Protein AF-0000000084976615 (afdb_homodimer)

Radius of gyration: 22.31 Å; Cα contacts (8 Å, |Δi|>4): 980; chains: 2; bounding box: 67×55×52 Å

Structure (mmCIF, N/CA/C/O backbone):
data_AF-0000000084976615-model_v1
#
loop_
_entity.id
_entity.type
_entity.pdbx_description
1 polymer 'Metal cation transporter, ZIP family'
#
loop_
_atom_site.group_PDB
_atom_site.id
_atom_site.type_symbol
_atom_site.label_atom_id
_atom_site.label_alt_id
_atom_site.label_comp_id
_atom_site.label_asym_id
_atom_site.label_entity_id
_atom_site.label_seq_id
_atom_site.pdbx_PDB_ins_code
_atom_site.Cartn_x
_atom_site.Cartn_y
_atom_site.Cartn_z
_atom_site.occupancy
_atom_site.B_iso_or_equiv
_atom_site.auth_seq_id
_atom_site.auth_comp_id
_atom_site.auth_asym_id
_atom_site.auth_atom_id
_atom_site.pdbx_PDB_model_num
ATOM 1 N N . MET A 1 1 ? 29 -22.469 -16.25 1 61.41 1 MET A N 1
ATOM 2 C CA . MET A 1 1 ? 29.297 -21.078 -16.578 1 61.41 1 MET A CA 1
ATOM 3 C C . MET A 1 1 ? 28.016 -20.266 -16.734 1 61.41 1 MET A C 1
ATOM 5 O O . MET A 1 1 ? 27.891 -19.172 -16.188 1 61.41 1 MET A O 1
ATOM 9 N N . GLU A 1 2 ? 27.062 -20.859 -17.391 1 73.62 2 GLU A N 1
ATOM 10 C CA . GLU A 1 2 ? 25.781 -20.188 -17.609 1 73.62 2 GLU A CA 1
ATOM 11 C C . GLU A 1 2 ? 25.062 -19.938 -16.281 1 73.62 2 GLU A C 1
ATOM 13 O O . GLU A 1 2 ? 24.484 -18.859 -16.078 1 73.62 2 GLU A O 1
ATOM 18 N N . GLN A 1 3 ? 25.359 -20.828 -15.391 1 80.5 3 GLN A N 1
ATOM 19 C CA . GLN A 1 3 ? 24.672 -20.703 -14.109 1 80.5 3 GLN A CA 1
ATOM 20 C C . GLN A 1 3 ? 25.297 -19.594 -13.266 1 80.5 3 GLN A C 1
ATOM 22 O O . GLN A 1 3 ? 24.578 -18.859 -12.57 1 80.5 3 GLN A O 1
ATOM 27 N N . ILE A 1 4 ? 26.609 -19.453 -13.438 1 81 4 ILE A N 1
ATOM 28 C CA . ILE A 1 4 ? 27.297 -18.422 -12.672 1 81 4 ILE A CA 1
ATOM 29 C C . ILE A 1 4 ? 26.906 -17.047 -13.188 1 81 4 ILE A C 1
ATOM 31 O O . ILE A 1 4 ? 26.672 -16.125 -12.391 1 81 4 ILE A O 1
ATOM 35 N N . PHE A 1 5 ? 26.812 -16.922 -14.477 1 85.44 5 PHE A N 1
ATOM 36 C CA . PHE A 1 5 ? 26.453 -15.641 -15.078 1 85.44 5 PHE A CA 1
ATOM 37 C C . PHE A 1 5 ? 25.031 -15.25 -14.711 1 85.44 5 PHE A C 1
ATOM 39 O O . PHE A 1 5 ? 24.75 -14.086 -14.414 1 85.44 5 PHE A O 1
ATOM 46 N N . LEU A 1 6 ? 24.234 -16.188 -14.703 1 85.19 6 LEU A N 1
ATOM 47 C CA . LEU A 1 6 ? 22.844 -15.93 -14.352 1 85.19 6 LEU A CA 1
ATOM 48 C C . LEU A 1 6 ? 22.719 -15.516 -12.883 1 85.19 6 LEU A C 1
ATOM 50 O O . LEU A 1 6 ? 21.969 -14.594 -12.555 1 85.19 6 LEU A O 1
ATOM 54 N N . THR A 1 7 ? 23.5 -16.203 -12.117 1 89.69 7 THR A N 1
ATOM 55 C CA . THR A 1 7 ? 23.484 -15.883 -10.695 1 89.69 7 THR A CA 1
ATOM 56 C C . THR A 1 7 ? 24.016 -14.469 -10.453 1 89.69 7 THR A C 1
ATOM 58 O O . THR A 1 7 ? 23.422 -13.703 -9.695 1 89.69 7 THR A O 1
ATOM 61 N N . ALA A 1 8 ? 25.047 -14.18 -11.148 1 91.62 8 ALA A N 1
ATOM 62 C CA . ALA A 1 8 ? 25.625 -12.844 -11.016 1 91.62 8 ALA A CA 1
ATOM 63 C C . ALA A 1 8 ? 24.641 -11.773 -11.508 1 91.62 8 ALA A C 1
ATOM 65 O O . ALA A 1 8 ? 24.5 -10.727 -10.883 1 91.62 8 ALA A O 1
ATOM 66 N N . ALA A 1 9 ? 24.031 -12 -12.562 1 91.62 9 ALA A N 1
ATOM 67 C CA . ALA A 1 9 ? 23.078 -11.055 -13.133 1 91.62 9 ALA A CA 1
ATOM 68 C C . ALA A 1 9 ? 21.922 -10.805 -12.164 1 91.62 9 ALA A C 1
ATOM 70 O O . ALA A 1 9 ? 21.531 -9.656 -11.938 1 91.62 9 ALA A O 1
ATOM 71 N N . VAL A 1 10 ? 21.469 -11.859 -11.641 1 92.12 10 VAL A N 1
ATOM 72 C CA . VAL A 1 10 ? 20.344 -11.781 -10.727 1 92.12 10 VAL A CA 1
ATOM 73 C C . VAL A 1 10 ? 20.734 -11.008 -9.477 1 92.12 10 VAL A C 1
ATOM 75 O O . VAL A 1 10 ? 19.969 -10.18 -8.984 1 92.12 10 VAL A O 1
ATOM 78 N N . LEU A 1 11 ? 21.922 -11.195 -9.023 1 93.44 11 LEU A N 1
ATOM 79 C CA . LEU A 1 11 ? 22.391 -10.578 -7.789 1 93.44 11 LEU A CA 1
ATOM 80 C C . LEU A 1 11 ? 22.703 -9.102 -8 1 93.44 11 LEU A C 1
ATOM 82 O O . LEU A 1 11 ? 22.531 -8.289 -7.086 1 93.44 11 LEU A O 1
ATOM 86 N N . LEU A 1 12 ? 23.109 -8.797 -9.211 1 95.75 12 LEU A N 1
ATOM 87 C CA . LEU A 1 12 ? 23.609 -7.449 -9.438 1 95.75 12 LEU A CA 1
ATOM 88 C C . LEU A 1 12 ? 22.516 -6.555 -10.008 1 95.75 12 LEU A C 1
ATOM 90 O O . LEU A 1 12 ? 22.625 -5.324 -9.961 1 95.75 12 LEU A O 1
ATOM 94 N N . LEU A 1 13 ? 21.5 -7.098 -10.531 1 95.31 13 LEU A N 1
ATOM 95 C CA . LEU A 1 13 ? 20.484 -6.328 -11.242 1 95.31 13 LEU A CA 1
ATOM 96 C C . LEU A 1 13 ? 19.859 -5.273 -10.336 1 95.31 13 LEU A C 1
ATOM 98 O O . LEU A 1 13 ? 19.766 -4.102 -10.711 1 95.31 13 LEU A O 1
ATOM 102 N N . PRO A 1 14 ? 19.469 -5.621 -9.109 1 94.88 14 PRO A N 1
ATOM 103 C CA . PRO A 1 14 ? 18.875 -4.59 -8.25 1 94.88 14 PRO A CA 1
ATOM 104 C C . PRO A 1 14 ? 19.828 -3.432 -7.98 1 94.88 14 PRO A C 1
ATOM 106 O O . PRO A 1 14 ? 19.438 -2.268 -8.062 1 94.88 14 PRO A O 1
ATOM 109 N N . MET A 1 15 ? 21.094 -3.746 -7.773 1 95.69 15 MET A N 1
ATOM 110 C CA . MET A 1 15 ? 22.094 -2.705 -7.523 1 95.69 15 MET A CA 1
ATOM 111 C C . MET A 1 15 ? 22.281 -1.829 -8.758 1 95.69 15 MET A C 1
ATOM 113 O O . MET A 1 15 ? 22.422 -0.61 -8.641 1 95.69 15 MET A O 1
ATOM 117 N N . LEU A 1 16 ? 22.312 -2.418 -9.867 1 96.75 16 LEU A N 1
ATOM 118 C CA . LEU A 1 16 ? 22.484 -1.67 -11.109 1 96.75 16 LEU A CA 1
ATOM 119 C C . LEU A 1 16 ? 21.297 -0.735 -11.344 1 96.75 16 LEU A C 1
ATOM 121 O O . LEU A 1 16 ? 21.484 0.394 -11.805 1 96.75 16 LEU A O 1
ATOM 125 N N . CYS A 1 17 ? 20.141 -1.185 -11.031 1 95 17 CYS A N 1
ATOM 126 C CA . CYS A 1 17 ? 18.938 -0.36 -11.164 1 95 17 CYS A CA 1
ATOM 127 C C . CYS A 1 17 ? 18.969 0.805 -10.18 1 95 17 CYS A C 1
ATOM 129 O O . CYS A 1 17 ? 18.641 1.935 -10.539 1 95 17 CYS A O 1
ATOM 131 N N . THR A 1 18 ? 19.375 0.512 -8.969 1 94.81 18 THR A N 1
ATOM 132 C CA . THR A 1 18 ? 19.547 1.578 -7.988 1 94.81 18 THR A CA 1
ATOM 133 C C . THR A 1 18 ? 20.547 2.617 -8.477 1 94.81 18 THR A C 1
ATOM 135 O O . THR A 1 18 ? 20.312 3.822 -8.367 1 94.81 18 THR A O 1
ATOM 138 N N . THR A 1 19 ? 21.609 2.154 -9.008 1 96.44 19 THR A N 1
ATOM 139 C CA . THR A 1 19 ? 22.656 3.031 -9.531 1 96.44 19 THR A CA 1
ATOM 140 C C . THR A 1 19 ? 22.125 3.859 -10.703 1 96.44 19 THR A C 1
ATOM 142 O O . THR A 1 19 ? 22.391 5.062 -10.781 1 96.44 19 THR A O 1
ATOM 145 N N . ALA A 1 20 ? 21.438 3.221 -11.562 1 95.44 20 ALA A N 1
ATOM 146 C CA . ALA A 1 20 ? 20.844 3.926 -12.688 1 95.44 20 ALA A CA 1
ATOM 147 C C . ALA A 1 20 ? 19.891 5.016 -12.211 1 95.44 20 ALA A C 1
ATOM 149 O O . ALA A 1 20 ? 19.891 6.129 -12.75 1 95.44 20 ALA A O 1
ATOM 150 N N . GLY A 1 21 ? 19.078 4.688 -11.242 1 92.56 21 GLY A N 1
ATOM 151 C CA . GLY A 1 21 ? 18.188 5.676 -10.664 1 92.56 21 GLY A CA 1
ATOM 152 C C . GLY A 1 21 ? 18.922 6.84 -10.023 1 92.56 21 GLY A C 1
ATOM 153 O O . GLY A 1 21 ? 18.531 7.996 -10.195 1 92.56 21 GLY A O 1
ATOM 154 N N . ALA A 1 22 ? 19.953 6.508 -9.297 1 94.06 22 ALA A N 1
ATOM 155 C CA . ALA A 1 22 ? 20.766 7.535 -8.641 1 94.06 22 ALA A CA 1
ATOM 156 C C . ALA A 1 22 ? 21.391 8.477 -9.664 1 94.06 22 ALA A C 1
ATOM 158 O O . ALA A 1 22 ? 21.578 9.664 -9.391 1 94.06 22 ALA A O 1
ATOM 159 N N . ALA A 1 23 ? 21.641 8.016 -10.852 1 94.31 23 ALA A N 1
ATOM 160 C CA . ALA A 1 23 ? 22.25 8.805 -11.914 1 94.31 23 ALA A CA 1
ATOM 161 C C . ALA A 1 23 ? 21.297 9.883 -12.422 1 94.31 23 ALA A C 1
ATOM 163 O O . ALA A 1 23 ? 21.719 10.828 -13.086 1 94.31 23 ALA A O 1
ATOM 164 N N . GLY A 1 24 ? 20.141 9.797 -12.086 1 88.5 24 GLY A N 1
ATOM 165 C CA . GLY A 1 24 ? 19.172 10.812 -12.453 1 88.5 24 GLY A CA 1
ATOM 166 C C . GLY A 1 24 ? 19.547 12.203 -11.961 1 88.5 24 GLY A C 1
ATOM 167 O O . GLY A 1 24 ? 19.141 13.203 -12.539 1 88.5 24 GLY A O 1
ATOM 168 N N . VAL A 1 25 ? 20.344 12.25 -10.914 1 89.25 25 VAL A N 1
ATOM 169 C CA . VAL A 1 25 ? 20.766 13.523 -10.336 1 89.25 25 VAL A CA 1
ATOM 170 C C . VAL A 1 25 ? 21.562 14.32 -11.359 1 89.25 25 VAL A C 1
ATOM 172 O O . VAL A 1 25 ? 21.578 15.555 -11.312 1 89.25 25 VAL A O 1
ATOM 175 N N . PHE A 1 26 ? 22.109 13.695 -12.312 1 91.06 26 PHE A N 1
ATOM 176 C CA . PHE A 1 26 ? 22.906 14.383 -13.312 1 91.06 26 PHE A CA 1
ATOM 177 C C . PHE A 1 26 ? 22.031 14.93 -14.438 1 91.06 26 PHE A C 1
ATOM 179 O O . PHE A 1 26 ? 22.469 15.781 -15.211 1 91.06 26 PHE A O 1
ATOM 186 N N . LEU A 1 27 ? 20.953 14.422 -14.578 1 80.94 27 LEU A N 1
ATOM 187 C CA . LEU A 1 27 ? 20.078 14.805 -15.672 1 80.94 27 LEU A CA 1
ATOM 188 C C . LEU A 1 27 ? 19.172 15.969 -15.258 1 80.94 27 LEU A C 1
ATOM 190 O O . LEU A 1 27 ? 18.641 16.672 -16.109 1 80.94 27 LEU A O 1
ATOM 194 N N . LEU A 1 28 ? 18.891 15.945 -14.094 1 69.12 28 LEU A N 1
ATOM 195 C CA . LEU A 1 28 ? 17.938 16.969 -13.68 1 69.12 28 LEU A CA 1
ATOM 196 C C . LEU A 1 28 ? 18.625 18.312 -13.523 1 69.12 28 LEU A C 1
ATOM 198 O O . LEU A 1 28 ? 19.656 18.422 -12.852 1 69.12 28 LEU A O 1
ATOM 202 N N . ARG A 1 29 ? 18.422 19.141 -14.594 1 57.31 29 ARG A N 1
ATOM 203 C CA . ARG A 1 29 ? 18.984 20.469 -14.68 1 57.31 29 ARG A CA 1
ATOM 204 C C . ARG A 1 29 ? 18.719 21.266 -13.414 1 57.31 29 ARG A C 1
ATOM 206 O O . ARG A 1 29 ? 19.594 21.969 -12.906 1 57.31 29 ARG A O 1
ATOM 213 N N . ARG A 1 30 ? 17.375 21.359 -13.172 1 56.28 30 ARG A N 1
ATOM 214 C CA . ARG A 1 30 ? 17.031 22.172 -12.016 1 56.28 30 ARG A CA 1
ATOM 215 C C . ARG A 1 30 ? 16.672 21.312 -10.805 1 56.28 30 ARG A C 1
ATOM 217 O O . ARG A 1 30 ? 15.5 21.078 -10.523 1 56.28 30 ARG A O 1
ATOM 224 N N . THR A 1 31 ? 17.641 20.391 -10.391 1 56 31 THR A N 1
ATOM 225 C CA . THR A 1 31 ? 17.578 19.516 -9.219 1 56 31 THR A CA 1
ATOM 226 C C . THR A 1 31 ? 16.859 20.203 -8.07 1 56 31 THR A C 1
ATOM 228 O O . THR A 1 31 ? 16.422 19.562 -7.113 1 56 31 THR A O 1
ATOM 231 N N . GLY A 1 32 ? 16.484 21.5 -8.344 1 57.78 32 GLY A N 1
ATOM 232 C CA . GLY A 1 32 ? 16.078 22.328 -7.219 1 57.78 32 GLY A CA 1
ATOM 233 C C . GLY A 1 32 ? 14.57 22.484 -7.102 1 57.78 32 GLY A C 1
ATOM 234 O O . GLY A 1 32 ? 14.078 23.156 -6.199 1 57.78 32 GLY A O 1
ATOM 235 N N . GLU A 1 33 ? 13.891 21.734 -7.977 1 74.69 33 GLU A N 1
ATOM 236 C CA . GLU A 1 33 ? 12.477 22.062 -7.812 1 74.69 33 GLU A CA 1
ATOM 237 C C . GLU A 1 33 ? 11.797 21.109 -6.84 1 74.69 33 GLU A C 1
ATOM 239 O O . GLU A 1 33 ? 11.758 19.906 -7.07 1 74.69 33 GLU A O 1
ATOM 244 N N . PRO A 1 34 ? 11.352 21.531 -5.809 1 78.62 34 PRO A N 1
ATOM 245 C CA . PRO A 1 34 ? 10.672 20.734 -4.781 1 78.62 34 PRO A CA 1
ATOM 246 C C . PRO A 1 34 ? 9.547 19.875 -5.352 1 78.62 34 PRO A C 1
ATOM 248 O O . PRO A 1 34 ? 9.32 18.75 -4.871 1 78.62 34 PRO A O 1
ATOM 251 N N . ALA A 1 35 ? 9.031 20.281 -6.449 1 83.62 35 ALA A N 1
ATOM 252 C CA . ALA A 1 35 ? 7.926 19.547 -7.055 1 83.62 35 ALA A CA 1
ATOM 253 C C . ALA A 1 35 ? 8.414 18.25 -7.676 1 83.62 35 ALA A C 1
ATOM 255 O O . ALA A 1 35 ? 7.738 17.219 -7.582 1 83.62 35 ALA A O 1
ATOM 256 N N . THR A 1 36 ? 9.547 18.281 -8.289 1 81.12 36 THR A N 1
ATOM 257 C CA . THR A 1 36 ? 10.117 17.094 -8.914 1 81.12 36 THR A CA 1
ATOM 258 C C . THR A 1 36 ? 10.492 16.062 -7.855 1 81.12 36 THR A C 1
ATOM 260 O O . THR A 1 36 ? 10.234 14.867 -8.031 1 81.12 36 THR A O 1
ATOM 263 N N . ARG A 1 37 ? 11.008 16.469 -6.809 1 79.5 37 ARG A N 1
ATOM 264 C CA . ARG A 1 37 ? 11.375 15.57 -5.715 1 79.5 37 ARG A CA 1
ATOM 265 C C . ARG A 1 37 ? 10.141 14.875 -5.145 1 79.5 37 ARG A C 1
ATOM 267 O O . ARG A 1 37 ? 10.156 13.664 -4.918 1 79.5 37 ARG A O 1
ATOM 274 N N . ARG A 1 38 ? 9.125 15.625 -4.977 1 87 38 ARG A N 1
ATOM 275 C CA . ARG A 1 38 ? 7.887 15.094 -4.41 1 87 38 ARG A CA 1
ATOM 276 C C . ARG A 1 38 ? 7.273 14.047 -5.336 1 87 38 ARG A C 1
ATOM 278 O O . ARG A 1 38 ? 6.812 13 -4.879 1 87 38 ARG A O 1
ATOM 285 N N . MET A 1 39 ? 7.336 14.352 -6.598 1 87.81 39 MET A N 1
ATOM 286 C CA . MET A 1 39 ? 6.75 13.438 -7.57 1 87.81 39 MET A CA 1
ATOM 287 C C . MET A 1 39 ? 7.562 12.148 -7.66 1 87.81 39 MET A C 1
ATOM 289 O O . MET A 1 39 ? 6.996 11.055 -7.758 1 87.81 39 MET A O 1
ATOM 293 N N . LEU A 1 40 ? 8.844 12.305 -7.598 1 82.44 40 LEU A N 1
ATOM 294 C CA . LEU A 1 40 ? 9.695 11.125 -7.668 1 82.44 40 LEU A CA 1
ATOM 295 C C . LEU A 1 40 ? 9.547 10.266 -6.418 1 82.44 40 LEU A C 1
ATOM 297 O O . LEU A 1 40 ? 9.508 9.039 -6.504 1 82.44 40 LEU A O 1
ATOM 301 N N . CYS A 1 41 ? 9.469 10.906 -5.328 1 85.31 41 CYS A N 1
ATOM 302 C CA . CYS A 1 41 ? 9.25 10.188 -4.078 1 85.31 41 CYS A CA 1
ATOM 303 C C . CYS A 1 41 ? 7.895 9.484 -4.078 1 85.31 41 CYS A C 1
ATOM 305 O O . CYS A 1 41 ? 7.777 8.352 -3.609 1 85.31 41 CYS A O 1
ATOM 307 N N . GLY A 1 42 ? 6.965 10.227 -4.621 1 91.75 42 GLY A N 1
ATOM 308 C CA . GLY A 1 42 ? 5.648 9.625 -4.73 1 91.75 42 GLY A CA 1
ATOM 309 C C . GLY A 1 42 ? 5.625 8.398 -5.625 1 91.75 42 GLY A C 1
ATOM 310 O O . GLY A 1 42 ? 5.066 7.363 -5.258 1 91.75 42 GLY A O 1
ATOM 311 N N . MET A 1 43 ? 6.27 8.531 -6.766 1 90.12 43 MET A N 1
ATOM 312 C CA . MET A 1 43 ? 6.336 7.402 -7.691 1 90.12 43 MET A CA 1
ATOM 313 C C . MET A 1 43 ? 7.055 6.215 -7.059 1 90.12 43 MET A C 1
ATOM 315 O O . MET A 1 43 ? 6.602 5.078 -7.176 1 90.12 43 MET A O 1
ATOM 319 N N . ALA A 1 44 ? 8.117 6.512 -6.398 1 87.19 44 ALA A N 1
ATOM 320 C CA . ALA A 1 44 ? 8.859 5.465 -5.707 1 87.19 44 ALA A CA 1
ATOM 321 C C . ALA A 1 44 ? 8 4.797 -4.637 1 87.19 44 ALA A C 1
ATOM 323 O O . ALA A 1 44 ? 8.008 3.57 -4.504 1 87.19 44 ALA A O 1
ATOM 324 N N . ALA A 1 45 ? 7.285 5.578 -3.902 1 93.06 45 ALA A N 1
ATOM 325 C CA . ALA A 1 45 ? 6.422 5.059 -2.842 1 93.06 45 ALA A CA 1
ATOM 326 C C . ALA A 1 45 ? 5.367 4.113 -3.406 1 93.06 45 ALA A C 1
ATOM 328 O O . ALA A 1 45 ? 5.164 3.018 -2.883 1 93.06 45 ALA A O 1
ATOM 329 N N . GLY A 1 46 ? 4.73 4.52 -4.48 1 95.56 46 GLY A N 1
ATOM 330 C CA . GLY A 1 46 ? 3.715 3.695 -5.117 1 95.56 46 GLY A CA 1
ATOM 331 C C . GLY A 1 46 ? 4.262 2.385 -5.652 1 95.56 46 GLY A C 1
ATOM 332 O O . GLY A 1 46 ? 3.672 1.324 -5.434 1 95.56 46 GLY A O 1
ATOM 333 N N . ILE A 1 47 ? 5.352 2.51 -6.32 1 92.75 47 ILE A N 1
ATOM 334 C CA . ILE A 1 47 ? 5.992 1.328 -6.887 1 92.75 47 ILE A CA 1
ATOM 335 C C . ILE A 1 47 ? 6.391 0.37 -5.77 1 92.75 47 ILE A C 1
ATOM 337 O O . ILE A 1 47 ? 6.152 -0.837 -5.863 1 92.75 47 ILE A O 1
ATOM 341 N N . MET A 1 48 ? 6.949 0.913 -4.738 1 91.75 48 MET A N 1
ATOM 342 C CA . MET A 1 48 ? 7.41 0.098 -3.617 1 91.75 48 MET A CA 1
ATOM 343 C C . MET A 1 48 ? 6.238 -0.603 -2.938 1 91.75 48 MET A C 1
ATOM 345 O O . MET A 1 48 ? 6.332 -1.78 -2.588 1 91.75 48 MET A O 1
ATOM 349 N N . LEU A 1 49 ? 5.141 0.076 -2.783 1 95.88 49 LEU A N 1
ATOM 350 C CA . LEU A 1 49 ? 3.959 -0.532 -2.182 1 95.88 49 LEU A CA 1
ATOM 351 C C . LEU A 1 49 ? 3.434 -1.673 -3.045 1 95.88 49 LEU A C 1
ATOM 353 O O . LEU A 1 49 ? 3.156 -2.764 -2.539 1 95.88 49 LEU A O 1
ATOM 357 N N . ALA A 1 50 ? 3.322 -1.406 -4.309 1 96.06 50 ALA A N 1
ATOM 358 C CA . ALA A 1 50 ? 2.832 -2.439 -5.215 1 96.06 50 ALA A CA 1
ATOM 359 C C . ALA A 1 50 ? 3.795 -3.621 -5.273 1 96.06 50 ALA A C 1
ATOM 361 O O . ALA A 1 50 ? 3.369 -4.777 -5.262 1 96.06 50 ALA A O 1
ATOM 362 N N . ALA A 1 51 ? 5.078 -3.338 -5.348 1 92.31 51 ALA A N 1
ATOM 363 C CA . ALA A 1 51 ? 6.082 -4.398 -5.406 1 92.31 51 ALA A CA 1
ATOM 364 C C . ALA A 1 51 ? 6.051 -5.25 -4.141 1 92.31 51 ALA A C 1
ATOM 366 O O . ALA A 1 51 ? 6.285 -6.461 -4.191 1 92.31 51 ALA A O 1
ATOM 367 N N . SER A 1 52 ? 5.824 -4.621 -3.004 1 95.06 52 SER A N 1
ATOM 368 C CA . SER A 1 52 ? 5.738 -5.379 -1.76 1 95.06 52 SER A CA 1
ATOM 369 C C . SER A 1 52 ? 4.652 -6.445 -1.836 1 95.06 52 SER A C 1
ATOM 371 O O . SER A 1 52 ? 4.805 -7.535 -1.274 1 95.06 52 SER A O 1
ATOM 373 N N . VAL A 1 53 ? 3.623 -6.133 -2.574 1 96.69 53 VAL A N 1
ATOM 374 C CA . VAL A 1 53 ? 2.504 -7.062 -2.668 1 96.69 53 VAL A CA 1
ATOM 375 C C . VAL A 1 53 ? 2.779 -8.094 -3.762 1 96.69 53 VAL A C 1
ATOM 377 O O . VAL A 1 53 ? 2.865 -9.289 -3.486 1 96.69 53 VAL A O 1
ATOM 380 N N . TRP A 1 54 ? 2.973 -7.656 -4.961 1 94.56 54 TRP A N 1
ATOM 381 C CA . TRP A 1 54 ? 2.977 -8.539 -6.121 1 94.56 54 TRP A CA 1
ATOM 382 C C . TRP A 1 54 ? 4.309 -9.281 -6.242 1 94.56 54 TRP A C 1
ATOM 384 O O . TRP A 1 54 ? 4.355 -10.414 -6.719 1 94.56 54 TRP A O 1
ATOM 394 N N . SER A 1 55 ? 5.379 -8.664 -5.777 1 91.06 55 SER A N 1
ATOM 395 C CA . SER A 1 55 ? 6.684 -9.289 -5.973 1 91.06 55 SER A CA 1
ATOM 396 C C . SER A 1 55 ? 7.129 -10.039 -4.723 1 91.06 55 SER A C 1
ATOM 398 O O . SER A 1 55 ? 7.984 -10.922 -4.797 1 91.06 55 SER A O 1
ATOM 400 N N . LEU A 1 56 ? 6.531 -9.711 -3.596 1 94 56 LEU A N 1
ATOM 401 C CA . LEU A 1 56 ? 7.066 -10.297 -2.371 1 94 56 LEU A CA 1
ATOM 402 C C . LEU A 1 56 ? 5.984 -11.055 -1.615 1 94 56 LEU A C 1
ATOM 404 O O . LEU A 1 56 ? 6.07 -12.281 -1.463 1 94 56 LEU A O 1
ATOM 408 N N . LEU A 1 57 ? 4.918 -10.438 -1.305 1 97.31 57 LEU A N 1
ATOM 409 C CA . LEU A 1 57 ? 3.953 -11.039 -0.388 1 97.31 57 LEU A CA 1
ATOM 410 C C . LEU A 1 57 ? 3.154 -12.133 -1.082 1 97.31 57 LEU A C 1
ATOM 412 O O . LEU A 1 57 ? 2.932 -13.203 -0.509 1 97.31 57 LEU A O 1
ATOM 416 N N . LEU A 1 58 ? 2.672 -11.867 -2.287 1 95.88 58 LEU A N 1
ATOM 417 C CA . LEU A 1 58 ? 1.872 -12.875 -2.971 1 95.88 58 LEU A CA 1
ATOM 418 C C . LEU A 1 58 ? 2.689 -14.141 -3.215 1 95.88 58 LEU A C 1
ATOM 420 O O . LEU A 1 58 ? 2.254 -15.242 -2.871 1 95.88 58 LEU A O 1
ATOM 424 N N . PRO A 1 59 ? 3.93 -14.008 -3.779 1 92 59 PRO A N 1
ATOM 425 C CA . PRO A 1 59 ? 4.754 -15.219 -3.891 1 92 59 PRO A CA 1
ATOM 426 C C . PRO A 1 59 ? 5.059 -15.852 -2.535 1 92 59 PRO A C 1
ATOM 428 O O . PRO A 1 59 ? 5.141 -17.078 -2.428 1 92 59 PRO A O 1
ATOM 431 N N . ALA A 1 60 ? 5.27 -15.047 -1.493 1 94.88 60 ALA A N 1
ATOM 432 C CA . ALA A 1 60 ? 5.516 -15.57 -0.154 1 94.88 60 ALA A CA 1
ATOM 433 C C . ALA A 1 60 ? 4.332 -16.406 0.338 1 94.88 60 ALA A C 1
ATOM 435 O O . ALA A 1 60 ? 4.512 -17.469 0.931 1 94.88 60 ALA A O 1
ATOM 436 N N . ILE A 1 61 ? 3.146 -15.953 0.11 1 96.94 61 ILE A N 1
ATOM 437 C CA . ILE A 1 61 ? 1.935 -16.656 0.511 1 96.94 61 ILE A CA 1
ATOM 438 C C . ILE A 1 61 ? 1.841 -17.984 -0.239 1 96.94 61 ILE A C 1
ATOM 440 O O . ILE A 1 61 ? 1.542 -19.016 0.358 1 96.94 61 ILE A O 1
ATOM 444 N N . GLU A 1 62 ? 2.107 -17.938 -1.522 1 93.62 62 GLU A N 1
ATOM 445 C CA . GLU A 1 62 ? 2.076 -19.156 -2.33 1 93.62 62 GLU A CA 1
ATOM 446 C C . GLU A 1 62 ? 3.068 -20.188 -1.809 1 93.62 62 GLU A C 1
ATOM 448 O O . GLU A 1 62 ? 2.74 -21.375 -1.702 1 93.62 62 GLU A O 1
ATOM 453 N N . ARG A 1 63 ? 4.219 -19.75 -1.507 1 90 63 ARG A N 1
ATOM 454 C CA . ARG A 1 63 ? 5.238 -20.672 -0.999 1 90 63 ARG A CA 1
ATOM 455 C C . ARG A 1 63 ? 4.875 -21.172 0.393 1 90 63 ARG A C 1
ATOM 457 O O . ARG A 1 63 ? 5.16 -22.328 0.733 1 90 63 ARG A O 1
ATOM 464 N N . ALA A 1 64 ? 4.316 -20.328 1.167 1 94.25 64 ALA A N 1
ATOM 465 C CA . ALA A 1 64 ? 3.939 -20.672 2.533 1 94.25 64 ALA A CA 1
ATOM 466 C C . ALA A 1 64 ? 2.863 -21.75 2.547 1 94.25 64 ALA A C 1
ATOM 468 O O . ALA A 1 64 ? 2.736 -22.5 3.521 1 94.25 64 ALA A O 1
ATOM 469 N N . GLU A 1 65 ? 2.088 -21.812 1.458 1 93.75 65 GLU A N 1
ATOM 470 C CA . GLU A 1 65 ? 1.049 -22.844 1.356 1 93.75 65 GLU A CA 1
ATOM 471 C C . GLU A 1 65 ? 1.647 -24.234 1.402 1 93.75 65 GLU A C 1
ATOM 473 O O . GLU A 1 65 ? 0.978 -25.188 1.806 1 93.75 65 GLU A O 1
ATOM 478 N N . GLN A 1 66 ? 2.875 -24.391 1.033 1 89.38 66 GLN A N 1
ATOM 479 C CA . GLN A 1 66 ? 3.541 -25.688 0.975 1 89.38 66 GLN A CA 1
ATOM 480 C C . GLN A 1 66 ? 4.195 -26.031 2.311 1 89.38 66 GLN A C 1
ATOM 482 O O . GLN A 1 66 ? 4.711 -27.141 2.488 1 89.38 66 GLN A O 1
ATOM 487 N N . GLY A 1 67 ? 4.168 -25.172 3.268 1 89 67 GLY A N 1
ATOM 488 C CA . GLY A 1 67 ? 4.809 -25.375 4.559 1 89 67 GLY A CA 1
ATOM 489 C C . GLY A 1 67 ? 3.852 -25.875 5.625 1 89 67 GLY A C 1
ATOM 490 O O . GLY A 1 67 ? 2.666 -26.078 5.355 1 89 67 GLY A O 1
ATOM 491 N N . PRO A 1 68 ? 4.359 -26.078 6.785 1 92.19 68 PRO A N 1
ATOM 492 C CA . PRO A 1 68 ? 3.582 -26.688 7.867 1 92.19 68 PRO A CA 1
ATOM 493 C C . PRO A 1 68 ? 2.654 -25.688 8.562 1 92.19 68 PRO A C 1
ATOM 495 O O . PRO A 1 68 ? 1.688 -26.094 9.211 1 92.19 68 PRO A O 1
ATOM 498 N N . LEU A 1 69 ? 2.877 -24.453 8.422 1 94.75 69 LEU A N 1
ATOM 499 C CA . LEU A 1 69 ? 2.068 -23.422 9.07 1 94.75 69 LEU A CA 1
ATOM 500 C C . LEU A 1 69 ? 0.984 -22.922 8.125 1 94.75 69 LEU A C 1
ATOM 502 O O . LEU A 1 69 ? 1.107 -23.047 6.906 1 94.75 69 LEU A O 1
ATOM 506 N N . PRO A 1 70 ? -0.078 -22.359 8.773 1 96.25 70 PRO A N 1
ATOM 507 C CA . PRO A 1 70 ? -1.027 -21.688 7.887 1 96.25 70 PRO A CA 1
ATOM 508 C C . PRO A 1 70 ? -0.36 -20.656 6.988 1 96.25 70 PRO A C 1
ATOM 510 O O . PRO A 1 70 ? 0.543 -19.938 7.43 1 96.25 70 PRO A O 1
ATOM 513 N N . ALA A 1 71 ? -0.802 -20.531 5.734 1 96.88 71 ALA A N 1
ATOM 514 C CA . ALA A 1 71 ? -0.15 -19.766 4.676 1 96.88 71 ALA A CA 1
ATOM 515 C C . ALA A 1 71 ? -0.05 -18.281 5.051 1 96.88 71 ALA A C 1
ATOM 517 O O . ALA A 1 71 ? 0.778 -17.547 4.5 1 96.88 71 ALA A O 1
ATOM 518 N N . TRP A 1 72 ? -0.891 -17.797 5.984 1 96.69 72 TRP A N 1
ATOM 519 C CA . TRP A 1 72 ? -0.901 -16.375 6.328 1 96.69 72 TRP A CA 1
ATOM 520 C C . TRP A 1 72 ? 0.135 -16.062 7.402 1 96.69 72 TRP A C 1
ATOM 522 O O . TRP A 1 72 ? 0.476 -14.898 7.633 1 96.69 72 TRP A O 1
ATOM 532 N N . VAL A 1 73 ? 0.678 -17 8.102 1 97.5 73 VAL A N 1
ATOM 533 C CA . VAL A 1 73 ? 1.509 -16.797 9.281 1 97.5 73 VAL A CA 1
ATOM 534 C C . VAL A 1 73 ? 2.865 -16.234 8.867 1 97.5 73 VAL A C 1
ATOM 536 O O . VAL A 1 73 ? 3.285 -15.172 9.359 1 97.5 73 VAL A O 1
ATOM 539 N N . PRO A 1 74 ? 3.613 -16.891 7.934 1 96.69 74 PRO A N 1
ATOM 540 C CA . PRO A 1 74 ? 4.922 -16.344 7.578 1 96.69 74 PRO A CA 1
ATOM 541 C C . PRO A 1 74 ? 4.828 -14.914 7.031 1 96.69 74 PRO A C 1
ATOM 543 O O . PRO A 1 74 ? 5.566 -14.031 7.473 1 96.69 74 PRO A O 1
ATOM 546 N N . PRO A 1 75 ? 3.871 -14.656 6.09 1 97.94 75 PRO A N 1
ATOM 547 C CA . PRO A 1 75 ? 3.777 -13.289 5.582 1 97.94 75 PRO A CA 1
ATOM 548 C C . PRO A 1 75 ? 3.4 -12.281 6.668 1 97.94 75 PRO A C 1
ATOM 550 O O . PRO A 1 75 ? 3.963 -11.188 6.727 1 97.94 75 PRO A O 1
ATOM 553 N N . ALA A 1 76 ? 2.512 -12.625 7.57 1 98.12 76 ALA A N 1
ATOM 554 C CA . ALA A 1 76 ? 2.068 -11.703 8.609 1 98.12 76 ALA A CA 1
ATOM 555 C C . ALA A 1 76 ? 3.184 -11.445 9.617 1 98.12 76 ALA A C 1
ATOM 557 O O . ALA A 1 76 ? 3.48 -10.289 9.945 1 98.12 76 ALA A O 1
ATOM 558 N N . VAL A 1 77 ? 3.771 -12.438 10.102 1 98 77 VAL A N 1
ATOM 559 C CA . VAL A 1 77 ? 4.82 -12.32 11.109 1 98 77 VAL A CA 1
ATOM 560 C C . VAL A 1 77 ? 6.07 -11.711 10.484 1 98 77 VAL A C 1
ATOM 562 O O . VAL A 1 77 ? 6.715 -10.852 11.094 1 98 77 VAL A O 1
ATOM 565 N N . GLY A 1 78 ? 6.426 -12.203 9.297 1 97.62 78 GLY A N 1
ATOM 566 C CA . GLY A 1 78 ? 7.57 -11.633 8.602 1 97.62 78 GLY A CA 1
ATOM 567 C C . GLY A 1 78 ? 7.43 -10.141 8.344 1 97.62 78 GLY A C 1
ATOM 568 O O . GLY A 1 78 ? 8.391 -9.391 8.508 1 97.62 78 GLY A O 1
ATOM 569 N N . LEU A 1 79 ? 6.223 -9.75 7.922 1 98.06 79 LEU A N 1
ATOM 570 C CA . LEU A 1 79 ? 5.926 -8.344 7.684 1 98.06 79 LEU A CA 1
ATOM 571 C C . LEU A 1 79 ? 6.199 -7.512 8.93 1 98.06 79 LEU A C 1
ATOM 573 O O . LEU A 1 79 ? 6.852 -6.465 8.859 1 98.06 79 LEU A O 1
ATOM 577 N N . LEU A 1 80 ? 5.711 -7.961 10.039 1 98.19 80 LEU A N 1
ATOM 578 C CA . LEU A 1 80 ? 5.859 -7.238 11.297 1 98.19 80 LEU A CA 1
ATOM 579 C C . LEU A 1 80 ? 7.316 -7.23 11.75 1 98.19 80 LEU A C 1
ATOM 581 O O . LEU A 1 80 ? 7.82 -6.207 12.219 1 98.19 80 LEU A O 1
ATOM 585 N N . LEU A 1 81 ? 7.977 -8.336 11.625 1 97.81 81 LEU A N 1
ATOM 586 C CA . LEU A 1 81 ? 9.383 -8.422 11.992 1 97.81 81 LEU A CA 1
ATOM 587 C C . LEU A 1 81 ? 10.234 -7.492 11.133 1 97.81 81 LEU A C 1
ATOM 589 O O . LEU A 1 81 ? 11.188 -6.887 11.617 1 97.81 81 LEU A O 1
ATOM 593 N N . GLY A 1 82 ? 9.898 -7.438 9.867 1 97.12 82 GLY A N 1
ATOM 594 C CA . GLY A 1 82 ? 10.602 -6.52 8.984 1 97.12 82 GLY A CA 1
ATOM 595 C C . GLY A 1 82 ? 10.469 -5.066 9.398 1 97.12 82 GLY A C 1
ATOM 596 O O . GLY A 1 82 ? 11.453 -4.332 9.445 1 97.12 82 GLY A O 1
ATOM 597 N N . ALA A 1 83 ? 9.258 -4.656 9.719 1 97.31 83 ALA A N 1
ATOM 598 C CA . ALA A 1 83 ? 9 -3.279 10.133 1 97.31 83 ALA A CA 1
ATOM 599 C C . ALA A 1 83 ? 9.711 -2.955 11.445 1 97.31 83 ALA A C 1
ATOM 601 O O . ALA A 1 83 ? 10.43 -1.961 11.539 1 97.31 83 ALA A O 1
ATOM 602 N N . VAL A 1 84 ? 9.547 -3.783 12.43 1 97.12 84 VAL A N 1
ATOM 603 C CA . VAL A 1 84 ? 10.141 -3.553 13.742 1 97.12 84 VAL A CA 1
ATOM 604 C C . VAL A 1 84 ? 11.664 -3.641 13.641 1 97.12 84 VAL A C 1
ATOM 606 O O . VAL A 1 84 ? 12.375 -2.838 14.25 1 97.12 84 VAL A O 1
ATOM 609 N N . GLY A 1 85 ? 12.125 -4.629 12.945 1 96.19 85 GLY A N 1
ATOM 610 C CA . GLY A 1 85 ? 13.562 -4.766 12.742 1 96.19 85 GLY A CA 1
ATOM 611 C C . GLY A 1 85 ? 14.188 -3.545 12.094 1 96.19 85 GLY A C 1
ATOM 612 O O . GLY A 1 85 ? 15.25 -3.08 12.531 1 96.19 85 GLY A O 1
ATOM 613 N N . LEU A 1 86 ? 13.539 -3.057 11.07 1 94.44 86 LEU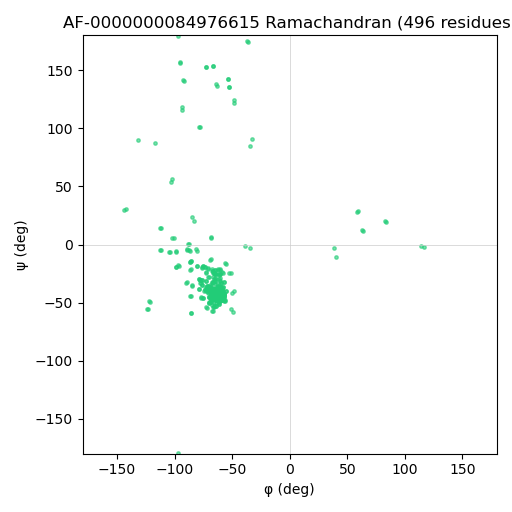 A N 1
ATOM 614 C CA . LEU A 1 86 ? 14.055 -1.872 10.391 1 94.44 86 LEU A CA 1
ATOM 615 C C . LEU A 1 86 ? 14.117 -0.684 11.344 1 94.44 86 LEU A C 1
ATOM 617 O O . LEU A 1 86 ? 15.125 0.029 11.391 1 94.44 86 LEU A O 1
ATOM 621 N N . LEU A 1 87 ? 13.07 -0.438 12.094 1 93.56 87 LEU A N 1
ATOM 622 C CA . LEU A 1 87 ? 13.016 0.692 13.016 1 93.56 87 LEU A CA 1
ATOM 623 C C . LEU A 1 87 ? 14.094 0.577 14.086 1 93.56 87 LEU A C 1
ATOM 625 O O . LEU A 1 87 ? 14.719 1.574 14.453 1 93.56 87 LEU A O 1
ATOM 629 N N . ARG A 1 88 ? 14.281 -0.617 14.562 1 93.94 88 ARG A N 1
ATOM 630 C CA . ARG A 1 88 ? 15.312 -0.842 15.562 1 93.94 88 ARG A CA 1
ATOM 631 C C . ARG A 1 88 ? 16.703 -0.606 14.977 1 93.94 88 ARG A C 1
ATOM 633 O O . ARG A 1 88 ? 17.562 -0.013 15.633 1 93.94 88 ARG A O 1
ATOM 640 N N . LEU A 1 89 ? 16.922 -1.104 13.812 1 91.81 89 LEU A N 1
ATOM 641 C CA . LEU A 1 89 ? 18.219 -0.923 13.156 1 91.81 89 LEU A CA 1
ATOM 642 C C . LEU A 1 89 ? 18.484 0.552 12.867 1 91.81 89 LEU A C 1
ATOM 644 O O . LEU A 1 89 ? 19.625 1.014 12.961 1 91.81 89 LEU A O 1
ATOM 648 N N . GLU A 1 90 ? 17.453 1.229 12.445 1 89.38 90 GLU A N 1
ATOM 649 C CA . GLU A 1 90 ? 17.594 2.662 12.219 1 89.38 90 GLU A CA 1
ATOM 650 C C . GLU A 1 90 ? 18 3.395 13.492 1 89.38 90 GLU A C 1
ATOM 652 O O . GLU A 1 90 ? 18.844 4.289 13.461 1 89.38 90 GLU A O 1
ATOM 657 N N . THR A 1 91 ? 17.344 3.031 14.555 1 88.19 91 THR A N 1
ATOM 658 C CA . THR A 1 91 ? 17.656 3.646 15.844 1 88.19 91 THR A CA 1
ATOM 659 C C . THR A 1 91 ? 19.109 3.344 16.25 1 88.19 91 THR A C 1
ATOM 661 O O . THR A 1 91 ? 19.828 4.238 16.703 1 88.19 91 THR A O 1
ATOM 664 N N . LEU A 1 92 ? 19.484 2.166 16.094 1 89.44 92 LEU A N 1
ATOM 665 C CA . LEU A 1 92 ? 20.844 1.749 16.438 1 89.44 92 LEU A CA 1
ATOM 666 C C . LEU A 1 92 ? 21.875 2.441 15.555 1 89.44 92 LEU A C 1
ATOM 668 O O . LEU A 1 92 ? 22.891 2.945 16.047 1 89.44 92 LEU A O 1
ATOM 672 N N . ALA A 1 93 ? 21.609 2.459 14.266 1 85.44 93 ALA A N 1
ATOM 673 C CA . ALA A 1 93 ? 22.5 3.107 13.32 1 85.44 93 ALA A CA 1
ATOM 674 C C . ALA A 1 93 ? 22.594 4.605 13.586 1 85.44 93 ALA A C 1
ATOM 676 O O . ALA A 1 93 ? 23.672 5.195 13.477 1 85.44 93 ALA A O 1
ATOM 677 N N . GLY A 1 94 ? 21.453 5.234 13.875 1 80.75 94 GLY A N 1
ATOM 678 C CA . GLY A 1 94 ? 21.453 6.648 14.219 1 80.75 94 GLY A CA 1
ATOM 679 C C . GLY A 1 94 ? 22.312 6.977 15.422 1 80.75 94 GLY A C 1
ATOM 680 O O . GLY A 1 94 ? 23.016 7.98 15.43 1 80.75 94 GLY A O 1
ATOM 681 N N . ARG A 1 95 ? 22.281 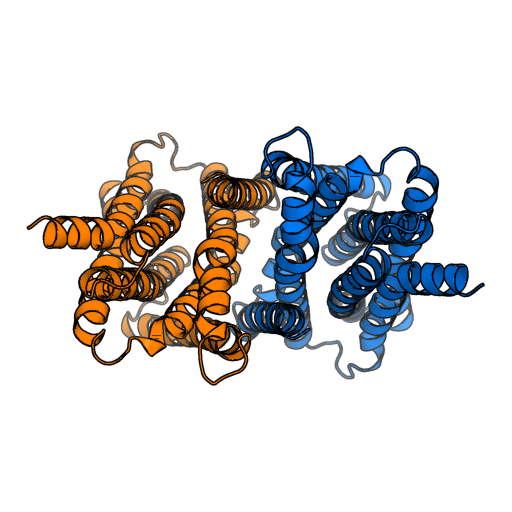6.156 16.406 1 82.44 95 ARG A N 1
ATOM 682 C CA . ARG A 1 95 ? 23.094 6.344 17.609 1 82.44 95 ARG A CA 1
ATOM 683 C C . ARG A 1 95 ? 24.578 6.195 17.312 1 82.44 95 ARG A C 1
ATOM 685 O O . ARG A 1 95 ? 25.406 6.941 17.844 1 82.44 95 ARG A O 1
ATOM 692 N N . LEU A 1 96 ? 24.844 5.281 16.516 1 79.5 96 LEU A N 1
ATOM 693 C CA . LEU A 1 96 ? 26.234 4.965 16.219 1 79.5 96 LEU A CA 1
ATOM 694 C C . LEU A 1 96 ? 26.844 6.027 15.32 1 79.5 96 LEU A C 1
ATOM 696 O O . LEU A 1 96 ? 28.047 6.324 15.43 1 79.5 96 LEU A O 1
ATOM 700 N N . LEU A 1 97 ? 26 6.461 14.414 1 75.25 97 LEU A N 1
ATOM 701 C CA . LEU A 1 97 ? 26.531 7.441 13.469 1 75.25 97 LEU A CA 1
ATOM 702 C C . LEU A 1 97 ? 26.484 8.844 14.062 1 75.25 97 LEU A C 1
ATOM 704 O O . LEU A 1 97 ? 26.891 9.812 13.422 1 75.25 97 LEU A O 1
ATOM 708 N N . ASN A 1 98 ? 26.391 9.086 15.43 1 60.28 98 ASN A N 1
ATOM 709 C CA . ASN A 1 98 ? 26.422 10.289 16.25 1 60.28 98 ASN A CA 1
ATOM 710 C C . ASN A 1 98 ? 25.641 11.438 15.602 1 60.28 98 ASN A C 1
ATOM 712 O O . ASN A 1 98 ? 25.75 12.586 16.031 1 60.28 98 ASN A O 1
ATOM 716 N N . ALA A 1 99 ? 25.25 11.352 14.461 1 54.44 99 ALA A N 1
ATOM 717 C CA . ALA A 1 99 ? 24.609 12.477 13.789 1 54.44 99 ALA A CA 1
ATOM 718 C C . ALA A 1 99 ? 23.156 12.141 13.422 1 54.44 99 ALA A C 1
ATOM 720 O O . ALA A 1 99 ? 22.891 11.086 12.844 1 54.44 99 ALA A O 1
ATOM 721 N N . GLY A 1 100 ? 22.234 12.383 14.336 1 57.12 100 GLY A N 1
ATOM 722 C CA . GLY A 1 100 ? 20.844 12.305 13.922 1 57.12 100 GLY A CA 1
ATOM 723 C C . GLY A 1 100 ? 20.625 12.781 12.492 1 57.12 100 GLY A C 1
ATOM 724 O O . GLY A 1 100 ? 20.641 13.984 12.227 1 57.12 100 GLY A O 1
ATOM 725 N N . PRO A 1 101 ? 20.844 11.789 11.555 1 60.38 101 PRO A N 1
ATOM 726 C CA . PRO A 1 101 ? 20.797 12.312 10.188 1 60.38 101 PRO A CA 1
ATOM 727 C C . PRO A 1 101 ? 19.578 13.188 9.93 1 60.38 101 PRO A C 1
ATOM 729 O O . PRO A 1 101 ? 18.531 13.008 10.562 1 60.38 101 PRO A O 1
ATOM 732 N N . GLY A 1 102 ? 19.891 14.406 9.539 1 69.62 102 GLY A N 1
ATOM 733 C CA . GLY A 1 102 ? 18.766 15.18 9.031 1 69.62 102 GLY A CA 1
ATOM 734 C C . GLY A 1 102 ? 17.766 14.352 8.25 1 69.62 102 GLY A C 1
ATOM 735 O O . GLY A 1 102 ? 17.859 13.117 8.219 1 69.62 102 GLY A O 1
ATOM 736 N N . ARG A 1 103 ? 16.797 14.75 7.867 1 72.12 103 ARG A N 1
ATOM 737 C CA . ARG A 1 103 ? 15.727 14.078 7.148 1 72.12 103 ARG A CA 1
ATOM 738 C C . ARG A 1 103 ? 16.281 13.266 5.984 1 72.12 103 ARG A C 1
ATOM 740 O O . ARG A 1 103 ? 15.906 12.102 5.801 1 72.12 103 ARG A O 1
ATOM 747 N N . CYS A 1 104 ? 17.219 13.805 5.32 1 75.12 104 CYS A N 1
ATOM 748 C CA . CYS A 1 104 ? 17.797 13.133 4.156 1 75.12 104 CYS A CA 1
ATOM 749 C C . CYS A 1 104 ? 18.688 11.977 4.582 1 75.12 104 CYS A C 1
ATOM 751 O O . CYS A 1 104 ? 18.688 10.922 3.947 1 75.12 104 CYS A O 1
ATOM 753 N N . GLY A 1 105 ? 19.406 12.25 5.625 1 78.94 105 GLY A N 1
ATOM 754 C CA . GLY A 1 105 ? 20.234 11.172 6.141 1 78.94 105 GLY A CA 1
ATOM 755 C C . GLY A 1 105 ? 19.438 9.977 6.613 1 78.94 105 GLY A C 1
ATOM 756 O O . GLY A 1 105 ? 19.828 8.828 6.395 1 78.94 105 GLY A O 1
ATOM 757 N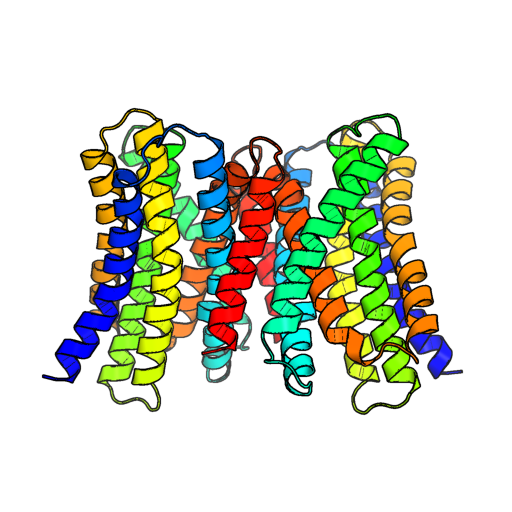 N . ARG A 1 106 ? 18.344 10.266 7.152 1 80.25 106 ARG A N 1
ATOM 758 C CA . ARG A 1 106 ? 17.453 9.195 7.613 1 80.25 106 ARG A CA 1
ATOM 759 C C . ARG A 1 106 ? 16.906 8.398 6.438 1 80.25 106 ARG A C 1
ATOM 761 O O . ARG A 1 106 ? 16.797 7.172 6.512 1 80.25 106 ARG A O 1
ATOM 768 N N . MET A 1 107 ? 16.562 9.086 5.441 1 81.5 107 MET A N 1
ATOM 769 C CA . MET A 1 107 ? 16.031 8.422 4.254 1 81.5 107 MET A CA 1
ATOM 770 C C . MET A 1 107 ? 17.094 7.516 3.621 1 81.5 107 MET A C 1
ATOM 772 O O . MET A 1 107 ? 16.797 6.379 3.246 1 81.5 107 MET A O 1
ATOM 776 N N . VAL A 1 108 ? 18.344 8.086 3.568 1 84.88 108 VAL A N 1
ATOM 777 C CA . VAL A 1 108 ? 19.438 7.316 3.002 1 84.88 108 VAL A CA 1
ATOM 778 C C . VAL A 1 108 ? 19.672 6.055 3.828 1 84.88 108 VAL A C 1
ATOM 780 O O . VAL A 1 108 ? 19.844 4.965 3.275 1 84.88 108 VAL A O 1
ATOM 783 N N . LEU A 1 109 ? 19.641 6.266 5.066 1 87.38 109 LEU A N 1
ATOM 784 C CA . LEU A 1 109 ? 19.859 5.141 5.973 1 87.38 109 LEU A CA 1
ATOM 785 C C . LEU A 1 109 ? 18.734 4.117 5.844 1 87.38 109 LEU A C 1
ATOM 787 O O . LEU A 1 109 ? 19 2.916 5.754 1 87.38 109 LEU A O 1
ATOM 791 N N . ALA A 1 110 ? 17.516 4.574 5.855 1 86.56 110 ALA A N 1
ATOM 792 C CA . ALA A 1 110 ? 16.359 3.693 5.766 1 86.56 110 ALA A CA 1
ATOM 793 C C . ALA A 1 110 ? 16.375 2.889 4.469 1 86.56 110 ALA A C 1
ATOM 795 O O . ALA A 1 110 ? 16.141 1.678 4.477 1 86.56 110 ALA A O 1
ATOM 796 N N . VAL A 1 111 ? 16.688 3.545 3.402 1 86.44 111 VAL A N 1
ATOM 797 C CA . VAL A 1 111 ? 16.719 2.9 2.094 1 86.44 111 VAL A CA 1
ATOM 798 C C . VAL A 1 111 ? 17.859 1.882 2.045 1 86.44 111 VAL A C 1
ATOM 800 O O . VAL A 1 111 ? 17.688 0.775 1.526 1 86.44 111 VAL A O 1
ATOM 803 N N . THR A 1 112 ? 18.984 2.27 2.602 1 88.94 112 THR A N 1
ATOM 804 C CA . THR A 1 112 ? 20.125 1.37 2.619 1 88.94 112 THR A CA 1
ATOM 805 C C . THR A 1 112 ? 19.812 0.106 3.412 1 88.94 112 THR A C 1
ATOM 807 O O . THR A 1 112 ? 20.094 -1.006 2.957 1 88.94 112 THR A O 1
ATOM 810 N N . LEU A 1 113 ? 19.234 0.291 4.527 1 90.62 113 LEU A N 1
ATOM 811 C CA . LEU A 1 113 ? 18.969 -0.832 5.422 1 90.62 113 LEU A CA 1
ATOM 812 C C . LEU A 1 113 ? 17.906 -1.757 4.836 1 90.62 113 LEU A C 1
ATOM 814 O O . LEU A 1 113 ? 18 -2.98 4.965 1 90.62 113 LEU A O 1
ATOM 818 N N . HIS A 1 114 ? 16.938 -1.227 4.215 1 90.94 114 HIS A N 1
ATOM 819 C CA . HIS A 1 114 ? 15.883 -2.096 3.705 1 90.94 114 HIS A CA 1
ATOM 820 C C . HIS A 1 114 ? 16.328 -2.828 2.445 1 90.94 114 HIS A C 1
ATOM 822 O O . HIS A 1 114 ? 15.766 -3.867 2.09 1 90.94 114 HIS A O 1
ATOM 828 N N . ASN A 1 115 ? 17.391 -2.283 1.757 1 93.94 115 ASN A N 1
ATOM 829 C CA . ASN A 1 115 ? 17.953 -2.934 0.571 1 93.94 115 ASN A CA 1
ATOM 830 C C . ASN A 1 115 ? 18.625 -4.254 0.92 1 93.94 115 ASN A C 1
ATOM 832 O O . ASN A 1 115 ? 18.75 -5.137 0.07 1 93.94 115 ASN A O 1
ATOM 836 N N . LEU A 1 116 ? 19.016 -4.422 2.143 1 93.38 116 LEU A N 1
ATOM 837 C CA . LEU A 1 116 ? 19.688 -5.645 2.562 1 93.38 116 LEU A CA 1
ATOM 838 C C . LEU A 1 116 ? 18.75 -6.844 2.479 1 93.38 116 LEU A C 1
ATOM 840 O O . LEU A 1 116 ? 19.062 -7.832 1.807 1 93.38 116 LEU A O 1
ATOM 844 N N . PRO A 1 117 ? 17.609 -6.789 3.076 1 93.81 117 PRO A N 1
ATOM 845 C CA . PRO A 1 117 ? 16.672 -7.906 2.943 1 93.81 117 PRO A CA 1
ATOM 846 C C . PRO A 1 117 ? 16.266 -8.172 1.495 1 93.81 117 PRO A C 1
ATOM 848 O O . PRO A 1 117 ? 16.094 -9.328 1.1 1 93.81 117 PRO A O 1
ATOM 851 N N . GLU A 1 118 ? 16.125 -7.109 0.7 1 93.5 118 GLU A N 1
ATOM 852 C CA . GLU A 1 118 ? 15.812 -7.277 -0.715 1 93.5 118 GLU A CA 1
ATOM 853 C C . GLU A 1 118 ? 16.891 -8.086 -1.43 1 93.5 118 GLU A C 1
ATOM 855 O O . GLU A 1 118 ? 16.578 -9 -2.197 1 93.5 118 GLU A O 1
ATOM 860 N N . GLY A 1 119 ? 18.125 -7.738 -1.117 1 94.88 119 GLY A N 1
ATOM 861 C CA . GLY A 1 119 ? 19.234 -8.508 -1.662 1 94.88 119 GLY A CA 1
ATOM 862 C C . GLY A 1 119 ? 19.219 -9.961 -1.226 1 94.88 119 GLY A C 1
ATOM 863 O O . GLY A 1 119 ? 19.5 -10.859 -2.023 1 94.88 119 GLY A O 1
ATOM 864 N N . MET A 1 120 ? 18.922 -10.18 -0.023 1 93.75 120 MET A N 1
ATOM 865 C CA . MET A 1 120 ? 18.891 -11.531 0.514 1 93.75 120 MET A CA 1
ATOM 866 C C . MET A 1 120 ? 17.828 -12.375 -0.181 1 93.75 120 MET A C 1
ATOM 868 O O . MET A 1 120 ? 18.031 -13.555 -0.461 1 93.75 120 MET A O 1
ATOM 872 N N . VAL A 1 121 ? 16.703 -11.766 -0.456 1 93.38 121 VAL A N 1
ATOM 873 C CA . VAL A 1 121 ? 15.625 -12.469 -1.136 1 93.38 121 VAL A CA 1
ATOM 874 C C . VAL A 1 121 ? 16.078 -12.906 -2.525 1 93.38 121 VAL A C 1
ATOM 876 O O . VAL A 1 121 ? 15.852 -14.055 -2.928 1 93.38 121 VAL A O 1
ATOM 879 N N . VAL A 1 122 ? 16.719 -12.016 -3.18 1 92.88 122 VAL A N 1
ATOM 880 C CA . VAL A 1 122 ? 17.219 -12.305 -4.52 1 92.88 122 VAL A CA 1
ATOM 881 C C . VAL A 1 122 ? 18.297 -13.391 -4.449 1 92.88 122 VAL A C 1
ATOM 883 O O . VAL A 1 122 ? 18.328 -14.305 -5.277 1 92.88 122 VAL A O 1
ATOM 886 N N . GLY A 1 123 ? 19.172 -13.328 -3.49 1 92.94 123 GLY A N 1
ATOM 887 C CA . GLY A 1 123 ? 20.203 -14.336 -3.295 1 92.94 123 GLY A CA 1
ATOM 888 C C . GLY A 1 123 ? 19.641 -15.711 -3.01 1 92.94 123 GLY A C 1
ATOM 889 O O . GLY A 1 123 ? 20.109 -16.703 -3.557 1 92.94 123 GLY A O 1
ATOM 890 N N . LEU A 1 124 ? 18.688 -15.742 -2.168 1 90.81 124 LEU A N 1
ATOM 891 C CA . LEU A 1 124 ? 18.078 -17.031 -1.835 1 90.81 124 LEU A CA 1
ATOM 892 C C . LEU A 1 124 ? 17.344 -17.609 -3.041 1 90.81 124 LEU A C 1
ATOM 894 O O . LEU A 1 124 ? 17.391 -18.828 -3.268 1 90.81 124 LEU A O 1
ATOM 898 N N . ALA A 1 125 ? 16.656 -16.75 -3.771 1 89.31 125 ALA A N 1
ATOM 899 C CA . ALA A 1 125 ? 16.016 -17.219 -4.996 1 89.31 125 ALA A CA 1
ATOM 900 C C . ALA A 1 125 ? 17.031 -17.766 -5.988 1 89.31 125 ALA A C 1
ATOM 902 O O . ALA A 1 125 ? 16.781 -18.766 -6.648 1 89.31 125 ALA A O 1
ATOM 903 N N . ALA A 1 126 ? 18.156 -17.109 -6.051 1 91.12 126 ALA A N 1
ATOM 904 C CA . ALA A 1 126 ? 19.234 -17.578 -6.918 1 91.12 126 ALA A CA 1
ATOM 905 C C . ALA A 1 126 ? 19.766 -18.938 -6.449 1 91.12 126 ALA A C 1
ATOM 907 O O . ALA A 1 126 ? 20.094 -19.797 -7.27 1 91.12 126 ALA A O 1
ATOM 908 N N . ALA A 1 127 ? 19.875 -19.078 -5.238 1 90 127 ALA A N 1
ATOM 909 C CA . ALA A 1 127 ? 20.344 -20.344 -4.676 1 90 127 ALA A CA 1
ATOM 910 C C . ALA A 1 127 ? 19.406 -21.5 -5.051 1 90 127 ALA A C 1
ATOM 912 O O . ALA A 1 127 ? 19.875 -22.594 -5.375 1 90 127 ALA A O 1
ATOM 913 N N . LEU A 1 128 ? 18.203 -21.234 -5 1 86.56 128 LEU A N 1
ATOM 914 C CA . LEU A 1 128 ? 17.219 -22.25 -5.348 1 86.56 128 LEU A CA 1
ATOM 915 C C . LEU A 1 128 ? 17.281 -22.578 -6.836 1 86.56 128 LEU A C 1
ATOM 917 O O . LEU A 1 128 ? 17.109 -23.75 -7.223 1 86.56 128 LEU A O 1
ATOM 921 N N . ALA A 1 129 ? 17.484 -21.562 -7.57 1 87.06 129 ALA A N 1
ATOM 922 C CA . ALA A 1 129 ? 17.656 -21.781 -9.008 1 87.06 129 ALA A CA 1
ATOM 923 C C . ALA A 1 129 ? 18.891 -22.641 -9.289 1 87.06 129 ALA A C 1
ATOM 925 O O . ALA A 1 129 ? 18.844 -23.516 -10.148 1 87.06 129 ALA A O 1
ATOM 926 N N . LEU A 1 130 ? 19.953 -22.469 -8.594 1 86.69 130 LEU A N 1
ATOM 927 C CA . LEU A 1 130 ? 21.188 -23.219 -8.766 1 86.69 130 LEU A CA 1
ATOM 928 C C . LEU A 1 130 ? 21 -24.672 -8.375 1 86.69 130 LEU A C 1
ATOM 930 O O . LEU A 1 130 ? 21.672 -25.562 -8.906 1 86.69 130 LEU A O 1
ATOM 934 N N . ARG A 1 131 ? 20.031 -24.922 -7.562 1 85.69 131 ARG A N 1
ATOM 935 C CA . ARG A 1 131 ? 19.766 -26.281 -7.094 1 85.69 131 ARG A CA 1
ATOM 936 C C . ARG A 1 131 ? 18.844 -27.016 -8.062 1 85.69 131 ARG A C 1
ATOM 938 O O . ARG A 1 131 ? 18.578 -28.203 -7.875 1 85.69 131 ARG A O 1
ATOM 945 N N . GLY A 1 132 ? 18.375 -26.312 -9.055 1 79.25 132 GLY A N 1
ATOM 946 C CA . GLY A 1 132 ? 17.609 -26.953 -10.102 1 79.25 132 GLY A CA 1
ATOM 947 C C . GLY A 1 132 ? 16.141 -27.141 -9.75 1 79.25 132 GLY A C 1
ATOM 948 O O . GLY A 1 132 ? 15.469 -28 -10.305 1 79.25 132 GLY A O 1
ATOM 949 N N . GLU A 1 133 ? 15.719 -26.406 -8.836 1 77.19 133 GLU A N 1
ATOM 950 C CA . GLU A 1 133 ? 14.297 -26.469 -8.508 1 77.19 133 GLU A CA 1
ATOM 951 C C . GLU A 1 133 ? 13.438 -26.031 -9.68 1 77.19 133 GLU A C 1
ATOM 953 O O . GLU A 1 133 ? 13.812 -25.125 -10.422 1 77.19 133 GLU A O 1
ATOM 958 N N . PRO A 1 134 ? 12.391 -26.75 -9.922 1 74.12 134 PRO A N 1
ATOM 959 C CA . PRO A 1 134 ? 11.531 -26.375 -11.047 1 74.12 134 PRO A CA 1
ATOM 960 C C . PRO A 1 134 ? 11.094 -24.922 -11.008 1 74.12 134 PRO A C 1
ATOM 962 O O . PRO A 1 134 ? 10.766 -24.391 -9.945 1 74.12 134 PRO A O 1
ATOM 965 N N . ASP A 1 135 ? 11.148 -24.266 -12.094 1 79.75 135 ASP A N 1
ATOM 966 C CA . ASP A 1 135 ? 10.672 -22.906 -12.32 1 79.75 135 ASP A CA 1
ATOM 967 C C . ASP A 1 135 ? 11.438 -21.906 -11.461 1 79.75 135 ASP A C 1
ATOM 969 O O . ASP A 1 135 ? 11.031 -20.75 -11.336 1 79.75 135 ASP A O 1
ATOM 973 N N . ALA A 1 136 ? 12.547 -22.422 -10.883 1 83.25 136 ALA A N 1
ATOM 974 C CA . ALA A 1 136 ? 13.289 -21.547 -9.969 1 83.25 136 ALA A CA 1
ATOM 975 C C . ALA A 1 136 ? 14.031 -20.469 -10.727 1 83.25 136 ALA A C 1
ATOM 977 O O . ALA A 1 136 ? 14.195 -19.344 -10.234 1 83.25 136 ALA A O 1
ATOM 978 N N . ILE A 1 137 ? 14.43 -20.797 -11.875 1 85.38 137 ILE A N 1
ATOM 979 C CA . ILE A 1 137 ? 15.172 -19.812 -12.656 1 85.38 137 ILE A CA 1
ATOM 980 C C . ILE A 1 137 ? 14.25 -18.672 -13.055 1 85.38 137 ILE A C 1
ATOM 982 O O . ILE A 1 137 ? 14.586 -17.5 -12.867 1 85.38 137 ILE A O 1
ATOM 986 N N . SER A 1 138 ? 13.109 -19.031 -13.57 1 85.69 138 SER A N 1
ATOM 987 C CA . SER A 1 138 ? 12.148 -18 -13.961 1 85.69 138 SER A CA 1
ATOM 988 C C . SER A 1 138 ? 11.695 -17.172 -12.758 1 85.69 138 SER A C 1
ATOM 990 O O . SER A 1 138 ? 11.508 -15.961 -12.867 1 85.69 138 SER A O 1
ATOM 992 N N . GLY A 1 139 ? 11.539 -17.828 -11.672 1 85.5 139 GLY A N 1
ATOM 993 C CA . GLY A 1 139 ? 11.164 -17.125 -10.445 1 85.5 139 GLY A CA 1
ATOM 994 C C . GLY A 1 139 ? 12.219 -16.156 -9.969 1 85.5 139 GLY A C 1
ATOM 995 O O . GLY A 1 139 ? 11.898 -15.023 -9.578 1 85.5 139 GLY A O 1
ATOM 996 N N . ALA A 1 140 ? 13.438 -16.609 -10.047 1 89.06 140 ALA A N 1
ATOM 997 C CA . ALA A 1 140 ? 14.547 -15.766 -9.625 1 89.06 140 ALA A CA 1
ATOM 998 C C . ALA A 1 140 ? 14.68 -14.539 -10.523 1 89.06 140 ALA A C 1
ATOM 1000 O O . ALA A 1 140 ? 14.898 -13.422 -10.047 1 89.06 140 ALA A O 1
ATOM 1001 N N . LEU A 1 141 ? 14.523 -14.734 -11.781 1 89.12 141 LEU A N 1
ATOM 1002 C CA . LEU A 1 141 ? 14.609 -13.641 -12.742 1 89.12 141 LEU A CA 1
ATOM 1003 C C . LEU A 1 141 ? 13.453 -12.664 -12.562 1 89.12 141 LEU A C 1
ATOM 1005 O O . LEU A 1 141 ? 13.656 -11.445 -12.586 1 89.12 141 LEU A O 1
ATOM 1009 N N . ALA A 1 142 ? 12.273 -13.188 -12.375 1 85.75 142 ALA A N 1
ATOM 1010 C CA . ALA A 1 142 ? 11.094 -12.352 -12.164 1 85.75 142 ALA A CA 1
ATOM 1011 C C . ALA A 1 142 ? 11.242 -11.523 -10.891 1 85.75 142 ALA A C 1
ATOM 1013 O O . ALA A 1 142 ? 10.906 -10.336 -10.875 1 85.75 142 ALA A O 1
ATOM 1014 N N . LEU A 1 143 ? 11.727 -12.164 -9.93 1 87.75 143 LEU A N 1
ATOM 1015 C CA . LEU A 1 143 ? 11.914 -11.484 -8.656 1 87.75 143 LEU A CA 1
ATOM 1016 C C . LEU A 1 143 ? 12.961 -10.383 -8.773 1 87.75 143 LEU A C 1
ATOM 1018 O O . LEU A 1 143 ? 12.742 -9.266 -8.297 1 87.75 143 LEU A O 1
ATOM 1022 N N . ALA A 1 144 ? 14.062 -10.703 -9.406 1 91.25 144 ALA A N 1
ATOM 1023 C CA . ALA A 1 144 ? 15.133 -9.719 -9.594 1 91.25 144 ALA A CA 1
ATOM 1024 C C . ALA A 1 144 ? 14.641 -8.531 -10.414 1 91.25 144 ALA A C 1
ATOM 1026 O O . ALA A 1 144 ? 14.969 -7.379 -10.109 1 91.25 144 ALA A O 1
ATOM 1027 N N . LEU A 1 145 ? 13.883 -8.766 -11.383 1 87.81 145 LEU A N 1
ATOM 1028 C CA . LEU A 1 145 ? 13.336 -7.707 -12.219 1 87.81 145 LEU A CA 1
ATOM 1029 C C . LEU A 1 145 ? 12.328 -6.867 -11.445 1 87.81 145 LEU A C 1
ATOM 1031 O O . LEU A 1 145 ? 12.336 -5.637 -11.539 1 87.81 145 LEU A O 1
ATOM 1035 N N . GLY A 1 146 ? 11.484 -7.566 -10.766 1 83.31 146 GLY A N 1
ATOM 1036 C CA . GLY A 1 146 ? 10.516 -6.859 -9.945 1 83.31 146 GLY A CA 1
ATOM 1037 C C . GLY A 1 146 ? 11.148 -5.926 -8.93 1 83.31 146 GLY A C 1
ATOM 1038 O O . GLY A 1 146 ? 10.781 -4.754 -8.844 1 83.31 146 GLY A O 1
ATOM 1039 N N . ILE A 1 147 ? 12.094 -6.418 -8.25 1 86.88 147 ILE A N 1
ATOM 1040 C CA . ILE A 1 147 ? 12.82 -5.637 -7.25 1 86.88 147 ILE A CA 1
ATOM 1041 C C . ILE A 1 147 ? 13.641 -4.551 -7.941 1 86.88 147 ILE A C 1
ATOM 1043 O O . ILE A 1 147 ? 13.68 -3.406 -7.48 1 86.88 147 ILE A O 1
ATOM 1047 N N . GLY A 1 148 ? 14.266 -4.902 -9.047 1 89.38 148 GLY A N 1
ATOM 1048 C CA . GLY A 1 148 ? 15.07 -3.945 -9.789 1 89.38 148 GLY A CA 1
ATOM 1049 C C . GLY A 1 148 ? 14.281 -2.736 -10.25 1 89.38 148 GLY A C 1
ATOM 1050 O O . GLY A 1 148 ? 14.773 -1.605 -10.188 1 89.38 148 GLY A O 1
ATOM 1051 N N . LEU A 1 149 ? 13.141 -2.912 -10.664 1 83.62 149 LEU A N 1
ATOM 1052 C CA . LEU A 1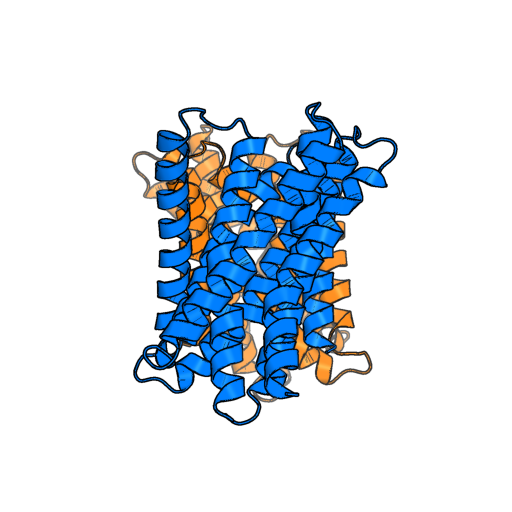 149 ? 12.312 -1.825 -11.172 1 83.62 149 LEU A CA 1
ATOM 1053 C C . LEU A 1 149 ? 12.031 -0.796 -10.086 1 83.62 149 LEU A C 1
ATOM 1055 O O . LEU A 1 149 ? 12.039 0.409 -10.344 1 83.62 149 LEU A O 1
ATOM 1059 N N . GLN A 1 150 ? 11.742 -1.273 -8.922 1 83.06 150 GLN A N 1
ATOM 1060 C CA . GLN A 1 150 ? 11.461 -0.313 -7.859 1 83.06 150 GLN A CA 1
ATOM 1061 C C . GLN A 1 150 ? 12.742 0.34 -7.348 1 83.06 150 GLN A C 1
ATOM 1063 O O . GLN A 1 150 ? 12.703 1.431 -6.777 1 83.06 150 GLN A O 1
ATOM 1068 N N . ASN A 1 151 ? 13.867 -0.271 -7.609 1 92.06 151 ASN A N 1
ATOM 1069 C CA . ASN A 1 151 ? 15.141 0.275 -7.152 1 92.06 151 ASN A CA 1
ATOM 1070 C C . ASN A 1 151 ? 15.555 1.497 -7.973 1 92.06 151 ASN A C 1
ATOM 1072 O O . ASN A 1 151 ? 16.391 2.291 -7.531 1 92.06 151 ASN A O 1
ATOM 1076 N N . ILE A 1 152 ? 14.984 1.647 -9.141 1 89.06 152 ILE A N 1
ATOM 1077 C CA . ILE A 1 152 ? 15.281 2.824 -9.953 1 89.06 152 ILE A CA 1
ATOM 1078 C C . ILE A 1 152 ? 14.734 4.074 -9.266 1 89.06 152 ILE A C 1
ATOM 1080 O O . ILE A 1 152 ? 15.492 4.965 -8.883 1 89.06 152 ILE A O 1
ATOM 1084 N N . PRO A 1 153 ? 13.477 4.098 -9.008 1 84.5 153 PRO A N 1
ATOM 1085 C CA . PRO A 1 153 ? 12.961 5.266 -8.281 1 84.5 153 PRO A CA 1
ATOM 1086 C C . PRO A 1 153 ? 13.609 5.441 -6.914 1 84.5 153 PRO A C 1
ATOM 1088 O O . PRO A 1 153 ? 13.781 6.57 -6.449 1 84.5 153 PRO A O 1
ATOM 1091 N N . GLU A 1 154 ? 13.953 4.375 -6.258 1 86.12 154 GLU A N 1
ATOM 1092 C CA . GLU A 1 154 ? 14.602 4.453 -4.953 1 86.12 154 GLU A CA 1
ATOM 1093 C C . GLU A 1 154 ? 15.961 5.141 -5.055 1 86.12 154 GLU A C 1
ATOM 1095 O O . GLU A 1 154 ? 16.297 5.98 -4.215 1 86.12 154 GLU A O 1
ATOM 1100 N N . GLY A 1 155 ? 16.734 4.75 -6.074 1 90.81 155 GLY A N 1
ATOM 1101 C CA . GLY A 1 155 ? 18 5.418 -6.297 1 90.81 155 GLY A CA 1
ATOM 1102 C C . GLY A 1 155 ? 17.859 6.918 -6.488 1 90.81 155 GLY A C 1
ATOM 1103 O O . GLY A 1 155 ? 18.625 7.695 -5.914 1 90.81 155 GLY A O 1
ATOM 1104 N N . ALA A 1 156 ? 16.906 7.281 -7.238 1 87.38 156 ALA A N 1
ATOM 1105 C CA . ALA A 1 156 ? 16.641 8.695 -7.48 1 87.38 156 ALA A CA 1
ATOM 1106 C C . ALA A 1 156 ? 16.172 9.391 -6.203 1 87.38 156 ALA A C 1
ATOM 1108 O O . ALA A 1 156 ? 16.562 10.531 -5.941 1 87.38 156 ALA A O 1
ATOM 1109 N N . ALA A 1 157 ? 15.406 8.688 -5.488 1 82.31 157 ALA A N 1
ATOM 1110 C CA . ALA A 1 157 ? 14.852 9.242 -4.258 1 82.31 157 ALA A CA 1
ATOM 1111 C C . ALA A 1 157 ? 15.945 9.5 -3.225 1 82.31 157 ALA A C 1
ATOM 1113 O O . ALA A 1 157 ? 15.773 10.32 -2.322 1 82.31 157 ALA A O 1
ATOM 1114 N N . VAL A 1 158 ? 17.031 8.82 -3.314 1 87.69 158 VAL A N 1
ATOM 1115 C CA . VAL A 1 158 ? 18.141 9.031 -2.404 1 87.69 158 VAL A CA 1
ATOM 1116 C C . VAL A 1 158 ? 19.031 10.148 -2.932 1 87.69 158 VAL A C 1
ATOM 1118 O O . VAL A 1 158 ? 19.359 11.086 -2.197 1 87.69 158 VAL A O 1
ATOM 1121 N N . SER A 1 159 ? 19.328 10.148 -4.191 1 90.62 159 SER A N 1
ATOM 1122 C CA . SER A 1 159 ? 20.344 11.047 -4.738 1 90.62 159 SER A CA 1
ATOM 1123 C C . SER A 1 159 ? 19.797 12.453 -4.926 1 90.62 159 SER A C 1
ATOM 1125 O O . SER A 1 159 ? 20.453 13.438 -4.602 1 90.62 159 SER A O 1
ATOM 1127 N N . LEU A 1 160 ? 18.641 12.586 -5.312 1 85.12 160 LEU A N 1
ATOM 1128 C CA . LEU A 1 160 ? 18.109 13.875 -5.727 1 85.12 160 LEU A CA 1
ATOM 1129 C C . LEU A 1 160 ? 17.938 14.805 -4.527 1 85.12 160 LEU A C 1
ATOM 1131 O O . LEU A 1 160 ? 18.406 15.953 -4.555 1 85.12 160 LEU A O 1
ATOM 1135 N N . PRO A 1 161 ? 17.281 14.281 -3.49 1 79.81 161 PRO A N 1
ATOM 1136 C CA . PRO A 1 161 ? 17.156 15.18 -2.336 1 79.81 161 PRO A CA 1
ATOM 1137 C C . PRO A 1 161 ? 18.5 15.594 -1.762 1 79.81 161 PRO A C 1
ATOM 1139 O O . PRO A 1 161 ? 18.641 16.703 -1.248 1 79.81 161 PRO A O 1
ATOM 1142 N N . LEU A 1 162 ? 19.453 14.828 -1.817 1 84.44 162 LEU A N 1
ATOM 1143 C CA . LEU A 1 162 ? 20.781 15.172 -1.331 1 84.44 162 LEU A CA 1
ATOM 1144 C C . LEU A 1 162 ? 21.391 16.312 -2.148 1 84.44 162 LEU A C 1
ATOM 1146 O O . LEU A 1 162 ? 22 17.219 -1.59 1 84.44 162 LEU A O 1
ATOM 1150 N N . ALA A 1 163 ? 21.141 16.219 -3.398 1 87.12 163 ALA A N 1
ATOM 1151 C CA . ALA A 1 163 ? 21.609 17.297 -4.258 1 87.12 163 ALA A CA 1
ATOM 1152 C C . ALA A 1 163 ? 20.844 18.578 -3.994 1 87.12 163 ALA A C 1
ATOM 1154 O O . ALA A 1 163 ? 21.422 19.672 -4.016 1 87.12 163 ALA A O 1
ATOM 1155 N N . GLN A 1 164 ? 19.641 18.469 -3.707 1 81.81 164 GLN A N 1
ATOM 1156 C CA . GLN A 1 164 ? 18.797 19.625 -3.445 1 81.81 164 GLN A CA 1
ATOM 1157 C C . GLN A 1 164 ? 19.172 20.297 -2.127 1 81.81 164 GLN A C 1
ATOM 1159 O O . GLN A 1 164 ? 18.984 21.5 -1.956 1 81.81 164 GLN A O 1
ATOM 1164 N N . GLU A 1 165 ? 19.672 19.5 -1.281 1 81.12 165 GLU A N 1
ATOM 1165 C CA . GLU A 1 165 ? 20.109 20.047 0.006 1 81.12 165 GLU A CA 1
ATOM 1166 C C . GLU A 1 165 ? 21.484 20.703 -0.1 1 81.12 165 GLU A C 1
ATOM 1168 O O . GLU A 1 165 ? 22 21.219 0.887 1 81.12 165 GLU A O 1
ATOM 1173 N N . GLY A 1 166 ? 22.109 20.578 -1.264 1 82.88 166 GLY A N 1
ATOM 1174 C CA . GLY A 1 166 ? 23.344 21.328 -1.464 1 82.88 166 GLY A CA 1
ATOM 1175 C C . GLY A 1 166 ? 24.547 20.453 -1.661 1 82.88 166 GLY A C 1
ATOM 1176 O O . GLY A 1 166 ? 25.656 20.938 -1.897 1 82.88 166 GLY A O 1
ATOM 1177 N N . ARG A 1 167 ? 24.359 19.234 -1.596 1 87.06 167 ARG A N 1
ATOM 1178 C CA . ARG A 1 167 ? 25.469 18.344 -1.876 1 87.06 167 ARG A CA 1
ATOM 1179 C C . ARG A 1 167 ? 25.797 18.328 -3.365 1 87.06 167 ARG A C 1
ATOM 1181 O O . ARG A 1 167 ? 24.938 18.594 -4.199 1 87.06 167 ARG A O 1
ATOM 1188 N N . SER A 1 168 ? 27 18.047 -3.641 1 92.19 168 SER A N 1
ATOM 1189 C CA . SER A 1 168 ? 27.375 17.953 -5.047 1 92.19 168 SER A CA 1
ATOM 1190 C C . SER A 1 168 ? 26.703 16.766 -5.727 1 92.19 168 SER A C 1
ATOM 1192 O O . SER A 1 168 ? 26.391 15.773 -5.07 1 92.19 168 SER A O 1
ATOM 1194 N N . LYS A 1 169 ? 26.516 16.875 -7 1 93.25 169 LYS A N 1
ATOM 1195 C CA . LYS A 1 169 ? 25.875 15.812 -7.762 1 93.25 169 LYS A CA 1
ATOM 1196 C C . LYS A 1 169 ? 26.641 14.5 -7.648 1 93.25 169 LYS A C 1
ATOM 1198 O O . LYS A 1 169 ? 26.047 13.43 -7.562 1 93.25 169 LYS A O 1
ATOM 1203 N N . ARG A 1 170 ? 27.953 14.578 -7.625 1 95.25 170 ARG A N 1
ATOM 1204 C CA . ARG A 1 170 ? 28.781 13.375 -7.531 1 95.25 170 ARG A CA 1
ATOM 1205 C C . ARG A 1 170 ? 28.594 12.688 -6.188 1 95.25 170 ARG A C 1
ATOM 1207 O O . ARG A 1 170 ? 28.516 11.453 -6.117 1 95.25 170 ARG A O 1
ATOM 1214 N N . ARG A 1 171 ? 28.562 13.5 -5.219 1 93.44 171 ARG A N 1
ATOM 1215 C CA . ARG A 1 171 ? 28.359 12.945 -3.885 1 93.44 171 ARG A CA 1
ATOM 1216 C C . ARG A 1 171 ? 26.969 12.344 -3.738 1 93.44 171 ARG A C 1
ATOM 1218 O O . ARG A 1 171 ? 26.797 11.297 -3.117 1 93.44 171 ARG A O 1
ATOM 1225 N N . ALA A 1 172 ? 26.031 13.062 -4.262 1 92.88 172 ALA A N 1
ATOM 1226 C CA . ALA A 1 172 ? 24.656 12.578 -4.23 1 92.88 172 ALA A CA 1
ATOM 1227 C C . ALA A 1 172 ? 24.516 11.258 -4.988 1 92.88 172 ALA A C 1
ATOM 1229 O O . ALA A 1 172 ? 23.906 10.312 -4.492 1 92.88 172 ALA A O 1
ATOM 1230 N N . PHE A 1 173 ? 25.141 11.281 -6.117 1 95.31 173 PHE A N 1
ATOM 1231 C CA . PHE A 1 173 ? 25.141 10.062 -6.914 1 95.31 173 PHE A CA 1
ATOM 1232 C C . PHE A 1 173 ? 25.812 8.922 -6.156 1 95.31 173 PHE A C 1
ATOM 1234 O O . PHE A 1 173 ? 25.297 7.809 -6.105 1 95.31 173 PHE A O 1
ATOM 1241 N N . ALA A 1 174 ? 26.906 9.148 -5.621 1 95.56 174 ALA A N 1
ATOM 1242 C CA . ALA A 1 174 ? 27.672 8.125 -4.902 1 95.56 174 ALA A CA 1
ATOM 1243 C C . ALA A 1 174 ? 26.859 7.57 -3.732 1 95.56 174 ALA A C 1
ATOM 1245 O O . ALA A 1 174 ? 26.906 6.367 -3.459 1 95.56 174 ALA A O 1
ATOM 1246 N N . ALA A 1 175 ? 26.203 8.422 -3.072 1 92.31 175 ALA A N 1
ATOM 1247 C CA . ALA A 1 175 ? 25.375 7.984 -1.948 1 92.31 175 ALA A CA 1
ATOM 1248 C C . ALA A 1 175 ? 24.25 7.066 -2.418 1 92.31 175 ALA A C 1
ATOM 1250 O O . ALA A 1 175 ? 23.984 6.035 -1.799 1 92.31 175 ALA A O 1
ATOM 1251 N N . GLY A 1 176 ? 23.578 7.465 -3.506 1 93.38 176 GLY A N 1
ATOM 1252 C CA . GLY A 1 176 ? 22.547 6.629 -4.082 1 93.38 176 GLY A CA 1
ATOM 1253 C C . GLY A 1 176 ? 23.062 5.289 -4.566 1 93.38 176 GLY A C 1
ATOM 1254 O O . GLY A 1 176 ? 22.469 4.246 -4.27 1 93.38 176 GLY A O 1
ATOM 1255 N N . ALA A 1 177 ? 24.156 5.367 -5.207 1 95.56 177 ALA A N 1
ATOM 1256 C CA . ALA A 1 177 ? 24.75 4.133 -5.707 1 95.56 177 ALA A CA 1
ATOM 1257 C C . ALA A 1 177 ? 25.219 3.24 -4.559 1 95.56 177 ALA A C 1
ATOM 1259 O O . ALA A 1 177 ? 25.031 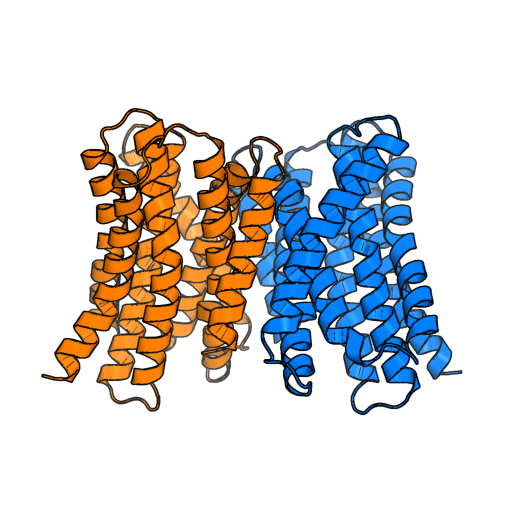2.021 -4.602 1 95.56 177 ALA A O 1
ATOM 1260 N N . ALA A 1 178 ? 25.781 3.793 -3.59 1 94.5 178 ALA A N 1
ATOM 1261 C CA . ALA A 1 178 ? 26.297 3.053 -2.438 1 94.5 178 ALA A CA 1
ATOM 1262 C C . ALA A 1 178 ? 25.156 2.383 -1.674 1 94.5 178 ALA A C 1
ATOM 1264 O O . ALA A 1 178 ? 25.328 1.293 -1.122 1 94.5 178 ALA A O 1
ATOM 1265 N N . SER A 1 179 ? 24 3.049 -1.66 1 92.69 179 SER A N 1
ATOM 1266 C CA . SER A 1 179 ? 22.859 2.479 -0.964 1 92.69 179 SER A CA 1
ATOM 1267 C C . SER A 1 179 ? 22.438 1.148 -1.583 1 92.69 179 SER A C 1
ATOM 1269 O O . SER A 1 179 ? 21.844 0.301 -0.908 1 92.69 179 SER A O 1
ATOM 1271 N N . GLY A 1 180 ? 22.75 0.971 -2.879 1 95 180 GLY A N 1
ATOM 1272 C CA . GLY A 1 180 ? 22.406 -0.256 -3.582 1 95 180 GLY A CA 1
ATOM 1273 C C . GLY A 1 180 ? 23.453 -1.351 -3.4 1 95 180 GLY A C 1
ATOM 1274 O O . GLY A 1 180 ? 23.188 -2.518 -3.693 1 95 180 GLY A O 1
ATOM 1275 N N . LEU A 1 181 ? 24.656 -1.034 -2.914 1 94.81 181 LEU A N 1
ATOM 1276 C CA . LEU A 1 181 ? 25.75 -1.996 -2.77 1 94.81 181 LEU A CA 1
ATOM 1277 C C . LEU A 1 181 ? 25.391 -3.064 -1.738 1 94.81 181 LEU A C 1
ATOM 1279 O O . LEU A 1 181 ? 25.938 -4.172 -1.78 1 94.81 181 LEU A O 1
ATOM 1283 N N . VAL A 1 182 ? 24.562 -2.764 -0.864 1 94.44 182 VAL A N 1
ATOM 1284 C CA . VAL A 1 182 ? 24.188 -3.689 0.198 1 94.44 182 VAL A CA 1
ATOM 1285 C C . VAL A 1 182 ? 23.344 -4.828 -0.384 1 94.44 182 VAL A C 1
ATOM 1287 O O . VAL A 1 182 ? 23.219 -5.891 0.23 1 94.44 182 VAL A O 1
ATOM 1290 N N . GLU A 1 183 ? 22.75 -4.633 -1.557 1 96.12 183 GLU A N 1
ATOM 1291 C CA . GLU A 1 183 ? 21.906 -5.645 -2.176 1 96.12 183 GLU A CA 1
ATOM 1292 C C . GLU A 1 183 ? 22.719 -6.871 -2.582 1 96.12 183 GLU A C 1
ATOM 1294 O O . GLU A 1 183 ? 22.422 -7.988 -2.143 1 96.12 183 GLU A O 1
ATOM 1299 N N . PRO A 1 184 ? 23.812 -6.676 -3.375 1 95.81 184 PRO A N 1
ATOM 1300 C CA . PRO A 1 184 ? 24.609 -7.867 -3.68 1 95.81 184 PRO A CA 1
ATOM 1301 C C . PRO A 1 184 ? 25.281 -8.461 -2.443 1 95.81 184 PRO A C 1
ATOM 1303 O O . PRO A 1 184 ? 25.484 -9.68 -2.363 1 95.81 184 PRO A O 1
ATOM 1306 N N . LEU A 1 185 ? 25.609 -7.719 -1.464 1 95.94 185 LEU A N 1
ATOM 1307 C CA . LEU A 1 185 ? 26.156 -8.234 -0.219 1 95.94 185 LEU A CA 1
ATOM 1308 C C . LEU A 1 185 ? 25.156 -9.125 0.501 1 95.94 185 LEU A C 1
ATOM 1310 O O . LEU A 1 185 ? 25.5 -10.211 0.969 1 95.94 185 LEU A O 1
ATOM 1314 N N . GLY A 1 186 ? 23.969 -8.664 0.617 1 95.06 186 GLY A N 1
ATOM 1315 C CA . GLY A 1 186 ? 22.906 -9.484 1.183 1 95.06 186 GLY A CA 1
ATOM 1316 C C . GLY A 1 186 ? 22.625 -10.742 0.377 1 95.06 186 GLY A C 1
ATOM 1317 O O . GLY A 1 186 ? 22.422 -11.82 0.943 1 95.06 186 GLY A O 1
ATOM 1318 N N . GLY A 1 187 ? 22.609 -10.523 -0.913 1 95.25 187 GLY A N 1
ATOM 1319 C CA . GLY A 1 187 ? 22.422 -11.664 -1.791 1 95.25 187 GLY A CA 1
ATOM 1320 C C . GLY A 1 187 ? 23.469 -12.75 -1.592 1 95.25 187 GLY A C 1
ATOM 1321 O O . GLY A 1 187 ? 23.125 -13.938 -1.507 1 95.25 187 GLY A O 1
ATOM 1322 N N . LEU A 1 188 ? 24.734 -12.352 -1.486 1 94.62 188 LEU A N 1
ATOM 1323 C CA . LEU A 1 188 ? 25.828 -13.289 -1.28 1 94.62 188 LEU A CA 1
ATOM 1324 C C . LEU A 1 188 ? 25.703 -13.977 0.077 1 94.62 188 LEU A C 1
ATOM 1326 O O . LEU A 1 188 ? 25.969 -15.172 0.198 1 94.62 188 LEU A O 1
ATOM 1330 N N . LEU A 1 189 ? 25.297 -13.25 1.017 1 93.06 189 LEU A N 1
ATOM 1331 C CA . LEU A 1 189 ? 25.094 -13.812 2.346 1 93.06 189 LEU A CA 1
ATOM 1332 C C . LEU A 1 189 ? 24.016 -14.883 2.32 1 93.06 189 LEU A C 1
ATOM 1334 O O . LEU A 1 189 ? 24.188 -15.969 2.871 1 93.06 189 LEU A O 1
ATOM 1338 N N . ALA A 1 190 ? 22.906 -14.594 1.665 1 91.94 190 ALA A N 1
ATOM 1339 C CA . ALA A 1 190 ? 21.797 -15.539 1.592 1 91.94 190 ALA A CA 1
ATOM 1340 C C . ALA A 1 190 ? 22.172 -16.75 0.749 1 91.94 190 ALA A C 1
ATOM 1342 O O . ALA A 1 190 ? 21.781 -17.875 1.061 1 91.94 190 ALA A O 1
ATOM 1343 N N . LEU A 1 191 ? 22.906 -16.5 -0.305 1 89.62 191 LEU A N 1
ATOM 1344 C CA . LEU A 1 191 ? 23.375 -17.594 -1.154 1 89.62 191 LEU A CA 1
ATOM 1345 C C . LEU A 1 191 ? 24.25 -18.562 -0.362 1 89.62 191 LEU A C 1
ATOM 1347 O O . LEU A 1 191 ? 24.125 -19.781 -0.519 1 89.62 191 LEU A O 1
ATOM 1351 N N . ALA A 1 192 ? 25.016 -18.047 0.504 1 88.94 192 ALA A N 1
ATOM 1352 C CA . ALA A 1 192 ? 25.938 -18.859 1.302 1 88.94 192 ALA A CA 1
ATOM 1353 C C . ALA A 1 192 ? 25.188 -19.672 2.357 1 88.94 192 ALA A C 1
ATOM 1355 O O . ALA A 1 192 ? 25.594 -20.766 2.721 1 88.94 192 ALA A O 1
ATOM 1356 N N . LEU A 1 193 ? 24.031 -19.203 2.729 1 87.44 193 LEU A N 1
ATOM 1357 C CA . LEU A 1 193 ? 23.297 -19.828 3.822 1 87.44 193 LEU A CA 1
ATOM 1358 C C . LEU A 1 193 ? 22.141 -20.656 3.291 1 87.44 193 LEU A C 1
ATOM 1360 O O . LEU A 1 193 ? 21.438 -21.328 4.062 1 87.44 193 LEU A O 1
ATOM 1364 N N . ALA A 1 194 ? 21.906 -20.594 2.053 1 81.75 194 ALA A N 1
ATOM 1365 C CA . ALA A 1 194 ? 20.719 -21.141 1.414 1 81.75 194 ALA A CA 1
ATOM 1366 C C . ALA A 1 194 ? 20.547 -22.625 1.741 1 81.75 194 ALA A C 1
ATOM 1368 O O . ALA A 1 194 ? 19.438 -23.094 1.944 1 81.75 194 ALA A O 1
ATOM 1369 N N . GLY A 1 195 ? 21.578 -23.359 1.763 1 75 195 GLY A N 1
ATOM 1370 C CA . GLY A 1 195 ? 21.516 -24.781 2.07 1 75 195 GLY A CA 1
ATOM 1371 C C . GLY A 1 195 ? 20.859 -25.078 3.406 1 75 195 GLY A C 1
ATOM 1372 O O . GLY A 1 195 ? 20.297 -26.156 3.604 1 75 195 GLY A O 1
ATOM 1373 N N . TRP A 1 196 ? 20.766 -24.016 4.188 1 71.81 196 TRP A N 1
ATOM 1374 C CA . TRP A 1 196 ? 20.281 -24.219 5.547 1 71.81 196 TRP A CA 1
ATOM 1375 C C . TRP A 1 196 ? 18.922 -23.562 5.734 1 71.81 196 TRP A C 1
ATOM 1377 O O . TRP A 1 196 ? 18.188 -23.875 6.68 1 71.81 196 TRP A O 1
ATOM 1387 N N . VAL A 1 197 ? 18.531 -22.859 4.625 1 68.75 197 VAL A N 1
ATOM 1388 C CA . VAL A 1 197 ? 17.438 -21.969 4.996 1 68.75 197 VAL A CA 1
ATOM 1389 C C . VAL A 1 197 ? 16.438 -21.875 3.846 1 68.75 197 VAL A C 1
ATOM 1391 O O . VAL A 1 197 ? 15.82 -20.828 3.643 1 68.75 197 VAL A O 1
ATOM 1394 N N . SER A 1 198 ? 16.312 -22.844 3.109 1 70.06 198 SER A N 1
ATOM 1395 C CA . SER A 1 198 ? 15.398 -22.766 1.971 1 70.06 198 SER A CA 1
ATOM 1396 C C . SER A 1 198 ? 13.977 -22.453 2.424 1 70.06 198 SER A C 1
ATOM 1398 O O . SER A 1 198 ? 13.25 -21.734 1.747 1 70.06 198 SER A O 1
ATOM 1400 N N . ALA A 1 199 ? 13.695 -23.078 3.547 1 83.75 199 ALA A N 1
ATOM 1401 C CA . ALA A 1 199 ? 12.352 -22.859 4.086 1 83.75 199 ALA A CA 1
ATOM 1402 C C . ALA A 1 199 ? 12.188 -21.422 4.57 1 83.75 199 ALA A C 1
ATOM 1404 O O . ALA A 1 199 ? 11.086 -21.016 4.934 1 83.75 199 ALA A O 1
ATOM 1405 N N . ALA A 1 200 ? 13.211 -20.609 4.301 1 90.19 200 ALA A N 1
ATOM 1406 C CA . ALA A 1 200 ? 13.234 -19.266 4.871 1 90.19 200 ALA A CA 1
ATOM 1407 C C . ALA A 1 200 ? 12.742 -18.234 3.861 1 90.19 200 ALA A C 1
ATOM 1409 O O . ALA A 1 200 ? 12.5 -17.078 4.215 1 90.19 200 ALA A O 1
ATOM 1410 N N . LEU A 1 201 ? 12.516 -18.734 2.639 1 90.19 201 LEU A N 1
ATOM 1411 C CA . LEU A 1 201 ? 12.289 -17.766 1.569 1 90.19 201 LEU A CA 1
ATOM 1412 C C . LEU A 1 201 ? 11 -16.984 1.811 1 90.19 201 LEU A C 1
ATOM 1414 O O . LEU A 1 201 ? 10.992 -15.75 1.746 1 90.19 201 LEU A O 1
ATOM 1418 N N . PRO A 1 202 ? 9.891 -17.672 2.213 1 93.75 202 PRO A N 1
ATOM 1419 C CA . PRO A 1 202 ? 8.672 -16.906 2.453 1 93.75 202 PRO A CA 1
ATOM 1420 C C . PRO A 1 202 ? 8.812 -15.922 3.621 1 93.75 202 PRO A C 1
ATOM 1422 O O . PRO A 1 202 ? 8.25 -14.828 3.588 1 93.75 202 PRO A O 1
ATOM 1425 N N . TRP A 1 203 ? 9.594 -16.266 4.578 1 94.94 203 TRP A N 1
ATOM 1426 C CA . TRP A 1 203 ? 9.844 -15.391 5.723 1 94.94 203 TRP A CA 1
ATOM 1427 C C . TRP A 1 203 ? 10.68 -14.188 5.316 1 94.94 203 TRP A C 1
ATOM 1429 O O . TRP A 1 203 ? 10.383 -13.055 5.715 1 94.94 203 TRP A O 1
ATOM 1439 N N . LEU A 1 204 ? 11.664 -14.469 4.578 1 94.19 204 LEU A N 1
ATOM 1440 C CA . LEU A 1 204 ? 12.562 -13.398 4.148 1 94.19 204 LEU A CA 1
ATOM 1441 C C . LEU A 1 204 ? 11.859 -12.445 3.197 1 94.19 204 LEU A C 1
ATOM 1443 O O . LEU A 1 204 ? 12.07 -11.227 3.264 1 94.19 204 LEU A O 1
ATOM 1447 N N . MET A 1 205 ? 11.07 -13.008 2.25 1 94.56 205 MET A N 1
ATOM 1448 C CA . MET A 1 205 ? 10.273 -12.18 1.35 1 94.56 205 MET A CA 1
ATOM 1449 C C . MET A 1 205 ? 9.344 -11.266 2.135 1 94.56 205 MET A C 1
ATOM 1451 O O . MET A 1 205 ? 9.234 -10.078 1.834 1 94.56 205 MET A O 1
ATOM 1455 N N . SER A 1 206 ? 8.727 -11.836 3.143 1 97.81 206 SER A N 1
ATOM 1456 C CA . SER A 1 206 ? 7.777 -11.094 3.965 1 97.81 206 SER A CA 1
ATOM 1457 C C . SER A 1 206 ? 8.484 -10.031 4.801 1 97.81 206 SER A C 1
ATOM 1459 O O . SER A 1 206 ? 7.953 -8.938 5 1 97.81 206 SER A O 1
ATOM 1461 N N . LEU A 1 207 ? 9.648 -10.359 5.316 1 96.88 207 LEU A N 1
ATOM 1462 C CA . LEU A 1 207 ? 10.461 -9.406 6.062 1 96.88 207 LEU A CA 1
ATOM 1463 C C . LEU A 1 207 ? 10.836 -8.219 5.191 1 96.88 207 LEU A C 1
ATOM 1465 O O . LEU A 1 207 ? 10.719 -7.066 5.621 1 96.88 207 LEU A O 1
ATOM 1469 N N . ALA A 1 208 ? 11.258 -8.516 4.004 1 95.25 208 ALA A N 1
ATOM 1470 C CA . ALA A 1 208 ? 11.602 -7.453 3.057 1 95.25 208 ALA A CA 1
ATOM 1471 C C . ALA A 1 208 ? 10.398 -6.57 2.758 1 95.25 208 ALA A C 1
ATOM 1473 O O . ALA A 1 208 ? 10.516 -5.344 2.693 1 95.25 208 ALA A O 1
ATOM 1474 N N . ALA A 1 209 ? 9.234 -7.184 2.57 1 97.12 209 ALA A N 1
ATOM 1475 C CA . ALA A 1 209 ? 8 -6.434 2.332 1 97.12 209 ALA A CA 1
ATOM 1476 C C . ALA A 1 209 ? 7.68 -5.516 3.51 1 97.12 209 ALA A C 1
ATOM 1478 O O . ALA A 1 209 ? 7.246 -4.379 3.318 1 97.12 209 ALA A O 1
ATOM 1479 N N . GLY A 1 210 ? 7.859 -6.031 4.719 1 97.69 210 GLY A N 1
ATOM 1480 C CA . GLY A 1 210 ? 7.637 -5.227 5.906 1 97.69 210 GLY A CA 1
ATOM 1481 C C . GLY A 1 210 ? 8.531 -4 5.973 1 97.69 210 GLY A C 1
ATOM 1482 O O . GLY A 1 210 ? 8.07 -2.912 6.332 1 97.69 210 GLY A O 1
ATOM 1483 N N . CYS A 1 211 ? 9.789 -4.164 5.664 1 95.69 211 CYS A N 1
ATOM 1484 C CA . CYS A 1 211 ? 10.719 -3.039 5.59 1 95.69 211 CYS A CA 1
ATOM 1485 C C . CYS A 1 211 ? 10.242 -2.01 4.57 1 95.69 211 CYS A C 1
ATOM 1487 O O . CYS A 1 211 ? 10.266 -0.807 4.84 1 95.69 211 CYS A O 1
ATOM 1489 N N . MET A 1 212 ? 9.812 -2.537 3.475 1 94.56 212 MET A N 1
ATOM 1490 C CA . MET A 1 212 ? 9.406 -1.665 2.377 1 94.56 212 MET A CA 1
ATOM 1491 C C . MET A 1 212 ? 8.164 -0.859 2.752 1 94.56 212 MET A C 1
ATOM 1493 O O . MET A 1 212 ? 8.109 0.349 2.518 1 94.56 212 MET A O 1
ATOM 1497 N N . VAL A 1 213 ? 7.176 -1.521 3.301 1 97.06 213 VAL A N 1
ATOM 1498 C CA . VAL A 1 213 ? 5.953 -0.832 3.703 1 97.06 213 VAL A CA 1
ATOM 1499 C C . VAL A 1 213 ? 6.273 0.196 4.785 1 97.06 213 VAL A C 1
ATOM 1501 O O . VAL A 1 213 ? 5.754 1.313 4.766 1 97.06 213 VAL A O 1
ATOM 1504 N N . CYS A 1 214 ? 7.141 -0.152 5.68 1 95.56 214 CYS A N 1
ATOM 1505 C CA . CYS A 1 214 ? 7.52 0.714 6.789 1 95.56 214 CYS A CA 1
ATOM 1506 C C . CYS A 1 214 ? 8.203 1.979 6.285 1 95.56 214 CYS A C 1
ATOM 1508 O O . CYS A 1 214 ? 7.793 3.09 6.625 1 95.56 214 CYS A O 1
ATOM 1510 N N . VAL A 1 215 ? 9.188 1.836 5.496 1 92 215 VAL A N 1
ATOM 1511 C CA . VAL A 1 215 ? 9.945 2.98 5.008 1 92 215 VAL A CA 1
ATOM 1512 C C . VAL A 1 215 ? 9.055 3.852 4.125 1 92 215 VAL A C 1
ATOM 1514 O O . VAL A 1 215 ? 9.188 5.078 4.121 1 92 215 VAL A O 1
ATOM 1517 N N . THR A 1 216 ? 8.25 3.252 3.289 1 94.06 216 THR A N 1
ATOM 1518 C CA . THR A 1 216 ? 7.34 3.99 2.422 1 94.06 216 THR A CA 1
ATOM 1519 C C . THR A 1 216 ? 6.383 4.848 3.244 1 94.06 216 THR A C 1
ATOM 1521 O O . THR A 1 216 ? 6.191 6.027 2.949 1 94.06 216 THR A O 1
ATOM 1524 N N . ALA A 1 217 ? 5.828 4.234 4.281 1 95.25 217 ALA A N 1
ATOM 1525 C CA . ALA A 1 217 ? 4.867 4.941 5.125 1 95.25 217 ALA A CA 1
ATOM 1526 C C . ALA A 1 217 ? 5.555 6.016 5.957 1 95.25 217 ALA A C 1
ATOM 1528 O O . ALA A 1 217 ? 5 7.098 6.172 1 95.25 217 ALA A O 1
ATOM 1529 N N . GLN A 1 218 ? 6.711 5.754 6.387 1 93 218 GLN A N 1
ATOM 1530 C CA . GLN A 1 218 ? 7.383 6.625 7.344 1 93 218 GLN A CA 1
ATOM 1531 C C . GLN A 1 218 ? 8.094 7.777 6.633 1 93 218 GLN A C 1
ATOM 1533 O O . GLN A 1 218 ? 8.148 8.891 7.152 1 93 218 GLN A O 1
ATOM 1538 N N . GLU A 1 219 ? 8.633 7.504 5.453 1 88.62 219 GLU A N 1
ATOM 1539 C CA . GLU A 1 219 ? 9.531 8.492 4.859 1 88.62 219 GLU A CA 1
ATOM 1540 C C . GLU A 1 219 ? 9.031 8.938 3.492 1 88.62 219 GLU A C 1
ATOM 1542 O O . GLU A 1 219 ? 8.922 10.141 3.23 1 88.62 219 GLU A O 1
ATOM 1547 N N . MET A 1 220 ? 8.688 8.031 2.633 1 89.88 220 MET A N 1
ATOM 1548 C CA . MET A 1 220 ? 8.492 8.359 1.223 1 89.88 220 MET A CA 1
ATOM 1549 C C . MET A 1 220 ? 7.152 9.062 1.008 1 89.88 220 MET A C 1
ATOM 1551 O O . MET A 1 220 ? 7.086 10.07 0.303 1 89.88 220 MET A O 1
ATOM 1555 N N . ILE A 1 221 ? 6.117 8.539 1.607 1 93.69 221 ILE A N 1
ATOM 1556 C CA . ILE A 1 221 ? 4.793 9.102 1.391 1 93.69 221 ILE A CA 1
ATOM 1557 C C . ILE A 1 221 ? 4.715 10.492 2.016 1 93.69 221 ILE A C 1
ATOM 1559 O O . ILE A 1 221 ? 4.297 11.453 1.363 1 93.69 221 ILE A O 1
ATOM 1563 N N . PRO A 1 222 ? 5.176 10.695 3.268 1 91.25 222 PRO A N 1
ATOM 1564 C CA . PRO A 1 222 ? 5.148 12.047 3.83 1 91.25 222 PRO A CA 1
ATOM 1565 C C . PRO A 1 222 ? 5.938 13.055 2.99 1 91.25 222 PRO A C 1
ATOM 1567 O O . PRO A 1 222 ? 5.516 14.203 2.846 1 91.25 222 PRO A O 1
ATOM 1570 N N . GLU A 1 223 ? 7.008 12.609 2.449 1 86 223 GLU A N 1
ATOM 1571 C CA . GLU A 1 223 ? 7.781 13.492 1.578 1 86 223 GLU A CA 1
ATOM 1572 C C . GLU A 1 223 ? 7 13.844 0.313 1 86 223 GLU A C 1
ATOM 1574 O O . GLU A 1 223 ? 7.027 14.984 -0.144 1 86 223 GLU A O 1
ATOM 1579 N N . ALA A 1 224 ? 6.328 12.938 -0.235 1 90.69 224 ALA A N 1
ATOM 1580 C CA . ALA A 1 224 ? 5.594 13.109 -1.486 1 90.69 224 ALA A CA 1
ATOM 1581 C C . ALA A 1 224 ? 4.422 14.07 -1.311 1 90.69 224 ALA A C 1
ATOM 1583 O O . ALA A 1 224 ? 4.07 14.805 -2.234 1 90.69 224 ALA A O 1
ATOM 1584 N N . VAL A 1 225 ? 3.822 14.07 -0.105 1 91.69 225 VAL A N 1
ATOM 1585 C CA . VAL A 1 225 ? 2.568 14.805 0.039 1 91.69 225 VAL A CA 1
ATOM 1586 C C . VAL A 1 225 ? 2.775 16.016 0.955 1 91.69 225 VAL A C 1
ATOM 1588 O O . VAL A 1 225 ? 1.809 16.609 1.425 1 91.69 225 VAL A O 1
ATOM 1591 N N . GLU A 1 226 ? 3.959 16.422 1.244 1 81.06 226 GLU A N 1
ATOM 1592 C CA . GLU A 1 226 ? 4.328 17.484 2.17 1 81.06 226 GLU A CA 1
ATOM 1593 C C . GLU A 1 226 ? 3.682 18.812 1.771 1 81.06 226 GLU A C 1
ATOM 1595 O O . GLU A 1 226 ? 3.182 19.547 2.625 1 81.06 226 GLU A O 1
ATOM 1600 N N . ALA A 1 227 ? 3.627 19.219 0.579 1 71.38 227 ALA A N 1
ATOM 1601 C CA . ALA A 1 227 ? 3.17 20.531 0.137 1 71.38 227 ALA A CA 1
ATOM 1602 C C . ALA A 1 227 ? 1.661 20.547 -0.086 1 71.38 227 ALA A C 1
ATOM 1604 O O . ALA A 1 227 ? 1.085 21.578 -0.427 1 71.38 227 ALA A O 1
ATOM 1605 N N . ASP A 1 228 ? 1.045 19.469 0.146 1 72.06 228 ASP A N 1
ATOM 1606 C CA . ASP A 1 228 ? -0.39 19.344 -0.093 1 72.06 228 ASP A CA 1
ATOM 1607 C C . ASP A 1 228 ? -0.729 19.625 -1.555 1 72.06 228 ASP A C 1
ATOM 1609 O O . ASP A 1 228 ? -1.708 20.312 -1.851 1 72.06 228 ASP A O 1
ATOM 1613 N N . GLU A 1 229 ? 0.169 19.375 -2.375 1 83.69 229 GLU A N 1
ATOM 1614 C CA . GLU A 1 229 ? -0.078 19.438 -3.812 1 83.69 229 GLU A CA 1
ATOM 1615 C C . GLU A 1 229 ? -0.508 18.078 -4.363 1 83.69 229 GLU A C 1
ATOM 1617 O O . GLU A 1 229 ? 0.047 17.047 -3.984 1 83.69 229 GLU A O 1
ATOM 1622 N N . PRO A 1 230 ? -1.432 18.203 -5.254 1 90.69 230 PRO A N 1
ATOM 1623 C CA . PRO A 1 230 ? -2 16.938 -5.754 1 90.69 230 PRO A CA 1
ATOM 1624 C C . PRO A 1 230 ? -0.983 16.094 -6.516 1 90.69 230 PRO A C 1
ATOM 1626 O O . PRO A 1 230 ? -1.125 14.875 -6.59 1 90.69 230 PRO A O 1
ATOM 1629 N N . ALA A 1 231 ? 0.017 16.703 -7 1 91.19 231 ALA A N 1
ATOM 1630 C CA . ALA A 1 231 ? 0.965 15.992 -7.855 1 91.19 231 ALA A CA 1
ATOM 1631 C C . ALA A 1 231 ? 1.671 14.875 -7.086 1 91.19 231 ALA A C 1
ATOM 1633 O O . ALA A 1 231 ? 1.952 13.812 -7.641 1 91.19 231 ALA A O 1
ATOM 1634 N N . GLY A 1 232 ? 1.977 15.125 -5.832 1 93 232 GLY A N 1
ATOM 1635 C CA . GLY A 1 232 ? 2.648 14.125 -5.016 1 93 232 GLY A CA 1
ATOM 1636 C C . GLY A 1 232 ? 1.832 12.859 -4.832 1 93 232 GLY A C 1
ATOM 1637 O O . GLY A 1 232 ? 2.324 11.758 -5.074 1 93 232 GLY A O 1
ATOM 1638 N N . VAL A 1 233 ? 0.608 13.047 -4.523 1 95.62 233 VAL A N 1
ATOM 1639 C CA . VAL A 1 233 ? -0.226 11.891 -4.238 1 95.62 233 VAL A CA 1
ATOM 1640 C C . VAL A 1 233 ? -0.611 11.195 -5.543 1 95.62 233 VAL A C 1
ATOM 1642 O O . VAL A 1 233 ? -0.708 9.961 -5.594 1 95.62 233 VAL A O 1
ATOM 1645 N N . ILE A 1 234 ? -0.803 11.93 -6.566 1 96.44 234 ILE A N 1
ATOM 1646 C CA . ILE A 1 234 ? -1.1 11.336 -7.867 1 96.44 234 ILE A CA 1
ATOM 1647 C C . ILE A 1 234 ? 0.074 10.477 -8.32 1 96.44 234 ILE A C 1
ATOM 1649 O O . ILE A 1 234 ? -0.124 9.398 -8.898 1 96.44 234 ILE A O 1
ATOM 1653 N N . SER A 1 235 ? 1.269 10.953 -8.031 1 94.69 235 SER A N 1
ATOM 1654 C CA . SER A 1 235 ? 2.447 10.18 -8.406 1 94.69 235 SER A CA 1
ATOM 1655 C C . SER A 1 235 ? 2.527 8.875 -7.617 1 94.69 235 SER A C 1
ATOM 1657 O O . SER A 1 235 ? 3.008 7.863 -8.125 1 94.69 235 SER A O 1
ATOM 1659 N N . VAL A 1 236 ? 2.055 8.844 -6.387 1 96.75 236 VAL A N 1
ATOM 1660 C CA . VAL A 1 236 ? 1.994 7.617 -5.605 1 96.75 236 VAL A CA 1
ATOM 1661 C C . VAL A 1 236 ? 1.094 6.602 -6.305 1 96.75 236 VAL A C 1
ATOM 1663 O O . VAL A 1 236 ? 1.494 5.457 -6.527 1 96.75 236 VAL A O 1
ATOM 1666 N N . VAL A 1 237 ? -0.067 7.051 -6.707 1 98.19 237 VAL A N 1
ATOM 1667 C CA . VAL A 1 237 ? -1.046 6.16 -7.32 1 98.19 237 VAL A CA 1
ATOM 1668 C C . VAL A 1 237 ? -0.554 5.727 -8.703 1 98.19 237 VAL A C 1
ATOM 1670 O O . VAL A 1 237 ? -0.736 4.574 -9.102 1 98.19 237 VAL A O 1
ATOM 1673 N N . ALA A 1 238 ? 0.058 6.664 -9.391 1 96.94 238 ALA A N 1
ATOM 1674 C CA . ALA A 1 238 ? 0.603 6.344 -10.711 1 96.94 238 ALA A CA 1
ATOM 1675 C C . ALA A 1 238 ? 1.706 5.297 -10.609 1 96.94 238 ALA A C 1
ATOM 1677 O O . ALA A 1 238 ? 1.779 4.383 -11.438 1 96.94 238 ALA A O 1
ATOM 1678 N N . GLY A 1 239 ? 2.602 5.484 -9.656 1 94.75 239 GLY A N 1
ATOM 1679 C CA . GLY A 1 239 ? 3.625 4.477 -9.43 1 94.75 239 GLY A CA 1
ATOM 1680 C C . GLY A 1 239 ? 3.055 3.115 -9.078 1 94.75 239 GLY A C 1
ATOM 1681 O O . GLY A 1 239 ? 3.518 2.094 -9.586 1 94.75 239 GLY A O 1
ATOM 1682 N N . PHE A 1 240 ? 2.066 3.146 -8.234 1 97.56 240 PHE A N 1
ATOM 1683 C CA . PHE A 1 240 ? 1.389 1.912 -7.852 1 97.56 240 PHE A CA 1
ATOM 1684 C C . PHE A 1 240 ? 0.787 1.229 -9.07 1 97.56 240 PHE A C 1
ATOM 1686 O O . PHE A 1 240 ? 0.968 0.025 -9.266 1 97.56 240 PHE A O 1
ATOM 1693 N N . ALA A 1 241 ? 0.095 1.991 -9.867 1 97.81 241 ALA A N 1
ATOM 1694 C CA . ALA A 1 241 ? -0.546 1.485 -11.078 1 97.81 241 ALA A CA 1
ATOM 1695 C C . ALA A 1 241 ? 0.485 0.923 -12.047 1 97.81 241 ALA A C 1
ATOM 1697 O O . ALA A 1 241 ? 0.27 -0.131 -12.648 1 97.81 241 ALA A O 1
ATOM 1698 N N . LEU A 1 242 ? 1.524 1.627 -12.195 1 94.19 242 LEU A N 1
ATOM 1699 C CA . LEU A 1 242 ? 2.576 1.209 -13.117 1 94.19 242 LEU A CA 1
ATOM 1700 C C . LEU A 1 242 ? 3.158 -0.139 -12.695 1 94.19 242 LEU A C 1
ATOM 1702 O O . LEU A 1 242 ? 3.271 -1.051 -13.523 1 94.19 242 LEU A O 1
ATOM 1706 N N . MET A 1 243 ? 3.553 -0.263 -11.453 1 93.19 243 MET A N 1
ATOM 1707 C CA . MET A 1 243 ? 4.156 -1.501 -10.969 1 93.19 243 MET A CA 1
ATOM 1708 C C . MET A 1 243 ? 3.166 -2.656 -11.047 1 93.19 243 MET A C 1
ATOM 1710 O O . MET A 1 243 ? 3.531 -3.77 -11.43 1 93.19 243 MET A O 1
ATOM 1714 N N . MET A 1 244 ? 1.898 -2.4 -10.672 1 95.81 244 MET A N 1
ATOM 1715 C CA . MET A 1 244 ? 0.855 -3.416 -10.789 1 95.81 244 MET A CA 1
ATOM 1716 C C . MET A 1 244 ? 0.69 -3.869 -12.234 1 95.81 244 MET A C 1
ATOM 1718 O O . MET A 1 244 ? 0.639 -5.066 -12.516 1 95.81 244 MET A O 1
ATOM 1722 N N . ALA A 1 245 ? 0.616 -2.893 -13.125 1 95.19 245 ALA A N 1
ATOM 1723 C CA . ALA A 1 245 ? 0.434 -3.205 -14.539 1 95.19 245 ALA A CA 1
ATOM 1724 C C . ALA A 1 245 ? 1.599 -4.035 -15.07 1 95.19 245 ALA A C 1
ATOM 1726 O O . ALA A 1 245 ? 1.396 -4.984 -15.828 1 95.19 245 ALA A O 1
ATOM 1727 N N . LEU A 1 246 ? 2.783 -3.684 -14.711 1 88.44 246 LEU A N 1
ATOM 1728 C CA . LEU A 1 246 ? 3.969 -4.414 -15.148 1 88.44 246 LEU A CA 1
ATOM 1729 C C . LEU A 1 246 ? 3.926 -5.859 -14.656 1 88.44 246 LEU A C 1
ATOM 1731 O O . LEU A 1 246 ? 4.254 -6.785 -15.398 1 88.44 246 LEU A O 1
ATOM 1735 N N . ASP A 1 247 ? 3.521 -6.051 -13.461 1 88.81 247 ASP A N 1
ATOM 1736 C CA . ASP A 1 247 ? 3.475 -7.395 -12.898 1 88.81 247 ASP A CA 1
ATOM 1737 C C . ASP A 1 247 ? 2.383 -8.234 -13.562 1 88.81 247 ASP A C 1
ATOM 1739 O O . ASP A 1 247 ? 2.598 -9.406 -13.883 1 88.81 247 ASP A O 1
ATOM 1743 N N . VAL A 1 248 ? 1.256 -7.633 -13.797 1 90.19 248 VAL A N 1
ATOM 1744 C CA . VAL A 1 248 ? 0.116 -8.344 -14.367 1 90.19 248 VAL A CA 1
ATOM 1745 C C . VAL A 1 248 ? 0.381 -8.656 -15.836 1 90.19 248 VAL A C 1
ATOM 1747 O O . VAL A 1 248 ? -0.027 -9.703 -16.344 1 90.19 248 VAL A O 1
ATOM 1750 N N . ALA A 1 249 ? 1.036 -7.785 -16.531 1 88 249 ALA A N 1
ATOM 1751 C CA . ALA A 1 249 ? 1.287 -7.938 -17.969 1 88 249 ALA A CA 1
ATOM 1752 C C . ALA A 1 249 ? 2.416 -8.93 -18.219 1 88 249 ALA A C 1
ATOM 1754 O O . ALA A 1 249 ? 2.49 -9.531 -19.297 1 88 249 ALA A O 1
ATOM 1755 N N . LEU A 1 250 ? 3.352 -9.031 -17.344 1 75.44 250 LEU A N 1
ATOM 1756 C CA . LEU A 1 250 ? 4.5 -9.898 -17.578 1 75.44 250 LEU A CA 1
ATOM 1757 C C . LEU A 1 250 ? 4.293 -11.266 -16.938 1 75.44 250 LEU A C 1
ATOM 1759 O O . LEU A 1 250 ? 4.742 -12.281 -17.469 1 75.44 250 LEU A O 1
ATOM 1763 N N . MET B 1 1 ? -37.625 -13.477 -0.998 1 60.69 1 MET B N 1
ATOM 1764 C CA . MET B 1 1 ? -37.438 -12.828 0.297 1 60.69 1 MET B CA 1
ATOM 1765 C C . MET B 1 1 ? -36 -12.984 0.778 1 60.69 1 MET B C 1
ATOM 1767 O O . MET B 1 1 ? -35.375 -12.016 1.2 1 60.69 1 MET B O 1
ATOM 1771 N N . GLU B 1 2 ? -35.5 -14.156 0.577 1 73.38 2 GLU B N 1
ATOM 1772 C CA . GLU B 1 2 ? -34.125 -14.438 0.994 1 73.38 2 GLU B CA 1
ATOM 1773 C C . GLU B 1 2 ? -33.125 -13.602 0.206 1 73.38 2 GLU B C 1
ATOM 1775 O O . GLU B 1 2 ? -32.156 -13.078 0.774 1 73.38 2 GLU B O 1
ATOM 1780 N N . GLN B 1 3 ? -33.562 -13.305 -0.988 1 80.5 3 GLN B N 1
ATOM 1781 C CA . GLN B 1 3 ? -32.656 -12.547 -1.837 1 80.5 3 GLN B CA 1
ATOM 1782 C C . GLN B 1 3 ? -32.625 -11.078 -1.447 1 80.5 3 GLN B C 1
ATOM 1784 O O . GLN B 1 3 ? -31.578 -10.43 -1.475 1 80.5 3 GLN B O 1
ATOM 1789 N N . ILE B 1 4 ? -33.812 -10.633 -0.99 1 80.88 4 ILE B N 1
ATOM 1790 C CA . ILE B 1 4 ? -33.906 -9.234 -0.601 1 80.88 4 ILE B CA 1
ATOM 1791 C C . ILE B 1 4 ? -33.125 -9 0.688 1 80.88 4 ILE B C 1
ATOM 1793 O O . ILE B 1 4 ? -32.406 -7.996 0.815 1 80.88 4 ILE B O 1
ATOM 1797 N N . PHE B 1 5 ? -33.25 -9.922 1.601 1 85.56 5 PHE B N 1
ATOM 1798 C CA . PHE B 1 5 ? -32.531 -9.797 2.873 1 85.56 5 PHE B CA 1
ATOM 1799 C C . PHE B 1 5 ? -31.031 -9.859 2.672 1 85.56 5 PHE B C 1
ATOM 1801 O O . PHE B 1 5 ? -30.281 -9.109 3.299 1 85.56 5 PHE B O 1
ATOM 1808 N N . LEU B 1 6 ? -30.656 -10.68 1.844 1 85.31 6 LEU B N 1
ATOM 1809 C CA . LEU B 1 6 ? -29.234 -10.805 1.561 1 85.31 6 LEU B CA 1
ATOM 1810 C C . LEU B 1 6 ? -28.688 -9.539 0.898 1 85.31 6 LEU B C 1
ATOM 1812 O O . LEU B 1 6 ? -27.609 -9.07 1.236 1 85.31 6 LEU B O 1
ATOM 1816 N N . THR B 1 7 ? -29.5 -9.055 0.013 1 89.75 7 THR B N 1
ATOM 1817 C CA . THR B 1 7 ? -29.109 -7.824 -0.669 1 89.75 7 THR B CA 1
ATOM 1818 C C . THR B 1 7 ? -29.016 -6.664 0.317 1 89.75 7 THR B C 1
ATOM 1820 O O . THR B 1 7 ? -28.047 -5.895 0.291 1 89.75 7 THR B O 1
ATOM 1823 N N . ALA B 1 8 ? -29.969 -6.621 1.168 1 91.69 8 ALA B N 1
ATOM 1824 C CA . ALA B 1 8 ? -29.969 -5.566 2.18 1 91.69 8 ALA B CA 1
ATOM 1825 C C . ALA B 1 8 ? -28.766 -5.715 3.115 1 91.69 8 ALA B C 1
ATOM 1827 O O . ALA B 1 8 ? -28.125 -4.723 3.463 1 91.69 8 ALA B O 1
ATOM 1828 N N . ALA B 1 9 ? -28.5 -6.848 3.523 1 91.69 9 ALA B N 1
ATOM 1829 C CA . ALA B 1 9 ? -27.375 -7.113 4.422 1 91.69 9 ALA B CA 1
ATOM 1830 C C . ALA B 1 9 ? -26.047 -6.703 3.777 1 91.69 9 ALA B C 1
ATOM 1832 O O . ALA B 1 9 ? -25.219 -6.051 4.414 1 91.69 9 ALA B O 1
ATOM 1833 N N . VAL B 1 10 ? -25.938 -7.066 2.564 1 92.19 10 VAL B N 1
ATOM 1834 C CA . VAL B 1 10 ? -24.719 -6.785 1.827 1 92.19 10 VAL B CA 1
ATOM 1835 C C . VAL B 1 10 ? -24.547 -5.277 1.659 1 92.19 10 VAL B C 1
ATOM 1837 O O . VAL B 1 10 ? -23.453 -4.746 1.822 1 92.19 10 VAL B O 1
ATOM 1840 N N . LEU B 1 11 ? -25.609 -4.59 1.452 1 93.5 11 LEU B N 1
ATOM 1841 C CA . LEU B 1 11 ? -25.578 -3.156 1.194 1 93.5 11 LEU B CA 1
ATOM 1842 C C . LEU B 1 11 ? -25.328 -2.379 2.484 1 93.5 11 LEU B C 1
ATOM 1844 O O . LEU B 1 11 ? -24.703 -1.315 2.467 1 93.5 11 LEU B O 1
ATOM 1848 N N . LEU B 1 12 ? -25.797 -2.961 3.562 1 95.75 12 LEU B N 1
ATOM 1849 C CA . LEU B 1 12 ? -25.781 -2.195 4.805 1 95.75 12 LEU B CA 1
ATOM 1850 C C . LEU B 1 12 ? -24.562 -2.535 5.641 1 95.75 12 LEU B C 1
ATOM 1852 O O . LEU B 1 12 ? -24.188 -1.78 6.539 1 95.75 12 LEU B O 1
ATOM 1856 N N . LEU B 1 13 ? -23.938 -3.604 5.383 1 95.38 13 LEU B N 1
ATOM 1857 C CA . LEU B 1 13 ? -22.859 -4.094 6.227 1 95.38 13 LEU B CA 1
ATOM 1858 C C . LEU B 1 13 ? -21.719 -3.076 6.312 1 95.38 13 LEU B C 1
ATOM 1860 O O . LEU B 1 13 ? -21.266 -2.742 7.406 1 95.38 13 LEU B O 1
ATOM 1864 N N . PRO B 1 14 ? -21.266 -2.516 5.195 1 94.94 14 PRO B N 1
ATOM 1865 C CA . PRO B 1 14 ? -20.188 -1.533 5.297 1 94.94 14 PRO B CA 1
ATOM 1866 C C . PRO B 1 14 ? -20.562 -0.327 6.152 1 94.94 14 PRO B C 1
ATOM 1868 O O . PRO B 1 14 ? -19.781 0.107 7 1 94.94 14 PRO B O 1
ATOM 1871 N N . MET B 1 15 ? -21.812 0.137 6.008 1 95.75 15 MET B N 1
ATOM 1872 C CA . MET B 1 15 ? -22.266 1.275 6.797 1 95.75 15 MET B CA 1
ATOM 1873 C C . MET B 1 15 ? -22.328 0.919 8.281 1 95.75 15 MET B C 1
ATOM 1875 O O . MET B 1 15 ? -21.969 1.734 9.133 1 95.75 15 MET B O 1
ATOM 1879 N N . LEU B 1 16 ? -22.781 -0.213 8.57 1 96.75 16 LEU B N 1
ATOM 1880 C CA . LEU B 1 16 ? -22.875 -0.657 9.953 1 96.75 16 LEU B CA 1
ATOM 1881 C C . LEU B 1 16 ? -21.484 -0.765 10.586 1 96.75 16 LEU B C 1
ATOM 1883 O O . LEU B 1 16 ? -21.297 -0.416 11.75 1 96.75 16 LEU B O 1
ATOM 1887 N N . CYS B 1 17 ? -20.547 -1.23 9.844 1 95.06 17 CYS B N 1
ATOM 1888 C CA . CYS B 1 17 ? -19.172 -1.329 10.32 1 95.06 17 CYS B CA 1
ATOM 1889 C C . CYS B 1 17 ? -18.578 0.054 10.555 1 95.06 17 CYS B C 1
ATOM 1891 O O . CYS B 1 17 ? -17.906 0.285 11.562 1 95.06 17 CYS B O 1
ATOM 1893 N N . THR B 1 18 ? -18.828 0.955 9.625 1 94.88 18 THR B N 1
ATOM 1894 C CA . THR B 1 18 ? -18.391 2.334 9.812 1 94.88 18 THR B CA 1
ATOM 1895 C C . THR B 1 18 ? -19 2.928 11.078 1 94.88 18 THR B C 1
ATOM 1897 O O . THR B 1 18 ? -18.297 3.58 11.859 1 94.88 18 THR B O 1
ATOM 1900 N N . THR B 1 19 ? -20.25 2.668 11.266 1 96.5 19 THR B N 1
ATOM 1901 C CA . THR B 1 19 ? -20.953 3.166 12.445 1 96.5 19 THR B CA 1
ATOM 1902 C C . THR B 1 19 ? -20.375 2.559 13.719 1 96.5 19 THR B C 1
ATOM 1904 O O . THR B 1 19 ? -20.172 3.262 14.711 1 96.5 19 THR B O 1
ATOM 1907 N N . ALA B 1 20 ? -20.141 1.307 13.672 1 95.5 20 ALA B N 1
ATOM 1908 C CA . ALA B 1 20 ? -19.547 0.631 14.82 1 95.5 20 ALA B CA 1
ATOM 1909 C C . ALA B 1 20 ? -18.172 1.221 15.148 1 95.5 20 ALA B C 1
ATOM 1911 O O . ALA B 1 20 ? -17.844 1.439 16.312 1 95.5 20 ALA B O 1
ATOM 1912 N N . GLY B 1 21 ? -17.391 1.456 14.133 1 92.69 21 GLY B N 1
ATOM 1913 C CA . GLY B 1 21 ? -16.109 2.09 14.328 1 92.69 21 GLY B CA 1
ATOM 1914 C C . GLY B 1 21 ? -16.203 3.488 14.906 1 92.69 21 GLY B C 1
ATOM 1915 O O . GLY B 1 21 ? -15.438 3.85 15.805 1 92.69 21 GLY B O 1
ATOM 1916 N N . ALA B 1 22 ? -17.125 4.227 14.391 1 94.19 22 ALA B N 1
ATOM 1917 C CA . ALA B 1 22 ? -17.344 5.586 14.875 1 94.19 22 ALA B CA 1
ATOM 1918 C C . ALA B 1 22 ? -17.734 5.582 16.344 1 94.19 22 ALA B C 1
ATOM 1920 O O . ALA B 1 22 ? -17.422 6.52 17.078 1 94.19 22 ALA B O 1
ATOM 1921 N N . ALA B 1 23 ? -18.375 4.555 16.797 1 94.31 23 ALA B N 1
ATOM 1922 C CA . ALA B 1 23 ? -18.828 4.441 18.188 1 94.31 23 ALA B CA 1
ATOM 1923 C C . ALA B 1 23 ? -17.641 4.289 19.141 1 94.31 23 ALA B C 1
ATOM 1925 O O . ALA B 1 23 ? -17.781 4.48 20.344 1 94.31 23 ALA B O 1
ATOM 1926 N N . GLY B 1 24 ? -16.562 4.059 18.656 1 88.56 24 GLY B N 1
ATOM 1927 C CA . GLY B 1 24 ? -15.367 3.979 19.484 1 88.56 24 GLY B CA 1
ATOM 1928 C C . GLY B 1 24 ? -15.086 5.254 20.266 1 88.56 24 GLY B C 1
ATOM 1929 O O . GLY B 1 24 ? -14.43 5.223 21.312 1 88.56 24 GLY B O 1
ATOM 1930 N N . VAL B 1 25 ? -15.586 6.355 19.781 1 89.44 25 VAL B N 1
ATOM 1931 C CA . VAL B 1 25 ? -15.375 7.648 20.422 1 89.44 25 VAL B CA 1
ATOM 1932 C C . VAL B 1 25 ? -15.984 7.637 21.812 1 89.44 25 VAL B C 1
ATOM 1934 O O . VAL B 1 25 ? -15.523 8.359 22.703 1 89.44 25 VAL B O 1
ATOM 1937 N N . PHE B 1 26 ? -16.891 6.777 22.062 1 91.06 26 PHE B N 1
ATOM 1938 C CA . PHE B 1 26 ? -17.547 6.719 23.359 1 91.06 26 PHE B CA 1
ATOM 1939 C C . PHE B 1 26 ? -16.75 5.852 24.328 1 91.06 26 PHE B C 1
ATOM 1941 O O . PHE B 1 26 ? -16.953 5.918 25.547 1 91.06 26 PHE B O 1
ATOM 1948 N N . LEU B 1 27 ? -16 5.051 23.859 1 81.25 27 LEU B N 1
ATOM 1949 C CA . LEU B 1 27 ? -15.266 4.109 24.688 1 81.25 27 LEU B CA 1
ATOM 1950 C C . LEU B 1 27 ? -13.93 4.703 25.109 1 81.25 27 LEU B C 1
ATOM 1952 O O . LEU B 1 27 ? -13.328 4.242 26.094 1 81.25 27 LEU B O 1
ATOM 1956 N N . LEU B 1 28 ? -13.422 5.449 24.281 1 69.69 28 LEU B N 1
ATOM 1957 C CA . LEU B 1 28 ? -12.086 5.945 24.594 1 69.69 28 LEU B CA 1
ATOM 1958 C C . LEU B 1 28 ? -12.156 7.078 25.625 1 69.69 28 LEU B C 1
ATOM 1960 O O . LEU B 1 28 ? -12.898 8.047 25.438 1 69.69 28 LEU B O 1
ATOM 1964 N N . ARG B 1 29 ? -11.859 6.699 26.906 1 58.66 29 ARG B N 1
ATOM 1965 C CA . ARG B 1 29 ? -11.875 7.602 28.062 1 58.66 29 ARG B CA 1
ATOM 1966 C C . ARG B 1 29 ? -11.062 8.859 27.781 1 58.66 29 ARG B C 1
ATOM 1968 O O . ARG B 1 29 ? -11.477 9.969 28.141 1 58.66 29 ARG B O 1
ATOM 1975 N N . ARG B 1 30 ? -9.781 8.57 27.406 1 57.25 30 ARG B N 1
ATOM 1976 C CA . ARG B 1 30 ? -8.906 9.719 27.203 1 57.25 30 ARG B CA 1
ATOM 1977 C C . ARG B 1 30 ? -8.703 10.008 25.734 1 57.25 30 ARG B C 1
ATOM 1979 O O . ARG B 1 30 ? -7.656 9.703 25.156 1 57.25 30 ARG B O 1
ATOM 1986 N N . THR B 1 31 ? -9.875 10.164 24.969 1 56.84 31 THR B N 1
ATOM 1987 C CA . THR B 1 31 ? -9.922 10.516 23.547 1 56.84 31 THR B CA 1
ATOM 1988 C C . THR B 1 31 ? -8.852 11.547 23.219 1 56.84 31 THR B C 1
ATOM 1990 O O . THR B 1 31 ? -8.547 11.766 22.047 1 56.84 31 THR B O 1
ATOM 1993 N N . GLY B 1 32 ? -8.141 11.922 24.266 1 58.44 32 GLY B N 1
ATOM 1994 C CA . GLY B 1 32 ? -7.285 13.086 24.094 1 58.44 32 GLY B CA 1
ATOM 1995 C C . GLY B 1 32 ? -5.832 12.727 23.859 1 58.44 32 GLY B C 1
ATOM 1996 O O . GLY B 1 32 ? -4.988 13.609 23.703 1 58.44 32 GLY B O 1
ATOM 1997 N N . GLU B 1 33 ? -5.617 11.406 23.734 1 75.25 33 GLU B N 1
ATOM 1998 C CA . GLU B 1 33 ? -4.18 11.195 23.609 1 75.25 33 GLU B CA 1
ATOM 1999 C C . GLU B 1 33 ? -3.756 11.133 22.141 1 75.25 33 GLU B C 1
ATOM 2001 O O . GLU B 1 33 ? -4.23 10.281 21.391 1 75.25 33 GLU B O 1
ATOM 2006 N N . PRO B 1 34 ? -2.992 11.938 21.703 1 78.88 34 PRO B N 1
ATOM 2007 C CA . PRO B 1 34 ? -2.498 12 20.328 1 78.88 34 PRO B CA 1
ATOM 2008 C C . PRO B 1 34 ? -1.91 10.672 19.844 1 78.88 34 PRO B C 1
ATOM 2010 O O . PRO B 1 34 ? -2.039 10.328 18.672 1 78.88 34 PRO B O 1
ATOM 2013 N N . ALA B 1 35 ? -1.477 9.898 20.766 1 83.75 35 ALA B N 1
ATOM 2014 C CA . ALA B 1 35 ? -0.865 8.625 20.422 1 83.75 35 ALA B CA 1
ATOM 2015 C C . ALA B 1 35 ? -1.918 7.625 19.953 1 83.75 35 ALA B C 1
ATOM 2017 O O . ALA B 1 35 ? -1.686 6.867 19 1 83.75 35 ALA B O 1
ATOM 2018 N N . THR B 1 36 ? -3.035 7.621 20.578 1 81.38 36 THR B N 1
ATOM 2019 C CA . THR B 1 36 ? -4.117 6.719 20.203 1 81.38 36 THR B CA 1
ATOM 2020 C C . THR B 1 36 ? -4.66 7.062 18.812 1 81.38 36 THR B C 1
ATOM 2022 O O . THR B 1 36 ? -4.914 6.172 18 1 81.38 36 THR B O 1
ATOM 2025 N N . ARG B 1 37 ? -4.789 8.258 18.547 1 79.62 37 ARG B N 1
ATOM 2026 C CA . ARG B 1 37 ? -5.262 8.711 17.234 1 79.62 37 ARG B CA 1
ATOM 2027 C C . ARG B 1 37 ? -4.309 8.273 16.141 1 79.62 37 ARG B C 1
ATOM 2029 O O . ARG B 1 37 ? -4.738 7.773 15.094 1 79.62 37 ARG B O 1
ATOM 2036 N N . ARG B 1 38 ? -3.062 8.438 16.391 1 87.06 38 ARG B N 1
ATOM 2037 C CA . ARG B 1 38 ? -2.045 8.086 15.406 1 87.06 38 ARG B CA 1
ATOM 2038 C C . ARG B 1 38 ? -2.049 6.59 15.125 1 87.06 38 ARG B C 1
ATOM 2040 O O . ARG B 1 38 ? -1.948 6.172 13.969 1 87.06 38 ARG B O 1
ATOM 2047 N N . MET B 1 39 ? -2.221 5.852 16.188 1 87.94 39 MET B N 1
ATOM 2048 C CA . MET B 1 39 ? -2.213 4.398 16.031 1 87.94 39 MET B CA 1
ATOM 2049 C C . MET B 1 39 ? -3.453 3.922 15.281 1 87.94 39 MET B C 1
ATOM 2051 O O . MET B 1 39 ? -3.367 3.029 14.438 1 87.94 39 MET B O 1
ATOM 2055 N N . LEU B 1 40 ? -4.539 4.543 15.578 1 82.75 40 LEU B N 1
ATOM 2056 C CA . LEU B 1 40 ? -5.777 4.152 14.914 1 82.75 40 LEU B CA 1
ATOM 2057 C C . LEU B 1 40 ? -5.746 4.547 13.438 1 82.75 40 LEU B C 1
ATOM 2059 O O . LEU B 1 40 ? -6.188 3.785 12.578 1 82.75 40 LEU B O 1
ATOM 2063 N N . CYS B 1 41 ? -5.238 5.68 13.195 1 85.44 41 CYS B N 1
ATOM 2064 C CA . CYS B 1 41 ? -5.094 6.125 11.812 1 85.44 41 CYS B CA 1
ATOM 2065 C C . CYS B 1 41 ? -4.129 5.223 11.055 1 85.44 41 CYS B C 1
ATOM 2067 O O . CYS B 1 41 ? -4.371 4.891 9.891 1 85.44 41 CYS B O 1
ATOM 2069 N N . GLY B 1 42 ? -3.09 4.883 11.781 1 91.75 42 GLY B N 1
ATOM 2070 C CA . GLY B 1 42 ? -2.141 3.965 11.172 1 91.75 42 GLY B CA 1
ATOM 2071 C C . GLY B 1 42 ? -2.746 2.613 10.836 1 91.75 42 GLY B C 1
ATOM 2072 O O . GLY B 1 42 ? -2.564 2.1 9.734 1 91.75 42 GLY B O 1
ATOM 2073 N N . MET B 1 43 ? -3.492 2.09 11.789 1 90.25 43 MET B N 1
ATOM 2074 C CA . MET B 1 43 ? -4.145 0.801 11.57 1 90.25 43 MET B CA 1
ATOM 2075 C C . MET B 1 43 ? -5.133 0.881 10.414 1 90.25 43 MET B C 1
ATOM 2077 O O . MET B 1 43 ? -5.176 -0.012 9.562 1 90.25 43 MET B O 1
ATOM 2081 N N . ALA B 1 44 ? -5.867 1.931 10.398 1 87.31 44 ALA B N 1
ATOM 2082 C CA . ALA B 1 44 ? -6.816 2.143 9.305 1 87.31 44 ALA B CA 1
ATOM 2083 C C . ALA B 1 44 ? -6.102 2.238 7.965 1 87.31 44 ALA B C 1
ATOM 2085 O O . ALA B 1 44 ? -6.547 1.656 6.973 1 87.31 44 ALA B O 1
ATOM 2086 N N . ALA B 1 45 ? -5.023 2.9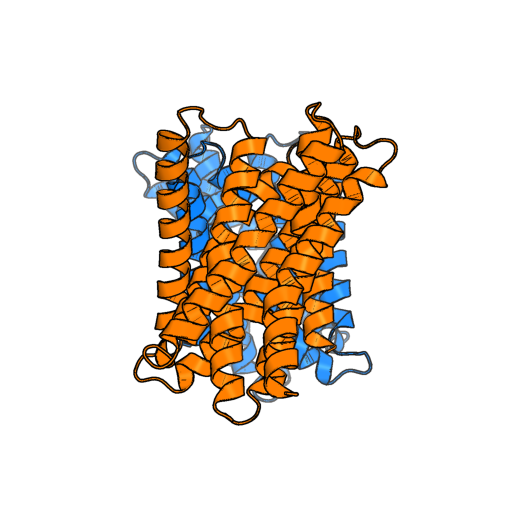41 7.93 1 93.06 45 ALA B N 1
ATOM 2087 C CA . ALA B 1 45 ? -4.246 3.113 6.707 1 93.06 45 ALA B CA 1
ATOM 2088 C C . ALA B 1 45 ? -3.742 1.771 6.18 1 93.06 45 ALA B C 1
ATOM 2090 O O . ALA B 1 45 ? -3.883 1.47 4.992 1 93.06 45 ALA B O 1
ATOM 2091 N N . GLY B 1 46 ? -3.195 0.963 7.066 1 95.56 46 GLY B N 1
ATOM 2092 C CA . GLY B 1 46 ? -2.703 -0.35 6.688 1 95.56 46 GLY B CA 1
ATOM 2093 C C . GLY B 1 46 ? -3.791 -1.268 6.16 1 95.56 46 GLY B C 1
ATOM 2094 O O . GLY B 1 46 ? -3.619 -1.916 5.129 1 95.56 46 GLY B O 1
ATOM 2095 N N . ILE B 1 47 ? -4.855 -1.28 6.875 1 92.81 47 ILE B N 1
ATOM 2096 C CA . ILE B 1 47 ? -5.984 -2.113 6.484 1 92.81 47 ILE B CA 1
ATOM 2097 C C . ILE B 1 47 ? -6.508 -1.667 5.121 1 92.81 47 ILE B C 1
ATOM 2099 O O . ILE B 1 47 ? -6.766 -2.496 4.246 1 92.81 47 ILE B O 1
ATOM 2103 N N . MET B 1 48 ? -6.629 -0.4 4.957 1 91.81 48 MET B N 1
ATOM 2104 C CA . MET B 1 48 ? -7.156 0.151 3.711 1 91.81 48 MET B CA 1
ATOM 2105 C C . MET B 1 48 ? -6.234 -0.176 2.539 1 91.81 48 MET B C 1
ATOM 2107 O O . MET B 1 48 ? -6.703 -0.535 1.457 1 91.81 48 MET B O 1
ATOM 2111 N N . LEU B 1 49 ? -4.953 -0.103 2.742 1 95.94 49 LEU B N 1
ATOM 2112 C CA . LEU B 1 49 ? -4 -0.442 1.688 1 95.94 49 LEU B CA 1
ATOM 2113 C C . LEU B 1 49 ? -4.109 -1.915 1.309 1 95.94 49 LEU B C 1
ATOM 2115 O O . LEU B 1 49 ? -4.18 -2.252 0.124 1 95.94 49 LEU B O 1
ATOM 2119 N N . ALA B 1 50 ? -4.133 -2.74 2.307 1 96.12 50 ALA B N 1
ATOM 2120 C CA . ALA B 1 50 ? -4.242 -4.172 2.039 1 96.12 50 ALA B CA 1
ATOM 2121 C C . ALA B 1 50 ? -5.578 -4.508 1.38 1 96.12 50 ALA B C 1
ATOM 2123 O O . ALA B 1 50 ? -5.629 -5.305 0.44 1 96.12 50 ALA B O 1
ATOM 2124 N N . ALA B 1 51 ? -6.645 -3.916 1.865 1 92.31 51 ALA B N 1
ATOM 2125 C CA . ALA B 1 51 ? -7.969 -4.164 1.301 1 92.31 51 ALA B CA 1
ATOM 2126 C C . ALA B 1 51 ? -8.039 -3.715 -0.156 1 92.31 51 ALA B C 1
ATOM 2128 O O . ALA B 1 51 ? -8.719 -4.336 -0.973 1 92.31 51 ALA B O 1
ATOM 2129 N N . SER B 1 52 ? -7.391 -2.615 -0.463 1 95.12 52 SER B N 1
ATOM 2130 C CA . SER B 1 52 ? -7.375 -2.146 -1.845 1 95.12 52 SER B CA 1
ATOM 2131 C C . SER B 1 52 ? -6.809 -3.205 -2.783 1 95.12 52 SER B C 1
ATOM 2133 O O . SER B 1 52 ? -7.254 -3.334 -3.926 1 95.12 52 SER B O 1
ATOM 2135 N N . VAL B 1 53 ? -5.887 -3.967 -2.26 1 96.69 53 VAL B N 1
ATOM 2136 C CA . VAL B 1 53 ? -5.242 -4.977 -3.09 1 96.69 53 VAL B CA 1
ATOM 2137 C C . VAL B 1 53 ? -6.074 -6.258 -3.096 1 96.69 53 VAL B C 1
ATOM 2139 O O . VAL B 1 53 ? -6.555 -6.688 -4.145 1 96.69 53 VAL B O 1
ATOM 2142 N N . TRP B 1 54 ? -6.301 -6.828 -1.962 1 94.56 54 TRP B N 1
ATOM 2143 C CA . TRP B 1 54 ? -6.848 -8.18 -1.865 1 94.56 54 TRP B CA 1
ATOM 2144 C C . TRP B 1 54 ? -8.352 -8.172 -2.092 1 94.56 54 TRP B C 1
ATOM 2146 O O . TRP B 1 54 ? -8.914 -9.133 -2.615 1 94.56 54 TRP B O 1
ATOM 2156 N N . SER B 1 55 ? -9.008 -7.074 -1.744 1 91.06 55 SER B N 1
ATOM 2157 C CA . SER B 1 55 ? -10.469 -7.074 -1.844 1 91.06 55 SER B CA 1
ATOM 2158 C C . SER B 1 55 ? -10.93 -6.395 -3.127 1 91.06 55 SER B C 1
ATOM 2160 O O . SER B 1 55 ? -12.055 -6.617 -3.582 1 91.06 55 SER B O 1
ATOM 2162 N N . LEU B 1 56 ? -10.07 -5.605 -3.727 1 94.06 56 LEU B N 1
ATOM 2163 C CA . LEU B 1 56 ? -10.555 -4.82 -4.855 1 94.06 56 LEU B CA 1
ATOM 2164 C C . LEU B 1 56 ? -9.727 -5.094 -6.105 1 94.06 56 LEU B C 1
ATOM 2166 O O . LEU B 1 56 ? -10.242 -5.633 -7.09 1 94.06 56 LEU B O 1
ATOM 2170 N N . LEU B 1 57 ? -8.461 -4.926 -6.039 1 97.31 57 LEU B N 1
ATOM 2171 C CA . LEU B 1 57 ? -7.648 -4.945 -7.25 1 97.31 57 LEU B CA 1
ATOM 2172 C C . LEU B 1 57 ? -7.469 -6.371 -7.758 1 97.31 57 LEU B C 1
ATOM 2174 O O . LEU B 1 57 ? -7.57 -6.625 -8.961 1 97.31 57 LEU B O 1
ATOM 2178 N N . LEU B 1 58 ? -7.145 -7.293 -6.863 1 95.88 58 LEU B N 1
ATOM 2179 C CA . LEU B 1 58 ? -6.926 -8.664 -7.312 1 95.88 58 LEU B CA 1
ATOM 2180 C C . LEU B 1 58 ? -8.195 -9.234 -7.945 1 95.88 58 LEU B C 1
ATOM 2182 O O . LEU B 1 58 ? -8.156 -9.758 -9.062 1 95.88 58 LEU B O 1
ATOM 2186 N N . PRO B 1 59 ? -9.375 -9.117 -7.266 1 92.12 59 PRO B N 1
ATOM 2187 C CA . PRO B 1 59 ? -10.602 -9.555 -7.938 1 92.12 59 PRO B CA 1
ATOM 2188 C C . PRO B 1 59 ? -10.875 -8.789 -9.227 1 92.12 59 PRO B C 1
ATOM 2190 O O . PRO B 1 59 ? -11.391 -9.359 -10.188 1 92.12 59 PRO B O 1
ATOM 2193 N N . ALA B 1 60 ? -10.57 -7.496 -9.266 1 94.94 60 ALA B N 1
ATOM 2194 C CA . ALA B 1 60 ? -10.75 -6.699 -10.477 1 94.94 60 ALA B CA 1
ATOM 2195 C C . ALA B 1 60 ? -9.898 -7.246 -11.625 1 94.94 60 ALA B C 1
ATOM 2197 O O . ALA B 1 60 ? -10.359 -7.328 -12.766 1 94.94 60 ALA B O 1
ATOM 2198 N N . ILE B 1 61 ? -8.688 -7.609 -11.352 1 96.94 61 ILE B N 1
ATOM 2199 C CA . ILE B 1 61 ? -7.785 -8.164 -12.352 1 96.94 61 ILE B CA 1
ATOM 2200 C C . ILE B 1 61 ? -8.336 -9.492 -12.867 1 96.94 61 ILE B C 1
ATOM 2202 O O . ILE B 1 61 ? -8.352 -9.742 -14.078 1 96.94 61 ILE B O 1
ATOM 2206 N N . GLU B 1 62 ? -8.797 -10.32 -11.953 1 93.69 62 GLU B N 1
ATOM 2207 C CA . GLU B 1 62 ? -9.375 -11.602 -12.336 1 93.69 62 GLU B CA 1
ATOM 2208 C C . GLU B 1 62 ? -10.57 -11.414 -13.266 1 93.69 62 GLU B C 1
ATOM 2210 O O . GLU B 1 62 ? -10.703 -12.117 -14.266 1 93.69 62 GLU B O 1
ATOM 2215 N N . ARG B 1 63 ? -11.398 -10.523 -12.938 1 90.06 63 ARG B N 1
ATOM 2216 C CA . ARG B 1 63 ? -12.578 -10.266 -13.75 1 90.06 63 ARG B CA 1
ATOM 2217 C C . ARG B 1 63 ? -12.188 -9.648 -15.094 1 90.06 63 ARG B C 1
ATOM 2219 O O . ARG B 1 63 ? -12.82 -9.93 -16.109 1 90.06 63 ARG B O 1
ATOM 2226 N N . ALA B 1 64 ? -11.219 -8.812 -15.062 1 94.31 64 ALA B N 1
ATOM 2227 C CA . ALA B 1 64 ? -10.766 -8.141 -16.281 1 94.31 64 ALA B CA 1
ATOM 2228 C C . ALA B 1 64 ? -10.195 -9.141 -17.281 1 94.31 64 ALA B C 1
ATOM 2230 O O . ALA B 1 64 ? -10.188 -8.875 -18.484 1 94.31 64 ALA B O 1
ATOM 2231 N N . GLU B 1 65 ? -9.711 -10.273 -16.766 1 93.81 65 GLU B N 1
ATOM 2232 C CA . GLU B 1 65 ? -9.172 -11.312 -17.641 1 93.81 65 GLU B CA 1
ATOM 2233 C C . GLU B 1 65 ? -10.242 -11.828 -18.609 1 93.81 65 GLU B C 1
ATOM 2235 O O . GLU B 1 65 ? -9.93 -12.312 -19.688 1 93.81 65 GLU B O 1
ATOM 2240 N N . GLN B 1 66 ? -11.477 -11.711 -18.25 1 89.5 66 GLN B N 1
ATOM 2241 C CA . GLN B 1 66 ? -12.586 -12.219 -19.047 1 89.5 66 GLN B CA 1
ATOM 2242 C C . GLN B 1 66 ? -13.07 -11.172 -20.047 1 89.5 66 GLN B C 1
ATOM 2244 O O . GLN B 1 66 ? -13.93 -11.453 -20.891 1 89.5 66 GLN B O 1
ATOM 2249 N N . GLY B 1 67 ? -12.555 -10 -20.031 1 89 67 GLY B N 1
ATOM 2250 C CA . GLY B 1 67 ? -12.984 -8.914 -20.906 1 89 67 GLY B CA 1
ATOM 2251 C C . GLY B 1 67 ? -12.117 -8.758 -22.141 1 89 67 GLY B C 1
ATOM 2252 O O . GLY B 1 67 ? -11.172 -9.523 -22.344 1 89 67 GLY B O 1
ATOM 2253 N N . PRO B 1 68 ? -12.445 -7.812 -22.938 1 92.19 68 PRO B N 1
ATOM 2254 C CA . PRO B 1 68 ? -11.781 -7.637 -24.234 1 92.19 68 PRO B CA 1
ATOM 2255 C C . PRO B 1 68 ? -10.438 -6.93 -24.109 1 92.19 68 PRO B C 1
ATOM 2257 O O . PRO B 1 68 ? -9.594 -7.031 -25.016 1 92.19 68 PRO B O 1
ATOM 2260 N N . LEU B 1 69 ? -10.188 -6.277 -23.078 1 94.81 69 LEU B N 1
ATOM 2261 C CA . LEU B 1 69 ? -8.945 -5.535 -22.875 1 94.81 69 LEU B CA 1
ATOM 2262 C C . LEU B 1 69 ? -7.938 -6.359 -22.094 1 94.81 69 LEU B C 1
ATOM 2264 O O . LEU B 1 69 ? -8.32 -7.285 -21.359 1 94.81 69 LEU B O 1
ATOM 2268 N N . PRO B 1 70 ? -6.637 -5.977 -22.297 1 96.25 70 PRO B N 1
ATOM 2269 C CA . PRO B 1 70 ? -5.684 -6.625 -21.391 1 96.25 70 PRO B CA 1
ATOM 2270 C C . PRO B 1 70 ? -6.055 -6.461 -19.922 1 96.25 70 PRO B C 1
ATOM 2272 O O . PRO B 1 70 ? -6.523 -5.398 -19.516 1 96.25 70 PRO B O 1
ATOM 2275 N N . ALA B 1 71 ? -5.836 -7.484 -19.094 1 96.88 71 ALA B N 1
ATOM 2276 C CA . ALA B 1 71 ? -6.324 -7.598 -17.734 1 96.88 71 ALA B CA 1
ATOM 2277 C C . ALA B 1 71 ? -5.789 -6.461 -16.859 1 96.88 71 ALA B C 1
ATOM 2279 O O . ALA B 1 71 ? -6.363 -6.145 -15.812 1 96.88 71 ALA B O 1
ATOM 2280 N N . TRP B 1 72 ? -4.668 -5.816 -17.25 1 96.69 72 TRP B N 1
ATOM 2281 C CA . TRP B 1 72 ? -4.062 -4.777 -16.422 1 96.69 72 TRP B CA 1
ATOM 2282 C C . TRP B 1 72 ? -4.691 -3.418 -16.703 1 96.69 72 TRP B C 1
ATOM 2284 O O . TRP B 1 72 ? -4.52 -2.475 -15.93 1 96.69 72 TRP B O 1
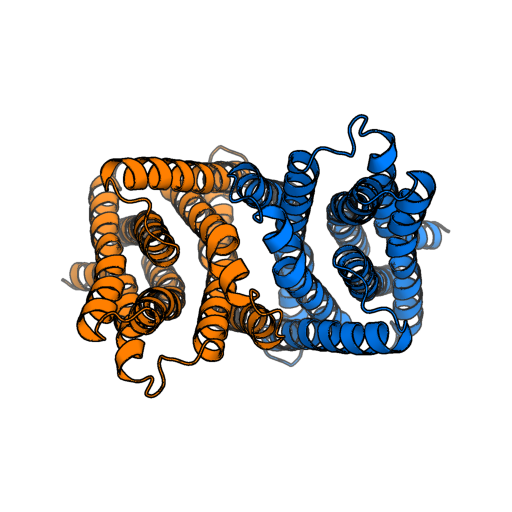ATOM 2294 N N . VAL B 1 73 ? -5.414 -3.217 -17.75 1 97.56 73 VAL B N 1
ATOM 2295 C CA . VAL B 1 73 ? -5.875 -1.909 -18.203 1 97.56 73 VAL B CA 1
ATOM 2296 C C . VAL B 1 73 ? -6.969 -1.391 -17.281 1 97.56 73 VAL B C 1
ATOM 2298 O O . VAL B 1 73 ? -6.859 -0.287 -16.734 1 97.56 73 VAL B O 1
ATOM 2301 N N . PRO B 1 74 ? -8.062 -2.174 -17.031 1 96.69 74 PRO B N 1
ATOM 2302 C CA . PRO B 1 74 ? -9.102 -1.632 -16.156 1 96.69 74 PRO B CA 1
ATOM 2303 C C . PRO B 1 74 ? -8.57 -1.283 -14.758 1 96.69 74 PRO B C 1
ATOM 2305 O O . PRO B 1 74 ? -8.828 -0.187 -14.258 1 96.69 74 PRO B O 1
ATOM 2308 N N . PRO B 1 75 ? -7.781 -2.199 -14.141 1 98 75 PRO B N 1
ATOM 2309 C CA . PRO B 1 75 ? -7.266 -1.849 -12.812 1 98 75 PRO B CA 1
ATOM 2310 C C . PRO B 1 75 ? -6.348 -0.629 -12.844 1 98 75 PRO B C 1
ATOM 2312 O O . PRO B 1 75 ? -6.43 0.233 -11.961 1 98 75 PRO B O 1
ATOM 2315 N N . ALA B 1 76 ? -5.504 -0.49 -13.836 1 98.12 76 ALA B N 1
ATOM 2316 C CA . ALA B 1 76 ? -4.566 0.626 -13.906 1 98.12 76 ALA B CA 1
ATOM 2317 C C . ALA B 1 76 ? -5.293 1.941 -14.164 1 98.12 76 ALA B C 1
ATOM 2319 O O . ALA B 1 76 ? -5.07 2.932 -13.461 1 98.12 76 ALA B O 1
ATOM 2320 N N . VAL B 1 77 ? -6.121 1.971 -15.102 1 98.06 77 VAL B N 1
ATOM 2321 C CA . VAL B 1 77 ? -6.844 3.178 -15.484 1 98.06 77 VAL B CA 1
ATOM 2322 C C . VAL B 1 77 ? -7.859 3.537 -14.406 1 98.06 77 VAL B C 1
ATOM 2324 O O . VAL B 1 77 ? -8.008 4.707 -14.047 1 98.06 77 VAL B O 1
ATOM 2327 N N . GLY B 1 78 ? -8.586 2.514 -13.93 1 97.62 78 GLY B N 1
ATOM 2328 C CA . GLY B 1 78 ? -9.531 2.748 -12.852 1 97.62 78 GLY B CA 1
ATOM 2329 C C . GLY B 1 78 ? -8.891 3.336 -11.609 1 97.62 78 GLY B C 1
ATOM 2330 O O . GLY B 1 78 ? -9.445 4.238 -10.984 1 97.62 78 GLY B O 1
ATOM 2331 N N . LEU B 1 79 ? -7.727 2.787 -11.266 1 98.06 79 LEU B N 1
ATOM 2332 C CA . LEU B 1 79 ? -6.969 3.281 -10.117 1 98.06 79 LEU B CA 1
ATOM 2333 C C . LEU B 1 79 ? -6.676 4.77 -10.266 1 98.06 79 LEU B C 1
ATOM 2335 O O . LEU B 1 79 ? -6.879 5.543 -9.328 1 98.06 79 LEU B O 1
ATOM 2339 N N . LEU B 1 80 ? -6.203 5.152 -11.406 1 98.19 80 LEU B N 1
ATOM 2340 C CA . LEU B 1 80 ? -5.836 6.539 -11.656 1 98.19 80 LEU B CA 1
ATOM 2341 C C . LEU B 1 80 ? -7.07 7.434 -11.68 1 98.19 80 LEU B C 1
ATOM 2343 O O . LEU B 1 80 ? -7.059 8.539 -11.133 1 98.19 80 LEU B O 1
ATOM 2347 N N . LEU B 1 81 ? -8.117 6.973 -12.305 1 97.88 81 LEU B N 1
ATOM 2348 C CA . LEU B 1 81 ? -9.367 7.73 -12.352 1 97.88 81 LEU B CA 1
ATOM 2349 C C . LEU B 1 81 ? -9.938 7.93 -10.953 1 97.88 81 LEU B C 1
ATOM 2351 O O . LEU B 1 81 ? -10.484 8.992 -10.648 1 97.88 81 LEU B O 1
ATOM 2355 N N . GLY B 1 82 ? -9.836 6.891 -10.148 1 97.19 82 GLY B N 1
ATOM 2356 C CA . GLY B 1 82 ? -10.289 7.012 -8.766 1 97.19 82 GLY B CA 1
ATOM 2357 C C . GLY B 1 82 ? -9.539 8.07 -7.988 1 97.19 82 GLY B C 1
ATOM 2358 O O . GLY B 1 82 ? -10.148 8.891 -7.297 1 97.19 82 GLY B O 1
ATOM 2359 N N . ALA B 1 83 ? -8.227 8.094 -8.117 1 97.31 83 ALA B N 1
ATOM 2360 C CA . ALA B 1 83 ? -7.395 9.062 -7.41 1 97.31 83 ALA B CA 1
ATOM 2361 C C . ALA B 1 83 ? -7.68 10.484 -7.891 1 97.31 83 ALA B C 1
ATOM 2363 O O . ALA B 1 83 ? -7.941 11.375 -7.086 1 97.31 83 ALA B O 1
ATOM 2364 N N . VAL B 1 84 ? -7.664 10.695 -9.172 1 97.12 84 VAL B N 1
ATOM 2365 C CA . VAL B 1 84 ? -7.883 12.016 -9.75 1 97.12 84 VAL B CA 1
ATOM 2366 C C . VAL B 1 84 ? -9.312 12.477 -9.469 1 97.12 84 VAL B C 1
ATOM 2368 O O . VAL B 1 84 ? -9.547 13.641 -9.141 1 97.12 84 VAL B O 1
ATOM 2371 N N . GLY B 1 85 ? -10.242 11.586 -9.656 1 96.19 85 GLY B N 1
ATOM 2372 C CA . GLY B 1 85 ? -11.633 11.906 -9.367 1 96.19 85 GLY B CA 1
ATOM 2373 C C . GLY B 1 85 ? -11.852 12.344 -7.934 1 96.19 85 GLY B C 1
ATOM 2374 O O . GLY B 1 85 ? -12.555 13.32 -7.68 1 96.19 85 GLY B O 1
ATOM 2375 N N . LEU B 1 86 ? -11.266 11.609 -7.027 1 94.44 86 LEU B N 1
ATOM 2376 C CA . LEU B 1 86 ? -11.406 11.961 -5.617 1 94.44 86 LEU B CA 1
ATOM 2377 C C . LEU B 1 86 ? -10.836 13.352 -5.344 1 94.44 86 LEU B C 1
ATOM 2379 O O . LEU B 1 86 ? -11.477 14.156 -4.664 1 94.44 86 LEU B O 1
ATOM 2383 N N . LEU B 1 87 ? -9.656 13.641 -5.844 1 93.5 87 LEU B N 1
ATOM 2384 C CA . LEU B 1 87 ? -9.008 14.93 -5.613 1 93.5 87 LEU B CA 1
ATOM 2385 C C . LEU B 1 87 ? -9.836 16.062 -6.195 1 93.5 87 LEU B C 1
ATOM 2387 O O . LEU B 1 87 ? -9.961 17.125 -5.582 1 93.5 87 LEU B O 1
ATOM 2391 N N . ARG B 1 88 ? -10.375 15.828 -7.352 1 93.81 88 ARG B N 1
ATOM 2392 C CA . ARG B 1 88 ? -11.219 16.844 -7.98 1 93.81 88 ARG B CA 1
ATOM 2393 C C . ARG B 1 88 ? -12.492 17.062 -7.172 1 93.81 88 ARG B C 1
ATOM 2395 O O . ARG B 1 88 ? -12.938 18.203 -7 1 93.81 88 ARG B O 1
ATOM 2402 N N . LEU B 1 89 ? -13.094 16 -6.738 1 91.69 89 LEU B N 1
ATOM 2403 C CA . LEU B 1 89 ? -14.312 16.109 -5.945 1 91.69 89 LEU B CA 1
ATOM 2404 C C . LEU B 1 89 ? -14.039 16.812 -4.625 1 91.69 89 LEU B C 1
ATOM 2406 O O . LEU B 1 89 ? -14.883 17.578 -4.137 1 91.69 89 LEU B O 1
ATOM 2410 N N . GLU B 1 90 ? -12.93 16.5 -4.039 1 89.25 90 GLU B N 1
ATOM 2411 C CA . GLU B 1 90 ? -12.555 17.188 -2.805 1 89.25 90 GLU B CA 1
ATOM 2412 C C . GLU B 1 90 ? -12.414 18.688 -3.021 1 89.25 90 GLU B C 1
ATOM 2414 O O . GLU B 1 90 ? -12.844 19.484 -2.186 1 89.25 90 GLU B O 1
ATOM 2419 N N . THR B 1 91 ? -11.766 19.016 -4.098 1 88.06 91 THR B N 1
ATOM 2420 C CA . THR B 1 91 ? -11.586 20.422 -4.422 1 88.06 91 THR B CA 1
ATOM 2421 C C . THR B 1 91 ? -12.938 21.109 -4.648 1 88.06 91 THR B C 1
ATOM 2423 O O . THR B 1 91 ? -13.172 22.219 -4.152 1 88.06 91 THR B O 1
ATOM 2426 N N . LEU B 1 92 ? -13.773 20.484 -5.332 1 89.19 92 LEU B N 1
ATOM 2427 C CA . LEU B 1 92 ? -15.094 21.016 -5.617 1 89.19 92 LEU B CA 1
ATOM 2428 C C . LEU B 1 92 ? -15.922 21.141 -4.344 1 89.19 92 LEU B C 1
ATOM 2430 O O . LEU B 1 92 ? -16.562 22.172 -4.109 1 89.19 92 LEU B O 1
ATOM 2434 N N . ALA B 1 93 ? -15.906 20.094 -3.551 1 85.25 93 ALA B N 1
ATOM 2435 C CA . ALA B 1 93 ? -16.641 20.109 -2.291 1 85.25 93 ALA B CA 1
ATOM 2436 C C . ALA B 1 93 ? -16.109 21.172 -1.348 1 85.25 93 ALA B C 1
ATOM 2438 O O . ALA B 1 93 ? -16.875 21.828 -0.637 1 85.25 93 ALA B O 1
ATOM 2439 N N . GLY B 1 94 ? -14.773 21.312 -1.302 1 80.81 94 GLY B N 1
ATOM 2440 C CA . GLY B 1 94 ? -14.164 22.344 -0.485 1 80.81 94 GLY B CA 1
ATOM 2441 C C . GLY B 1 94 ? -14.609 23.75 -0.874 1 80.81 94 GLY B C 1
ATOM 2442 O O . GLY B 1 94 ? -14.875 24.578 -0.007 1 80.81 94 GLY B O 1
ATOM 2443 N N . ARG B 1 95 ? -14.742 24.016 -2.125 1 82.62 95 ARG B N 1
ATOM 2444 C CA . ARG B 1 95 ? -15.188 25.312 -2.625 1 82.62 95 ARG B CA 1
ATOM 2445 C C . ARG B 1 95 ? -16.641 25.562 -2.256 1 82.62 95 ARG B C 1
ATOM 2447 O O . ARG B 1 95 ? -17.016 26.688 -1.903 1 82.62 95 ARG B O 1
ATOM 2454 N N . LEU B 1 96 ? -17.375 24.578 -2.363 1 79.81 96 LEU B N 1
ATOM 2455 C CA . LEU B 1 96 ? -18.812 24.703 -2.143 1 79.81 96 LEU B CA 1
ATOM 2456 C C . LEU B 1 96 ? -19.125 24.875 -0.659 1 79.81 96 LEU B C 1
ATOM 2458 O O . LEU B 1 96 ? -20.078 25.562 -0.294 1 79.81 96 LEU B O 1
ATOM 2462 N N . LEU B 1 97 ? -18.328 24.172 0.075 1 76 97 LEU B N 1
ATOM 2463 C CA . LEU B 1 97 ? -18.594 24.234 1.511 1 76 97 LEU B CA 1
ATOM 2464 C C . LEU B 1 97 ? -17.922 25.438 2.139 1 76 97 LEU B C 1
ATOM 2466 O O . LEU B 1 97 ? -18.047 25.672 3.344 1 76 97 LEU B O 1
ATOM 2470 N N . ASN B 1 98 ? -17.594 26.578 1.341 1 61.28 98 ASN B N 1
ATOM 2471 C CA . ASN B 1 98 ? -17.078 27.906 1.633 1 61.28 98 ASN B CA 1
ATOM 2472 C C . ASN B 1 98 ? -16.031 27.859 2.742 1 61.28 98 ASN B C 1
ATOM 2474 O O . ASN B 1 98 ? -15.602 28.906 3.238 1 61.28 98 ASN B O 1
ATOM 2478 N N . ALA B 1 99 ? -15.703 26.719 3.396 1 57.34 99 ALA B N 1
ATOM 2479 C CA . ALA B 1 99 ? -14.75 26.688 4.5 1 57.34 99 ALA B CA 1
ATOM 2480 C C . ALA B 1 99 ? -13.727 25.578 4.312 1 57.34 99 ALA B C 1
ATOM 2482 O O . ALA B 1 99 ? -14.086 24.438 4.004 1 57.34 99 ALA B O 1
ATOM 2483 N N . GLY B 1 100 ? -12.602 25.891 3.633 1 58.38 100 GLY B N 1
ATOM 2484 C CA . GLY B 1 100 ? -11.523 24.906 3.629 1 58.38 100 GLY B CA 1
ATOM 2485 C C . GLY B 1 100 ? -11.445 24.109 4.91 1 58.38 100 GLY B C 1
ATOM 2486 O O . GLY B 1 100 ? -11.047 24.625 5.957 1 58.38 100 GLY B O 1
ATOM 2487 N N . PRO B 1 101 ? -12.219 22.906 4.879 1 62.12 101 PRO B N 1
ATOM 2488 C CA . PRO B 1 101 ? -12.242 22.188 6.156 1 62.12 101 PRO B CA 1
ATOM 2489 C C . PRO B 1 101 ? -10.852 22.016 6.766 1 62.12 101 PRO B C 1
ATOM 2491 O O . PRO B 1 101 ? -9.852 21.984 6.035 1 62.12 101 PRO B O 1
ATOM 2494 N N . GLY B 1 102 ? -10.742 22.5 8 1 71.31 102 GLY B N 1
ATOM 2495 C CA . GLY B 1 102 ? -9.523 22.141 8.703 1 71.31 102 GLY B CA 1
ATOM 2496 C C . GLY B 1 102 ? -9.062 20.734 8.398 1 71.31 102 GLY B C 1
ATOM 2497 O O . GLY B 1 102 ? -9.625 20.062 7.543 1 71.31 102 GLY B O 1
ATOM 2498 N N . ARG B 1 103 ? -8.062 20.328 8.812 1 72.25 103 ARG B N 1
ATOM 2499 C CA . ARG B 1 103 ? -7.465 19.016 8.578 1 72.25 103 ARG B CA 1
ATOM 2500 C C . ARG B 1 103 ? -8.477 17.906 8.836 1 72.25 103 ARG B C 1
ATOM 2502 O O . ARG B 1 103 ? -8.609 16.984 8.031 1 72.25 103 ARG B O 1
ATOM 2509 N N . CYS B 1 104 ? -9.227 18.047 9.852 1 75.56 104 CYS B N 1
ATOM 2510 C CA . CYS B 1 104 ? -10.211 17.031 10.211 1 75.56 104 CYS B CA 1
ATOM 2511 C C . CYS B 1 104 ? -11.383 17.047 9.25 1 75.56 104 CYS B C 1
ATOM 2513 O O . CYS B 1 104 ? -11.898 15.992 8.875 1 75.56 104 CYS B O 1
ATOM 2515 N N . GLY B 1 105 ? -11.734 18.25 8.914 1 79.19 105 GLY B N 1
ATOM 2516 C CA . GLY B 1 105 ? -12.805 18.344 7.934 1 79.19 105 GLY B CA 1
ATOM 2517 C C . GLY B 1 105 ? -12.445 17.734 6.594 1 79.19 105 GLY B C 1
ATOM 2518 O O . GLY B 1 105 ? -13.281 17.078 5.965 1 79.19 105 GLY B O 1
ATOM 2519 N N . ARG B 1 106 ? -11.25 17.891 6.254 1 80.31 106 ARG B N 1
ATOM 2520 C CA . ARG B 1 106 ? -10.773 17.312 5.004 1 80.31 106 ARG B CA 1
ATOM 2521 C C . ARG B 1 106 ? -10.789 15.781 5.066 1 80.31 106 ARG B C 1
ATOM 2523 O O . ARG B 1 106 ? -11.141 15.117 4.09 1 80.31 106 ARG B O 1
ATOM 2530 N N . MET B 1 107 ? -10.383 15.297 6.164 1 81.62 107 MET B N 1
ATOM 2531 C CA . MET B 1 107 ? -10.375 13.852 6.344 1 81.62 107 MET B CA 1
ATOM 2532 C C . MET B 1 107 ? -11.781 13.281 6.273 1 81.62 107 MET B C 1
ATOM 2534 O O . MET B 1 107 ? -12.016 12.258 5.621 1 81.62 107 MET B O 1
ATOM 2538 N N . VAL B 1 108 ? -12.711 14.023 6.945 1 85 108 VAL B N 1
ATOM 2539 C CA . VAL B 1 108 ? -14.102 13.594 6.945 1 85 108 VAL B CA 1
ATOM 2540 C C . VAL B 1 108 ? -14.641 13.594 5.516 1 85 108 VAL B C 1
ATOM 2542 O O . VAL B 1 108 ? -15.312 12.648 5.098 1 85 108 VAL B O 1
ATOM 2545 N N . LEU B 1 109 ? -14.328 14.625 4.871 1 87.31 109 LEU B N 1
ATOM 2546 C CA . LEU B 1 109 ? -14.789 14.758 3.492 1 87.31 109 LEU B CA 1
ATOM 2547 C C . LEU B 1 109 ? -14.188 13.672 2.609 1 87.31 109 LEU B C 1
ATOM 2549 O O . LEU B 1 109 ? -14.891 13.039 1.82 1 87.31 109 LEU B O 1
ATOM 2553 N N . ALA B 1 110 ? -12.898 13.477 2.721 1 86.56 110 ALA B N 1
ATOM 2554 C CA . ALA B 1 110 ? -12.195 12.484 1.914 1 86.56 110 ALA B CA 1
ATOM 2555 C C . ALA B 1 110 ? -12.758 11.086 2.158 1 86.56 110 ALA B C 1
ATOM 2557 O O . ALA B 1 110 ? -13 10.336 1.213 1 86.56 110 ALA B O 1
ATOM 2558 N N . VAL B 1 111 ? -12.984 10.766 3.395 1 86.62 111 VAL B N 1
ATOM 2559 C CA . VAL B 1 111 ? -13.492 9.445 3.766 1 86.62 111 VAL B CA 1
ATOM 2560 C C . VAL B 1 111 ? -14.914 9.281 3.252 1 86.62 111 VAL B C 1
ATOM 2562 O O . VAL B 1 111 ? -15.273 8.219 2.734 1 86.62 111 VAL B O 1
ATOM 2565 N N . THR B 1 112 ? -15.68 10.336 3.383 1 89 112 THR B N 1
ATOM 2566 C CA . THR B 1 112 ? -17.062 10.289 2.914 1 89 112 THR B CA 1
ATOM 2567 C C . THR B 1 112 ? -17.109 10.055 1.406 1 89 112 THR B C 1
ATOM 2569 O O . THR B 1 112 ? -17.859 9.203 0.929 1 89 112 THR B O 1
ATOM 2572 N N . LEU B 1 113 ? -16.312 10.766 0.717 1 90.62 113 LEU B N 1
ATOM 2573 C CA . LEU B 1 113 ? -16.344 10.711 -0.741 1 90.62 113 LEU B CA 1
ATOM 2574 C C . LEU B 1 113 ? -15.844 9.359 -1.244 1 90.62 113 LEU B C 1
ATOM 2576 O O . LEU B 1 113 ? -16.375 8.82 -2.221 1 90.62 113 LEU B O 1
ATOM 2580 N N . HIS B 1 114 ? -14.867 8.82 -0.623 1 91.06 114 HIS B N 1
ATOM 2581 C CA . HIS B 1 114 ? -14.336 7.562 -1.132 1 91.06 114 HIS B CA 1
ATOM 2582 C C . HIS B 1 114 ? -15.25 6.395 -0.779 1 91.06 114 HIS B C 1
ATOM 2584 O O . HIS B 1 114 ? -15.195 5.344 -1.419 1 91.06 114 HIS B O 1
ATOM 2590 N N . ASN B 1 115 ? -16.141 6.598 0.267 1 94 115 ASN B N 1
ATOM 2591 C CA . ASN B 1 115 ? -17.109 5.566 0.648 1 94 115 ASN B CA 1
ATOM 2592 C C . ASN B 1 115 ? -18.156 5.352 -0.435 1 94 115 ASN B C 1
ATOM 2594 O O . ASN B 1 115 ? -18.766 4.281 -0.516 1 94 115 ASN B O 1
ATOM 2598 N N . LEU B 1 116 ? -18.344 6.305 -1.294 1 93.5 116 LEU B N 1
ATOM 2599 C CA . LEU B 1 116 ? -19.359 6.199 -2.346 1 93.5 116 LEU B CA 1
ATOM 2600 C C . LEU B 1 116 ? -18.984 5.117 -3.352 1 93.5 116 LEU B C 1
ATOM 2602 O O . LEU B 1 116 ? -19.75 4.191 -3.596 1 93.5 116 LEU B O 1
ATOM 2606 N N . PRO B 1 117 ? -17.797 5.152 -3.895 1 93.94 117 PRO B N 1
ATOM 2607 C CA . PRO B 1 117 ? -17.391 4.078 -4.809 1 93.94 117 PRO B CA 1
ATOM 2608 C C . PRO B 1 117 ? -17.391 2.705 -4.141 1 93.94 117 PRO B C 1
ATOM 2610 O O . PRO B 1 117 ? -17.75 1.707 -4.773 1 93.94 117 PRO B O 1
ATOM 2613 N N . GLU B 1 118 ? -17.016 2.652 -2.857 1 93.62 118 GLU B N 1
ATOM 2614 C CA . GLU B 1 118 ? -17.047 1.391 -2.125 1 93.62 118 GLU B CA 1
ATOM 2615 C C . GLU B 1 118 ? -18.469 0.827 -2.068 1 93.62 118 GLU B C 1
ATOM 2617 O O . GLU B 1 118 ? -18.672 -0.364 -2.309 1 93.62 118 GLU B O 1
ATOM 2622 N N . GLY B 1 119 ? -19.406 1.732 -1.795 1 94.94 119 GLY B N 1
ATOM 2623 C CA . GLY B 1 119 ? -20.797 1.329 -1.815 1 94.94 119 GLY B CA 1
ATOM 2624 C C . GLY B 1 119 ? -21.25 0.843 -3.178 1 94.94 119 GLY B C 1
ATOM 2625 O O . GLY B 1 119 ? -22 -0.136 -3.273 1 94.94 119 GLY B O 1
ATOM 2626 N N . MET B 1 120 ? -20.844 1.493 -4.172 1 93.81 120 MET B N 1
ATOM 2627 C CA . MET B 1 120 ? -21.234 1.13 -5.531 1 93.81 120 MET B CA 1
ATOM 2628 C C . MET B 1 120 ? -20.719 -0.255 -5.898 1 93.81 120 MET B C 1
ATOM 2630 O O . MET B 1 120 ? -21.406 -1.031 -6.555 1 93.81 120 MET B O 1
ATOM 2634 N N . VAL B 1 121 ? -19.516 -0.552 -5.465 1 93.44 121 VAL B N 1
ATOM 2635 C CA . VAL B 1 121 ? -18.922 -1.857 -5.738 1 93.44 121 VAL B CA 1
ATOM 2636 C C . VAL B 1 121 ? -19.766 -2.953 -5.086 1 93.44 121 VAL B C 1
ATOM 2638 O O . VAL B 1 121 ? -20.078 -3.967 -5.719 1 93.44 121 VAL B O 1
ATOM 2641 N N . VAL B 1 122 ? -20.141 -2.701 -3.879 1 92.88 122 VAL B N 1
ATOM 2642 C CA . VAL B 1 122 ? -20.953 -3.664 -3.141 1 92.88 122 VAL B CA 1
ATOM 2643 C C . VAL B 1 122 ? -22.312 -3.793 -3.799 1 92.88 122 VAL B C 1
ATOM 2645 O O . VAL B 1 122 ? -22.844 -4.898 -3.934 1 92.88 122 VAL B O 1
ATOM 2648 N N . GLY B 1 123 ? -22.891 -2.717 -4.223 1 93 123 GLY B N 1
ATOM 2649 C CA . GLY B 1 123 ? -24.172 -2.73 -4.91 1 93 123 GLY B CA 1
ATOM 2650 C C . GLY B 1 123 ? -24.141 -3.5 -6.219 1 93 123 GLY B C 1
ATOM 2651 O O . GLY B 1 123 ? -25.047 -4.273 -6.516 1 93 123 GLY B O 1
ATOM 2652 N N . LEU B 1 124 ? -23.141 -3.254 -6.953 1 91 124 LEU B N 1
ATOM 2653 C CA . LEU B 1 124 ? -23 -3.949 -8.227 1 91 124 LEU B CA 1
ATOM 2654 C C . LEU B 1 124 ? -22.797 -5.445 -8.016 1 91 124 LEU B C 1
ATOM 2656 O O . LEU B 1 124 ? -23.328 -6.266 -8.758 1 91 124 LEU B O 1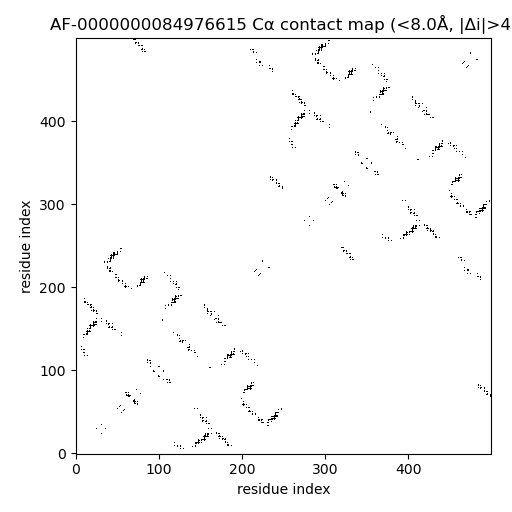
ATOM 2660 N N . ALA B 1 125 ? -21.969 -5.773 -7.027 1 89.44 125 ALA B N 1
ATOM 2661 C CA . ALA B 1 125 ? -21.781 -7.184 -6.691 1 89.44 125 ALA B CA 1
ATOM 2662 C C . ALA B 1 125 ? -23.094 -7.832 -6.277 1 89.44 125 ALA B C 1
ATOM 2664 O O . ALA B 1 125 ? -23.375 -8.977 -6.648 1 89.44 125 ALA B O 1
ATOM 2665 N N . ALA B 1 126 ? -23.891 -7.09 -5.551 1 91.12 126 ALA B N 1
ATOM 2666 C CA . ALA B 1 126 ? -25.203 -7.582 -5.141 1 91.12 126 ALA B CA 1
ATOM 2667 C C . ALA B 1 126 ? -26.125 -7.773 -6.344 1 91.12 126 ALA B C 1
ATOM 2669 O O . ALA B 1 126 ? -26.891 -8.727 -6.398 1 91.12 126 ALA B O 1
ATOM 2670 N N . ALA B 1 127 ? -26.047 -6.922 -7.23 1 90.12 127 ALA B N 1
ATOM 2671 C CA . ALA B 1 127 ? -26.844 -7.023 -8.445 1 90.12 127 ALA B CA 1
ATOM 2672 C C . ALA B 1 127 ? -26.516 -8.289 -9.227 1 90.12 127 ALA B C 1
ATOM 2674 O O . ALA B 1 127 ? -27.406 -8.961 -9.75 1 90.12 127 ALA B O 1
ATOM 2675 N N . LEU B 1 128 ? -25.297 -8.578 -9.273 1 86.75 128 LEU B N 1
ATOM 2676 C CA . LEU B 1 128 ? -24.859 -9.773 -9.984 1 86.75 128 LEU B CA 1
ATOM 2677 C C . LEU B 1 128 ? -25.328 -11.031 -9.258 1 86.75 128 LEU B C 1
ATOM 2679 O O . LEU B 1 128 ? -25.672 -12.023 -9.898 1 86.75 128 LEU B O 1
ATOM 2683 N N . ALA B 1 129 ? -25.25 -10.93 -7.98 1 87.25 129 ALA B N 1
ATOM 2684 C CA . ALA B 1 129 ? -25.75 -12.047 -7.184 1 87.25 129 ALA B CA 1
ATOM 2685 C C . ALA B 1 129 ? -27.234 -12.258 -7.422 1 87.25 129 ALA B C 1
ATOM 2687 O O . ALA B 1 129 ? -27.703 -13.398 -7.52 1 87.25 129 ALA B O 1
ATOM 2688 N N . LEU B 1 130 ? -28.016 -11.242 -7.555 1 86.81 130 LEU B N 1
ATOM 2689 C CA . LEU B 1 130 ? -29.453 -11.312 -7.781 1 86.81 130 LEU B CA 1
ATOM 2690 C C . LEU B 1 130 ? -29.766 -11.906 -9.148 1 86.81 130 LEU B C 1
ATOM 2692 O O . LEU B 1 130 ? -30.797 -12.539 -9.344 1 86.81 130 LEU B O 1
ATOM 2696 N N . ARG B 1 131 ? -28.812 -11.812 -10.031 1 85.75 131 ARG B N 1
ATOM 2697 C CA . ARG B 1 131 ? -29 -12.32 -11.383 1 85.75 131 ARG B CA 1
ATOM 2698 C C . ARG B 1 131 ? -28.641 -13.797 -11.477 1 85.75 131 ARG B C 1
ATOM 2700 O O . ARG B 1 131 ? -28.812 -14.422 -12.523 1 85.75 131 ARG B O 1
ATOM 2707 N N . GLY B 1 132 ? -28.125 -14.32 -10.391 1 79.12 132 GLY B N 1
ATOM 2708 C CA . GLY B 1 132 ? -27.875 -15.75 -10.336 1 79.12 132 GLY B CA 1
ATOM 2709 C C . GLY B 1 132 ? -26.562 -16.156 -10.953 1 79.12 132 GLY B C 1
ATOM 2710 O O . GLY B 1 132 ? -26.375 -17.312 -11.352 1 79.12 132 GLY B O 1
ATOM 2711 N N . GLU B 1 133 ? -25.719 -15.227 -11.07 1 77.12 133 GLU B N 1
ATOM 2712 C CA . GLU B 1 133 ? -24.406 -15.57 -11.594 1 77.12 133 GLU B CA 1
ATOM 2713 C C . GLU B 1 133 ? -23.672 -16.531 -10.648 1 77.12 133 GLU B C 1
ATOM 2715 O O . GLU B 1 133 ? -23.797 -16.422 -9.43 1 77.12 133 GLU B O 1
ATOM 2720 N N . PRO B 1 134 ? -23.047 -17.484 -11.219 1 74.5 134 PRO B N 1
ATOM 2721 C CA . PRO B 1 134 ? -22.328 -18.453 -10.367 1 74.5 134 PRO B CA 1
ATOM 2722 C C . PRO B 1 134 ? -21.375 -17.781 -9.391 1 74.5 134 PRO B C 1
ATOM 2724 O O . PRO B 1 134 ? -20.688 -16.828 -9.75 1 74.5 134 PRO B O 1
ATOM 2727 N N . ASP B 1 135 ? -21.375 -18.203 -8.188 1 79.81 135 ASP B N 1
ATOM 2728 C CA . ASP B 1 135 ? -20.453 -17.797 -7.121 1 79.81 135 ASP B CA 1
ATOM 2729 C C . ASP B 1 135 ? -20.609 -16.312 -6.797 1 79.81 135 ASP B C 1
ATOM 2731 O O . ASP B 1 135 ? -19.781 -15.742 -6.094 1 79.81 135 ASP B O 1
ATOM 2735 N N . ALA B 1 136 ? -21.719 -15.742 -7.363 1 83.25 136 ALA B N 1
ATOM 2736 C CA . ALA B 1 136 ? -21.891 -14.305 -7.184 1 83.25 136 ALA B CA 1
ATOM 2737 C C . ALA B 1 136 ? -22.297 -13.977 -5.746 1 83.25 136 ALA B C 1
ATOM 2739 O O . ALA B 1 136 ? -21.922 -12.93 -5.215 1 83.25 136 ALA B O 1
ATOM 2740 N N . ILE B 1 137 ? -22.984 -14.859 -5.188 1 85.31 137 ILE B N 1
ATOM 2741 C CA . ILE B 1 137 ? -23.422 -14.609 -3.818 1 85.31 137 ILE B CA 1
ATOM 2742 C C . ILE B 1 137 ? -22.219 -14.617 -2.875 1 85.31 137 ILE B C 1
ATOM 2744 O O . ILE B 1 137 ? -22.047 -13.703 -2.07 1 85.31 137 ILE B O 1
ATOM 2748 N N . SER B 1 138 ? -21.438 -15.641 -3.008 1 85.81 138 SER B N 1
ATOM 2749 C CA . SER B 1 138 ? -20.25 -15.727 -2.166 1 85.81 138 SER B CA 1
ATOM 2750 C C . SER B 1 138 ? -19.297 -14.555 -2.416 1 85.81 138 SER B C 1
ATOM 2752 O O . SER B 1 138 ? -18.688 -14.031 -1.48 1 85.81 138 SER B O 1
ATOM 2754 N N . GLY B 1 139 ? -19.203 -14.164 -3.631 1 85.5 139 GLY B N 1
ATOM 2755 C CA . GLY B 1 139 ? -18.375 -13.016 -3.975 1 85.5 139 GLY B CA 1
ATOM 2756 C C . GLY B 1 139 ? -18.875 -11.719 -3.369 1 85.5 139 GLY B C 1
ATOM 2757 O O . GLY B 1 139 ? -18.078 -10.93 -2.844 1 85.5 139 GLY B O 1
ATOM 2758 N N . ALA B 1 140 ? -20.172 -11.57 -3.439 1 89.12 140 ALA B N 1
ATOM 2759 C CA . ALA B 1 140 ? -20.766 -10.359 -2.881 1 89.12 140 ALA B CA 1
ATOM 2760 C C . ALA B 1 140 ? -20.594 -10.305 -1.367 1 89.12 140 ALA B C 1
ATOM 2762 O O . ALA B 1 140 ? -20.281 -9.25 -0.812 1 89.12 140 ALA B O 1
ATOM 2763 N N . LEU B 1 141 ? -20.75 -11.398 -0.738 1 89.25 141 LEU B N 1
ATOM 2764 C CA . LEU B 1 141 ? -20.594 -11.469 0.71 1 89.25 141 LEU B CA 1
ATOM 2765 C C . LEU B 1 141 ? -19.125 -11.242 1.11 1 89.25 141 LEU B C 1
ATOM 2767 O O . LEU B 1 141 ? -18.859 -10.516 2.068 1 89.25 141 LEU B O 1
ATOM 2771 N N . ALA B 1 142 ? -18.234 -11.852 0.391 1 85.75 142 ALA B N 1
ATOM 2772 C CA . ALA B 1 142 ? -16.797 -11.672 0.664 1 85.75 142 ALA B CA 1
ATOM 2773 C C . ALA B 1 142 ? -16.391 -10.219 0.484 1 85.75 142 ALA B C 1
ATOM 2775 O O . ALA B 1 142 ? -15.633 -9.68 1.296 1 85.75 142 ALA B O 1
ATOM 2776 N N . LEU B 1 143 ? -16.906 -9.672 -0.536 1 87.75 143 LEU B N 1
ATOM 2777 C CA . LEU B 1 143 ? -16.578 -8.281 -0.823 1 87.75 143 LEU B CA 1
ATOM 2778 C C . LEU B 1 143 ? -17.125 -7.359 0.262 1 87.75 143 LEU B C 1
ATOM 2780 O O . LEU B 1 143 ? -16.422 -6.473 0.749 1 87.75 143 LEU B O 1
ATOM 2784 N N . ALA B 1 144 ? -18.375 -7.586 0.636 1 91.38 144 ALA B N 1
ATOM 2785 C CA . ALA B 1 144 ? -19 -6.781 1.68 1 91.38 144 ALA B CA 1
ATOM 2786 C C . ALA B 1 144 ? -18.25 -6.918 3.004 1 91.38 144 ALA B C 1
ATOM 2788 O O . ALA B 1 144 ? -18.047 -5.934 3.717 1 91.38 144 ALA B O 1
ATOM 2789 N N . LEU B 1 145 ? -17.828 -8.055 3.32 1 87.81 145 LEU B N 1
ATOM 2790 C CA . LEU B 1 145 ? -17.078 -8.305 4.547 1 87.81 145 LEU B CA 1
ATOM 2791 C C . LEU B 1 145 ? -15.711 -7.645 4.488 1 87.81 145 LEU B C 1
ATOM 2793 O O . LEU B 1 145 ? -15.266 -7.031 5.461 1 87.81 145 LEU B O 1
ATOM 2797 N N . GLY B 1 146 ? -15.086 -7.852 3.371 1 83.25 146 GLY B N 1
ATOM 2798 C CA . GLY B 1 146 ? -13.781 -7.223 3.191 1 83.25 146 GLY B CA 1
ATOM 2799 C C . GLY B 1 146 ? -13.828 -5.715 3.344 1 83.25 146 GLY B C 1
ATOM 2800 O O . GLY B 1 146 ? -13.031 -5.141 4.094 1 83.25 146 GLY B O 1
ATOM 2801 N N . ILE B 1 147 ? -14.742 -5.109 2.705 1 86.88 147 ILE B N 1
ATOM 2802 C CA . ILE B 1 147 ? -14.922 -3.662 2.771 1 86.88 147 ILE B CA 1
ATOM 2803 C C . ILE B 1 147 ? -15.383 -3.264 4.172 1 86.88 147 ILE B C 1
ATOM 2805 O O . ILE B 1 147 ? -14.898 -2.275 4.73 1 86.88 147 ILE B O 1
ATOM 2809 N N . GLY B 1 148 ? -16.281 -4.043 4.738 1 89.5 148 GLY B N 1
ATOM 2810 C CA . GLY B 1 148 ? -16.781 -3.762 6.074 1 89.5 148 GLY B CA 1
ATOM 2811 C C . GLY B 1 148 ? -15.695 -3.74 7.129 1 89.5 148 GLY B C 1
ATOM 2812 O O . GLY B 1 148 ? -15.695 -2.877 8.008 1 89.5 148 GLY B O 1
ATOM 2813 N N . LEU B 1 149 ? -14.812 -4.578 7.062 1 83.94 149 LEU B N 1
ATOM 2814 C CA . LEU B 1 149 ? -13.742 -4.676 8.047 1 83.94 149 LEU B CA 1
ATOM 2815 C C . LEU B 1 149 ? -12.891 -3.41 8.055 1 83.94 149 LEU B C 1
ATOM 2817 O O . LEU B 1 149 ? -12.484 -2.932 9.117 1 83.94 149 LEU B O 1
ATOM 2821 N N . GLN B 1 150 ? -12.602 -2.926 6.895 1 83.12 150 GLN B N 1
ATOM 2822 C CA . GLN B 1 150 ? -11.773 -1.721 6.863 1 83.12 150 GLN B CA 1
ATOM 2823 C C . GLN B 1 150 ? -12.586 -0.489 7.25 1 83.12 150 GLN B C 1
ATOM 2825 O O . GLN B 1 150 ? -12.023 0.519 7.688 1 83.12 150 GLN B O 1
ATOM 2830 N N . ASN B 1 151 ? -13.898 -0.587 7.172 1 92.12 151 ASN B N 1
ATOM 2831 C CA . ASN B 1 151 ? -14.758 0.543 7.512 1 92.12 151 ASN B CA 1
ATOM 2832 C C . ASN B 1 151 ? -14.812 0.77 9.016 1 92.12 151 ASN B C 1
ATOM 2834 O O . ASN B 1 151 ? -15.188 1.853 9.477 1 92.12 151 ASN B O 1
ATOM 2838 N N . ILE B 1 152 ? -14.445 -0.239 9.781 1 89.12 152 ILE B N 1
ATOM 2839 C CA . ILE B 1 152 ? -14.422 -0.071 11.234 1 89.12 152 ILE B CA 1
ATOM 2840 C C . ILE B 1 152 ? -13.32 0.914 11.617 1 89.12 152 ILE B C 1
ATOM 2842 O O . ILE B 1 152 ? -13.602 1.98 12.172 1 89.12 152 ILE B O 1
ATOM 2846 N N . PRO B 1 153 ? -12.125 0.639 11.242 1 84.62 153 PRO B N 1
ATOM 2847 C CA . PRO B 1 153 ? -11.086 1.622 11.539 1 84.62 153 PRO B CA 1
ATOM 2848 C C . PRO B 1 153 ? -11.352 2.984 10.906 1 84.62 153 PRO B C 1
ATOM 2850 O O . PRO B 1 153 ? -10.992 4.016 11.477 1 84.62 153 PRO B O 1
ATOM 2853 N N . GLU B 1 154 ? -11.953 3.014 9.758 1 86.19 154 GLU B N 1
ATOM 2854 C CA . GLU B 1 154 ? -12.273 4.27 9.086 1 86.19 154 GLU B CA 1
ATOM 2855 C C . GLU B 1 154 ? -13.266 5.094 9.914 1 86.19 154 GLU B C 1
ATOM 2857 O O . GLU B 1 154 ? -13.102 6.309 10.055 1 86.19 154 GLU B O 1
ATOM 2862 N N . GLY B 1 155 ? -14.297 4.41 10.414 1 91.06 155 GLY B N 1
ATOM 2863 C CA . GLY B 1 155 ? -15.234 5.098 11.281 1 91.06 155 GLY B CA 1
ATOM 2864 C C . GLY B 1 155 ? -14.578 5.727 12.492 1 91.06 155 GLY B C 1
ATOM 2865 O O . GLY B 1 155 ? -14.867 6.875 12.844 1 91.06 155 GLY B O 1
ATOM 2866 N N . ALA B 1 156 ? -13.703 5.012 13.078 1 87.44 156 ALA B N 1
ATOM 2867 C CA . ALA B 1 156 ? -12.969 5.508 14.234 1 87.44 156 ALA B CA 1
ATOM 2868 C C . ALA B 1 156 ? -12.047 6.664 13.844 1 87.44 156 ALA B C 1
ATOM 2870 O O . ALA B 1 156 ? -11.914 7.633 14.594 1 87.44 156 ALA B O 1
ATOM 2871 N N . ALA B 1 157 ? -11.492 6.52 12.719 1 82.69 157 ALA B N 1
ATOM 2872 C CA . ALA B 1 157 ? -10.547 7.523 12.242 1 82.69 157 ALA B CA 1
ATOM 2873 C C . ALA B 1 157 ? -11.25 8.852 11.961 1 82.69 157 ALA B C 1
ATOM 2875 O O . ALA B 1 157 ? -10.617 9.906 11.953 1 82.69 157 ALA B O 1
ATOM 2876 N N . VAL B 1 158 ? -12.508 8.812 11.703 1 88 158 VAL B N 1
ATOM 2877 C CA . VAL B 1 158 ? -13.281 10.031 11.469 1 88 158 VAL B CA 1
ATOM 2878 C C . VAL B 1 158 ? -13.758 10.602 12.805 1 88 158 VAL B C 1
ATOM 2880 O O . VAL B 1 158 ? -13.562 11.789 13.086 1 88 158 VAL B O 1
ATOM 2883 N N . SER B 1 159 ? -14.25 9.773 13.664 1 90.75 159 SER B N 1
ATOM 2884 C CA . SER B 1 159 ? -14.93 10.25 14.867 1 90.75 159 SER B CA 1
ATOM 2885 C C . SER B 1 159 ? -13.93 10.688 15.93 1 90.75 159 SER B C 1
ATOM 2887 O O . SER B 1 159 ? -14.109 11.727 16.562 1 90.75 159 SER B O 1
ATOM 2889 N N . LEU B 1 160 ? -12.906 10.047 16.078 1 85.31 160 LEU B N 1
ATOM 2890 C CA . LEU B 1 160 ? -12 10.25 17.203 1 85.31 160 LEU B CA 1
ATOM 2891 C C . LEU B 1 160 ? -11.281 11.594 17.094 1 85.31 160 LEU B C 1
ATOM 2893 O O . LEU B 1 160 ? -11.266 12.383 18.031 1 85.31 160 LEU B O 1
ATOM 2897 N N . PRO B 1 161 ? -10.695 11.82 15.898 1 80.06 161 PRO B N 1
ATOM 2898 C CA . PRO B 1 161 ? -10.031 13.117 15.789 1 80.06 161 PRO B CA 1
ATOM 2899 C C . PRO B 1 161 ? -10.992 14.289 15.969 1 80.06 161 PRO B C 1
ATOM 2901 O O . PRO B 1 161 ? -10.594 15.344 16.484 1 80.06 161 PRO B O 1
ATOM 2904 N N . LEU B 1 162 ? -12.164 14.188 15.609 1 84.75 162 LEU B N 1
ATOM 2905 C CA . LEU B 1 162 ? -13.156 15.242 15.789 1 84.75 162 LEU B CA 1
ATOM 2906 C C . LEU B 1 162 ? -13.422 15.492 17.266 1 84.75 162 LEU B C 1
ATOM 2908 O O . LEU B 1 162 ? -13.531 16.641 17.688 1 84.75 162 LEU B O 1
ATOM 2912 N N . ALA B 1 163 ? -13.445 14.422 17.969 1 87.31 163 ALA B N 1
ATOM 2913 C CA . ALA B 1 163 ? -13.625 14.562 19.406 1 87.31 163 ALA B CA 1
ATOM 2914 C C . ALA B 1 163 ? -12.391 15.18 20.047 1 87.31 163 ALA B C 1
ATOM 2916 O O . ALA B 1 163 ? -12.508 15.992 20.984 1 87.31 163 ALA B O 1
ATOM 2917 N N . GLN B 1 164 ? -11.289 14.883 19.562 1 82.19 164 GLN B N 1
ATOM 2918 C CA . GLN B 1 164 ? -10.039 15.398 20.109 1 82.19 164 GLN B CA 1
ATOM 2919 C C . GLN B 1 164 ? -9.891 16.891 19.812 1 82.19 164 GLN B C 1
ATOM 2921 O O . GLN B 1 164 ? -9.219 17.609 20.562 1 82.19 164 GLN B O 1
ATOM 2926 N N . GLU B 1 165 ? -10.492 17.281 18.766 1 81.56 165 GLU B N 1
ATOM 2927 C CA . GLU B 1 165 ? -10.438 18.688 18.406 1 81.56 165 GLU B CA 1
ATOM 2928 C C . GLU B 1 165 ? -11.461 19.5 19.203 1 81.56 165 GLU B C 1
ATOM 2930 O O . GLU B 1 165 ? -11.57 20.719 19.047 1 81.56 165 GLU B O 1
ATOM 2935 N N . GLY B 1 166 ? -12.273 18.812 20.016 1 83.19 166 GLY B N 1
ATOM 2936 C CA . GLY B 1 166 ? -13.148 19.531 20.922 1 83.19 166 GLY B CA 1
ATOM 2937 C C . GLY B 1 166 ? -14.617 19.359 20.609 1 83.19 166 GLY B C 1
ATOM 2938 O O . GLY B 1 166 ? -15.477 19.891 21.328 1 83.19 166 GLY B O 1
ATOM 2939 N N . ARG B 1 167 ? -14.891 18.656 19.625 1 87.25 167 ARG B N 1
ATOM 2940 C CA . ARG B 1 167 ? -16.297 18.375 19.359 1 87.25 167 ARG B CA 1
ATOM 2941 C C . ARG B 1 167 ? -16.859 17.391 20.359 1 87.25 167 ARG B C 1
ATOM 2943 O O . ARG B 1 167 ? -16.125 16.594 20.953 1 87.25 167 ARG B O 1
ATOM 2950 N N . SER B 1 168 ? -18.109 17.484 20.562 1 92.31 168 SER B N 1
ATOM 2951 C CA . SER B 1 168 ? -18.734 16.531 21.469 1 92.31 168 SER B CA 1
ATOM 2952 C C . SER B 1 168 ? -18.688 15.117 20.906 1 92.31 168 SER B C 1
ATOM 2954 O O . SER B 1 168 ? -18.672 14.93 19.688 1 92.31 168 SER B O 1
ATOM 2956 N N . LYS B 1 169 ? -18.703 14.156 21.781 1 93.19 169 LYS B N 1
ATOM 2957 C CA . LYS B 1 169 ? -18.656 12.758 21.359 1 93.19 169 LYS B CA 1
ATOM 2958 C C . LYS B 1 169 ? -19.844 12.414 20.453 1 93.19 169 LYS B C 1
ATOM 2960 O O . LYS B 1 169 ? -19.688 11.664 19.5 1 93.19 169 LYS B O 1
ATOM 2965 N N . ARG B 1 170 ? -21 12.969 20.734 1 95.25 170 ARG B N 1
ATOM 2966 C CA . ARG B 1 170 ? -22.188 12.695 19.938 1 95.25 170 ARG B CA 1
ATOM 2967 C C . ARG B 1 170 ? -22.031 13.234 18.516 1 95.25 170 ARG B C 1
ATOM 2969 O O . ARG B 1 170 ? -22.422 12.578 17.547 1 95.25 170 ARG B O 1
ATOM 2976 N N . ARG B 1 171 ? -21.516 14.391 18.5 1 93.69 171 ARG B N 1
ATOM 2977 C CA . ARG B 1 171 ? -21.312 14.992 17.188 1 93.69 171 ARG B CA 1
ATOM 2978 C C . ARG B 1 171 ? -20.25 14.242 16.391 1 93.69 171 ARG B C 1
ATOM 2980 O O . ARG B 1 171 ? -20.375 14.062 15.18 1 93.69 171 ARG B O 1
ATOM 2987 N N . ALA B 1 172 ? -19.219 13.906 17.078 1 93 172 ALA B N 1
ATOM 2988 C CA . ALA B 1 172 ? -18.156 13.133 16.453 1 93 172 ALA B CA 1
ATOM 2989 C C . ALA B 1 172 ? -18.672 11.797 15.938 1 93 172 ALA B C 1
ATOM 2991 O O . ALA B 1 172 ? -18.375 11.406 14.805 1 93 172 ALA B O 1
ATOM 2992 N N . PHE B 1 173 ? -19.438 11.195 16.797 1 95.31 173 PHE B N 1
ATOM 2993 C CA . PHE B 1 173 ? -20.047 9.93 16.406 1 95.31 173 PHE B CA 1
ATOM 2994 C C . PHE B 1 173 ? -20.953 10.125 15.203 1 95.31 173 PHE B C 1
ATOM 2996 O O . PHE B 1 173 ? -20.906 9.344 14.25 1 95.31 173 PHE B O 1
ATOM 3003 N N . ALA B 1 174 ? -21.766 11.062 15.227 1 95.62 174 ALA B N 1
ATOM 3004 C CA . ALA B 1 174 ? -22.703 11.312 14.141 1 95.62 174 ALA B CA 1
ATOM 3005 C C . ALA B 1 174 ? -21.984 11.57 12.828 1 95.62 174 ALA B C 1
ATOM 3007 O O . ALA B 1 174 ? -22.422 11.117 11.766 1 95.62 174 ALA B O 1
ATOM 3008 N N . ALA B 1 175 ? -20.938 12.281 12.906 1 92.44 175 ALA B N 1
ATOM 3009 C CA . ALA B 1 175 ? -20.141 12.555 11.703 1 92.44 175 ALA B CA 1
ATOM 3010 C C . ALA B 1 175 ? -19.562 11.273 11.125 1 92.44 175 ALA B C 1
ATOM 3012 O O . ALA B 1 175 ? -19.594 11.055 9.914 1 92.44 175 ALA B O 1
ATOM 3013 N N . GLY B 1 176 ? -19 10.43 12.016 1 93.5 176 GLY B N 1
ATOM 3014 C CA . GLY B 1 176 ? -18.484 9.148 11.586 1 93.5 176 GLY B CA 1
ATOM 3015 C C . GLY B 1 176 ? -19.547 8.242 10.992 1 93.5 176 GLY B C 1
ATOM 3016 O O . GLY B 1 176 ? -19.344 7.656 9.922 1 93.5 176 GLY B O 1
ATOM 3017 N N . ALA B 1 177 ? -20.625 8.234 11.656 1 95.56 177 ALA B N 1
ATOM 3018 C CA . ALA B 1 177 ? -21.734 7.406 11.18 1 95.56 177 ALA B CA 1
ATOM 3019 C C . ALA B 1 177 ? -22.281 7.934 9.852 1 95.56 177 ALA B C 1
ATOM 3021 O O . ALA B 1 177 ? -22.578 7.16 8.945 1 95.56 177 ALA B O 1
ATOM 3022 N N . ALA B 1 178 ? -22.422 9.172 9.734 1 94.62 178 ALA B N 1
ATOM 3023 C CA . ALA B 1 178 ? -22.953 9.812 8.531 1 94.62 178 ALA B CA 1
ATOM 3024 C C . ALA B 1 178 ? -22.031 9.57 7.336 1 94.62 178 ALA B C 1
ATOM 3026 O O . ALA B 1 178 ? -22.5 9.445 6.203 1 94.62 178 ALA B O 1
ATOM 3027 N N . SER B 1 179 ? -20.719 9.508 7.621 1 92.81 179 SER B N 1
ATOM 3028 C CA . SER B 1 179 ? -19.766 9.266 6.539 1 92.81 179 SER B CA 1
ATOM 3029 C C . SER B 1 179 ? -20.016 7.914 5.879 1 92.81 179 SER B C 1
ATOM 3031 O O . SER B 1 179 ? -19.672 7.719 4.711 1 92.81 179 SER B O 1
ATOM 3033 N N . GLY B 1 180 ? -20.609 6.988 6.648 1 95 180 GLY B N 1
ATOM 3034 C CA . GLY B 1 180 ? -20.891 5.66 6.133 1 95 180 GLY B CA 1
ATOM 3035 C C . GLY B 1 180 ? -22.219 5.582 5.387 1 95 180 GLY B C 1
ATOM 3036 O O . GLY B 1 180 ? -22.469 4.617 4.664 1 95 180 GLY B O 1
ATOM 3037 N N . LEU B 1 181 ? -23.109 6.59 5.523 1 94.81 181 LEU B N 1
ATOM 3038 C CA . LEU B 1 181 ? -24.438 6.582 4.91 1 94.81 181 LEU B CA 1
ATOM 3039 C C . LEU B 1 181 ? -24.328 6.617 3.391 1 94.81 181 LEU B C 1
ATOM 3041 O O . LEU B 1 181 ? -25.25 6.176 2.691 1 94.81 181 LEU B O 1
ATOM 3045 N N . VAL B 1 182 ? -23.297 7.109 2.887 1 94.5 182 VAL B N 1
ATOM 3046 C CA . VAL B 1 182 ? -23.109 7.238 1.444 1 94.5 182 VAL B CA 1
ATOM 3047 C C . VAL B 1 182 ? -22.891 5.859 0.826 1 94.5 182 VAL B C 1
ATOM 3049 O O . VAL B 1 182 ? -23.078 5.68 -0.382 1 94.5 182 VAL B O 1
ATOM 3052 N N . GLU B 1 183 ? -22.484 4.875 1.636 1 96.19 183 GLU B N 1
ATOM 3053 C CA . GLU B 1 183 ? -22.219 3.531 1.131 1 96.19 183 GLU B CA 1
ATOM 3054 C C . GLU B 1 183 ? -23.484 2.861 0.629 1 96.19 183 GLU B C 1
ATOM 3056 O O . GLU B 1 183 ? -23.562 2.465 -0.535 1 96.19 183 GLU B O 1
ATOM 3061 N N . PRO B 1 184 ? -24.562 2.803 1.48 1 95.81 184 PRO B N 1
ATOM 3062 C CA . PRO B 1 184 ? -25.781 2.219 0.936 1 95.81 184 PRO B CA 1
ATOM 3063 C C . PRO B 1 184 ? -26.406 3.064 -0.176 1 95.81 184 PRO B C 1
ATOM 3065 O O . PRO B 1 184 ? -27.031 2.525 -1.096 1 95.81 184 PRO B O 1
ATOM 3068 N N . LEU B 1 185 ? -26.234 4.324 -0.204 1 96 185 LEU B N 1
ATOM 3069 C CA . LEU B 1 185 ? -26.719 5.172 -1.289 1 96 185 LEU B CA 1
ATOM 3070 C C . LEU B 1 185 ? -26 4.836 -2.596 1 96 185 LEU B C 1
ATOM 3072 O O . LEU B 1 185 ? -26.641 4.715 -3.643 1 96 185 LEU B O 1
ATOM 3076 N N . GLY B 1 186 ? -24.719 4.715 -2.533 1 95.06 186 GLY B N 1
ATOM 3077 C CA . GLY B 1 186 ? -23.969 4.281 -3.701 1 95.06 186 GLY B CA 1
ATOM 3078 C C . GLY B 1 186 ? -24.344 2.885 -4.164 1 95.06 186 GLY B C 1
ATOM 3079 O O . GLY B 1 186 ? -24.453 2.633 -5.363 1 95.06 186 GLY B O 1
ATOM 3080 N N . GLY B 1 187 ? -24.484 2.049 -3.168 1 95.31 187 GLY B N 1
ATOM 3081 C CA . GLY B 1 187 ? -24.922 0.694 -3.486 1 95.31 187 GLY B CA 1
ATOM 3082 C C . GLY B 1 187 ? -26.234 0.64 -4.234 1 95.31 187 GLY B C 1
ATOM 3083 O O . GLY B 1 187 ? -26.359 -0.077 -5.227 1 95.31 187 GLY B O 1
ATOM 3084 N N . LEU B 1 188 ? -27.203 1.427 -3.775 1 94.75 188 LEU B N 1
ATOM 3085 C CA . LEU B 1 188 ? -28.516 1.481 -4.41 1 94.75 188 LEU B CA 1
ATOM 3086 C C . LEU B 1 188 ? -28.422 2.064 -5.816 1 94.75 188 LEU B C 1
ATOM 3088 O O . LEU B 1 188 ? -29.094 1.597 -6.734 1 94.75 188 LEU B O 1
ATOM 3092 N N . LEU B 1 189 ? -27.609 3.01 -5.953 1 93.06 189 LEU B N 1
ATOM 3093 C CA . LEU B 1 189 ? -27.391 3.605 -7.27 1 93.06 189 LEU B CA 1
ATOM 3094 C C . LEU B 1 189 ? -26.828 2.582 -8.242 1 93.06 189 LEU B C 1
ATOM 3096 O O . LEU B 1 189 ? -27.297 2.463 -9.375 1 93.06 189 LEU B O 1
ATOM 3100 N N . ALA B 1 190 ? -25.828 1.831 -7.805 1 91.94 190 ALA B N 1
ATOM 3101 C CA . ALA B 1 190 ? -25.203 0.831 -8.664 1 91.94 190 ALA B CA 1
ATOM 3102 C C . ALA B 1 190 ? -26.156 -0.322 -8.953 1 91.94 190 ALA B C 1
ATOM 3104 O O . ALA B 1 190 ? -26.172 -0.862 -10.062 1 91.94 190 ALA B O 1
ATOM 3105 N N . LEU B 1 191 ? -26.922 -0.676 -7.953 1 89.69 191 LEU B N 1
ATOM 3106 C CA . LEU B 1 191 ? -27.906 -1.727 -8.125 1 89.69 191 LEU B CA 1
ATOM 3107 C C . LEU B 1 191 ? -28.922 -1.34 -9.203 1 89.69 191 LEU B C 1
ATOM 3109 O O . LEU B 1 191 ? -29.312 -2.172 -10.023 1 89.69 191 LEU B O 1
ATOM 3113 N N . ALA B 1 192 ? -29.266 -0.115 -9.242 1 88.94 192 ALA B N 1
ATOM 3114 C CA . ALA B 1 192 ? -30.266 0.383 -10.188 1 88.94 192 ALA B CA 1
ATOM 3115 C C . ALA B 1 192 ? -29.703 0.434 -11.602 1 88.94 192 ALA B C 1
ATOM 3117 O O . ALA B 1 192 ? -30.438 0.259 -12.578 1 88.94 192 ALA B O 1
ATOM 3118 N N . LEU B 1 193 ? -28.406 0.523 -11.711 1 87.5 193 LEU B N 1
ATOM 3119 C CA . LEU B 1 193 ? -27.781 0.706 -13.008 1 87.5 193 LEU B CA 1
ATOM 3120 C C . LEU B 1 193 ? -27.141 -0.592 -13.492 1 87.5 193 LEU B C 1
ATOM 3122 O O . LEU B 1 193 ? -26.641 -0.66 -14.617 1 87.5 193 LEU B O 1
ATOM 3126 N N . ALA B 1 194 ? -27.125 -1.573 -12.695 1 81.31 194 ALA B N 1
ATOM 3127 C CA . ALA B 1 194 ? -26.375 -2.807 -12.906 1 81.31 194 ALA B CA 1
ATOM 3128 C C . ALA B 1 194 ? -26.734 -3.447 -14.242 1 81.31 194 ALA B C 1
ATOM 3130 O O . ALA B 1 194 ? -25.859 -3.977 -14.93 1 81.31 194 ALA B O 1
ATOM 3131 N N . GLY B 1 195 ? -27.938 -3.445 -14.609 1 75.06 195 GLY B N 1
ATOM 3132 C CA . GLY B 1 195 ? -28.375 -4.027 -15.867 1 75.06 195 GLY B CA 1
ATOM 3133 C C . GLY B 1 195 ? -27.641 -3.457 -17.078 1 75.06 195 GLY B C 1
ATOM 3134 O O . GLY B 1 195 ? -27.5 -4.133 -18.094 1 75.06 195 GLY B O 1
ATOM 3135 N N . TRP B 1 196 ? -27.016 -2.318 -16.812 1 71.88 196 TRP B N 1
ATOM 3136 C CA . TRP B 1 196 ? -26.391 -1.611 -17.938 1 71.88 196 TRP B CA 1
ATOM 3137 C C . TRP B 1 196 ? -24.875 -1.626 -17.812 1 71.88 196 TRP B C 1
ATOM 3139 O O . TRP B 1 196 ? -24.156 -1.382 -18.781 1 71.88 196 TRP B O 1
ATOM 3149 N N . VAL B 1 197 ? -24.484 -2.209 -16.625 1 68.5 197 VAL B N 1
ATOM 3150 C CA . VAL B 1 197 ? -23.078 -1.858 -16.391 1 68.5 197 VAL B CA 1
ATOM 3151 C C . VAL B 1 197 ? -22.344 -3.041 -15.773 1 68.5 197 VAL B C 1
ATOM 3153 O O . VAL B 1 197 ? -21.422 -2.857 -14.977 1 68.5 197 VAL B O 1
ATOM 3156 N N . SER B 1 198 ? -22.719 -4.184 -16.062 1 70.62 198 SER B N 1
ATOM 3157 C CA . SER B 1 198 ? -22.094 -5.336 -15.445 1 70.62 198 SER B CA 1
ATOM 3158 C C . SER B 1 198 ? -20.594 -5.375 -15.75 1 70.62 198 SER B C 1
ATOM 3160 O O . SER B 1 198 ? -19.781 -5.762 -14.906 1 70.62 198 SER B O 1
ATOM 3162 N N . ALA B 1 199 ? -20.344 -4.996 -16.969 1 83.75 199 ALA B N 1
ATOM 3163 C CA . ALA B 1 199 ? -18.953 -4.984 -17.391 1 83.75 199 ALA B CA 1
ATOM 3164 C C . ALA B 1 199 ? -18.172 -3.896 -16.656 1 83.75 199 ALA B C 1
ATOM 3166 O O . ALA B 1 199 ? -16.938 -3.814 -16.766 1 83.75 199 ALA B O 1
ATOM 3167 N N . ALA B 1 200 ? -18.844 -3.262 -15.703 1 90.19 200 ALA B N 1
ATOM 3168 C CA . ALA B 1 200 ? -18.25 -2.086 -15.07 1 90.19 200 ALA B CA 1
ATOM 3169 C C . ALA B 1 200 ? -17.594 -2.449 -13.734 1 90.19 200 ALA B C 1
ATOM 3171 O O . ALA B 1 200 ? -16.875 -1.641 -13.156 1 90.19 200 ALA B O 1
ATOM 3172 N N . LEU B 1 201 ? -17.797 -3.717 -13.352 1 90.44 201 LEU B N 1
ATOM 3173 C CA . LEU B 1 201 ? -17.406 -4.062 -11.984 1 90.44 201 LEU B CA 1
ATOM 3174 C C . LEU B 1 201 ? -15.906 -3.943 -11.797 1 90.44 201 LEU B C 1
ATOM 3176 O O . LEU B 1 201 ? -15.445 -3.309 -10.844 1 90.44 201 LEU B O 1
ATOM 3180 N N . PRO B 1 202 ? -15.086 -4.457 -12.773 1 93.81 202 PRO B N 1
ATOM 3181 C CA . PRO B 1 202 ? -13.641 -4.312 -12.57 1 93.81 202 PRO B CA 1
ATOM 3182 C C . PRO B 1 202 ? -13.195 -2.854 -12.578 1 93.81 202 PRO B C 1
ATOM 3184 O O . PRO B 1 202 ? -12.273 -2.484 -11.844 1 93.81 202 PRO B O 1
ATOM 3187 N N . TRP B 1 203 ? -13.852 -2.031 -13.305 1 95 203 TRP B N 1
ATOM 3188 C CA . TRP B 1 203 ? -13.539 -0.607 -13.352 1 95 203 TRP B CA 1
ATOM 3189 C C . TRP B 1 203 ? -13.914 0.08 -12.047 1 95 203 TRP B C 1
ATOM 3191 O O . TRP B 1 203 ? -13.148 0.889 -11.516 1 95 203 TRP B O 1
ATOM 3201 N N . LEU B 1 204 ? -15.062 -0.251 -11.602 1 94.38 204 LEU B N 1
ATOM 3202 C CA . LEU B 1 204 ? -15.547 0.367 -10.375 1 94.38 204 LEU B CA 1
ATOM 3203 C C . LEU B 1 204 ? -14.719 -0.075 -9.18 1 94.38 204 LEU B C 1
ATOM 3205 O O . LEU B 1 204 ? -14.43 0.727 -8.281 1 94.38 204 LEU B O 1
ATOM 3209 N N . MET B 1 205 ? -14.383 -1.389 -9.125 1 94.69 205 MET B N 1
ATOM 3210 C CA . MET B 1 205 ? -13.508 -1.899 -8.07 1 94.69 205 MET B CA 1
ATOM 3211 C C . MET B 1 205 ? -12.172 -1.167 -8.07 1 94.69 205 MET B C 1
ATOM 3213 O O . MET B 1 205 ? -11.672 -0.771 -7.02 1 94.69 205 MET B O 1
ATOM 3217 N N . SER B 1 206 ? -11.648 -0.964 -9.258 1 97.81 206 SER B N 1
ATOM 3218 C CA . SER B 1 206 ? -10.359 -0.301 -9.406 1 97.81 206 SER B CA 1
ATOM 3219 C C . SER B 1 206 ? -10.445 1.176 -9.039 1 97.81 206 SER B C 1
ATOM 3221 O O . SER B 1 206 ? -9.516 1.73 -8.453 1 97.81 206 SER B O 1
ATOM 3223 N N . LEU B 1 207 ? -11.547 1.815 -9.414 1 96.94 207 LEU B N 1
ATOM 3224 C CA . LEU B 1 207 ? -11.789 3.205 -9.039 1 96.94 207 LEU B CA 1
ATOM 3225 C C . LEU B 1 207 ? -11.828 3.365 -7.527 1 96.94 207 LEU B C 1
ATOM 3227 O O . LEU B 1 207 ? -11.203 4.277 -6.977 1 96.94 207 LEU B O 1
ATOM 3231 N N . ALA B 1 208 ? -12.539 2.473 -6.898 1 95.38 208 ALA B N 1
ATOM 3232 C CA . ALA B 1 208 ? -12.617 2.49 -5.441 1 95.38 208 ALA B CA 1
ATOM 3233 C C . ALA B 1 208 ? -11.234 2.301 -4.812 1 95.38 208 ALA B C 1
ATOM 3235 O O . ALA B 1 208 ? -10.891 2.979 -3.846 1 95.38 208 ALA B O 1
ATOM 3236 N N . ALA B 1 209 ? -10.453 1.386 -5.352 1 97.19 209 ALA B N 1
ATOM 3237 C CA . ALA B 1 209 ? -9.094 1.158 -4.863 1 97.19 209 ALA B CA 1
ATOM 3238 C C . ALA B 1 209 ? -8.242 2.414 -5.008 1 97.19 209 ALA B C 1
ATOM 3240 O O . ALA B 1 209 ? -7.453 2.742 -4.117 1 97.19 209 ALA B O 1
ATOM 3241 N N . GLY B 1 210 ? -8.375 3.094 -6.145 1 97.69 210 GLY B N 1
ATOM 3242 C CA . GLY B 1 210 ? -7.652 4.336 -6.359 1 97.69 210 GLY B CA 1
ATOM 3243 C C . GLY B 1 210 ? -7.984 5.402 -5.332 1 97.69 210 GLY B C 1
ATOM 3244 O O . GLY B 1 210 ? -7.09 6.102 -4.844 1 97.69 210 GLY B O 1
ATOM 3245 N N . CYS B 1 211 ? -9.25 5.562 -5.023 1 95.81 211 CYS B N 1
ATOM 3246 C CA . CYS B 1 211 ? -9.68 6.484 -3.977 1 95.81 211 CYS B CA 1
ATOM 3247 C C . CYS B 1 211 ? -9.039 6.121 -2.639 1 95.81 211 CYS B C 1
ATOM 3249 O O . CYS B 1 211 ? -8.562 6.996 -1.917 1 95.81 211 CYS B O 1
ATOM 3251 N N . MET B 1 212 ? -9.055 4.855 -2.393 1 94.62 212 MET B N 1
ATOM 3252 C CA . MET B 1 212 ? -8.547 4.375 -1.107 1 94.62 212 MET B CA 1
ATOM 3253 C C . MET B 1 212 ? -7.051 4.625 -0.98 1 94.62 212 MET B C 1
ATOM 3255 O O . MET B 1 212 ? -6.582 5.102 0.056 1 94.62 212 MET B O 1
ATOM 3259 N N . VAL B 1 213 ? -6.305 4.285 -2.006 1 97.06 213 VAL B N 1
ATOM 3260 C CA . VAL B 1 213 ? -4.863 4.5 -1.979 1 97.06 213 VAL B CA 1
ATOM 3261 C C . VAL B 1 213 ? -4.566 5.996 -1.862 1 97.06 213 VAL B C 1
ATOM 3263 O O . VAL B 1 213 ? -3.672 6.398 -1.115 1 97.06 213 VAL B O 1
ATOM 3266 N N . CYS B 1 214 ? -5.324 6.797 -2.545 1 95.62 214 CYS B N 1
ATOM 3267 C CA . CYS B 1 214 ? -5.141 8.242 -2.555 1 95.62 214 CYS B CA 1
ATOM 3268 C C . CYS B 1 214 ? -5.371 8.828 -1.167 1 95.62 214 CYS B C 1
ATOM 3270 O O . CYS B 1 214 ? -4.516 9.539 -0.639 1 95.62 214 CYS B O 1
ATOM 3272 N N . VAL B 1 215 ? -6.461 8.539 -0.588 1 92 215 VAL B N 1
ATOM 3273 C CA . VAL B 1 215 ? -6.805 9.102 0.713 1 92 215 VAL B CA 1
ATOM 3274 C C . VAL B 1 215 ? -5.824 8.594 1.771 1 92 215 VAL B C 1
ATOM 3276 O O . VAL B 1 215 ? -5.477 9.328 2.701 1 92 215 VAL B O 1
ATOM 3279 N N . THR B 1 216 ? -5.473 7.34 1.728 1 94.12 216 THR B N 1
ATOM 3280 C CA . THR B 1 216 ? -4.52 6.762 2.672 1 94.12 216 THR B CA 1
ATOM 3281 C C . THR B 1 216 ? -3.178 7.484 2.598 1 94.12 216 THR B C 1
ATOM 3283 O O . THR B 1 216 ? -2.605 7.848 3.627 1 94.12 216 THR B O 1
ATOM 3286 N N . ALA B 1 217 ? -2.727 7.699 1.372 1 95.31 217 ALA B N 1
ATOM 3287 C CA . ALA B 1 217 ? -1.434 8.352 1.174 1 95.31 217 ALA B CA 1
ATOM 3288 C C . ALA B 1 217 ? -1.498 9.828 1.552 1 95.31 217 ALA B C 1
ATOM 3290 O O . ALA B 1 217 ? -0.546 10.367 2.115 1 95.31 217 ALA B O 1
ATOM 3291 N N . GLN B 1 218 ? -2.57 10.438 1.297 1 93.06 218 GLN B N 1
ATOM 3292 C CA . GLN B 1 218 ? -2.674 11.883 1.443 1 93.06 218 GLN B CA 1
ATOM 3293 C C . GLN B 1 218 ? -3.016 12.273 2.881 1 93.06 218 GLN B C 1
ATOM 3295 O O . GLN B 1 218 ? -2.551 13.297 3.383 1 93.06 218 GLN B O 1
ATOM 3300 N N . GLU B 1 219 ? -3.822 11.453 3.533 1 88.62 219 GLU B N 1
ATOM 3301 C CA . GLU B 1 219 ? -4.379 11.906 4.805 1 88.62 219 GLU B CA 1
ATOM 3302 C C . GLU B 1 219 ? -3.996 10.953 5.938 1 88.62 219 GLU B C 1
ATOM 3304 O O . GLU B 1 219 ? -3.492 11.391 6.977 1 88.62 219 GLU B O 1
ATOM 3309 N N . MET B 1 220 ? -4.176 9.68 5.766 1 89.94 220 MET B N 1
ATOM 3310 C CA . MET B 1 220 ? -4.125 8.75 6.887 1 89.94 220 MET B CA 1
ATOM 3311 C C . MET B 1 220 ? -2.686 8.477 7.305 1 89.94 220 MET B C 1
ATOM 3313 O O . MET B 1 220 ? -2.365 8.492 8.492 1 89.94 220 MET B O 1
ATOM 3317 N N . ILE B 1 221 ? -1.843 8.227 6.34 1 93.69 221 ILE B N 1
ATOM 3318 C CA . ILE B 1 221 ? -0.463 7.879 6.66 1 93.69 221 ILE B CA 1
ATOM 3319 C C . ILE B 1 221 ? 0.245 9.086 7.27 1 93.69 221 ILE B C 1
ATOM 3321 O O . ILE B 1 221 ? 0.872 8.984 8.328 1 93.69 221 ILE B O 1
ATOM 3325 N N . PRO B 1 222 ? 0.126 10.305 6.684 1 91.25 222 PRO B N 1
ATOM 3326 C CA . PRO B 1 222 ? 0.762 11.469 7.312 1 91.25 222 PRO B CA 1
ATOM 3327 C C . PRO B 1 222 ? 0.279 11.703 8.742 1 91.25 222 PRO B C 1
ATOM 3329 O O . PRO B 1 222 ? 1.069 12.078 9.609 1 91.25 222 PRO B O 1
ATOM 3332 N N . GLU B 1 223 ? -0.954 11.461 8.961 1 86.06 223 GLU B N 1
ATOM 3333 C CA . GLU B 1 223 ? -1.477 11.602 10.32 1 86.06 223 GLU B CA 1
ATOM 3334 C C . GLU B 1 223 ? -0.864 10.562 11.258 1 86.06 223 GLU B C 1
ATOM 3336 O O . GLU B 1 223 ? -0.535 10.875 12.398 1 86.06 223 GLU B O 1
ATOM 3341 N N . ALA B 1 224 ? -0.697 9.398 10.828 1 90.69 224 ALA B N 1
ATOM 3342 C CA . ALA B 1 224 ? -0.193 8.289 11.633 1 90.69 224 ALA B CA 1
ATOM 3343 C C . ALA B 1 224 ? 1.267 8.508 12.016 1 90.69 224 ALA B C 1
ATOM 3345 O O . ALA B 1 224 ? 1.698 8.102 13.102 1 90.69 224 ALA B O 1
ATOM 3346 N N . VAL B 1 225 ? 2.035 9.164 11.133 1 91.69 225 VAL B N 1
ATOM 3347 C CA . VAL B 1 225 ? 3.479 9.203 11.359 1 91.69 225 VAL B CA 1
ATOM 3348 C C . VAL B 1 225 ? 3.91 10.633 11.695 1 91.69 225 VAL B C 1
ATOM 3350 O O . VAL B 1 225 ? 5.102 10.945 11.656 1 91.69 225 VAL B O 1
ATOM 3353 N N . GLU B 1 226 ? 3.039 11.523 12.008 1 81 226 GLU B N 1
ATOM 3354 C CA . GLU B 1 226 ? 3.277 12.938 12.258 1 81 226 GLU B CA 1
ATOM 3355 C C . GLU B 1 226 ? 4.297 13.133 13.383 1 81 226 GLU B C 1
ATOM 3357 O O . GLU B 1 226 ? 5.18 13.984 13.281 1 81 226 GLU B O 1
ATOM 3362 N N . ALA B 1 227 ? 4.289 12.453 14.445 1 71.38 227 ALA B N 1
ATOM 3363 C CA . ALA B 1 227 ? 5.121 12.688 15.625 1 71.38 227 ALA B CA 1
ATOM 3364 C C . ALA B 1 227 ? 6.457 11.953 15.5 1 71.38 227 ALA B C 1
ATOM 3366 O O . ALA B 1 227 ? 7.309 12.055 16.391 1 71.38 227 ALA B O 1
ATOM 3367 N N . ASP B 1 228 ? 6.641 11.297 14.445 1 72.19 228 ASP B N 1
ATOM 3368 C CA . ASP B 1 228 ? 7.855 10.508 14.25 1 72.19 228 ASP B CA 1
ATOM 3369 C C . ASP B 1 228 ? 8.008 9.453 15.344 1 72.19 228 ASP B C 1
ATOM 3371 O O . ASP B 1 228 ? 9.102 9.266 15.875 1 72.19 228 ASP B O 1
ATOM 3375 N N . GLU B 1 229 ? 6.957 9.031 15.852 1 83.5 229 GLU B N 1
ATOM 3376 C CA . GLU B 1 229 ? 6.949 7.91 16.797 1 83.5 229 GLU B CA 1
ATOM 3377 C C . GLU B 1 229 ? 6.727 6.586 16.062 1 83.5 229 GLU B C 1
ATOM 3379 O O . GLU B 1 229 ? 5.898 6.504 15.156 1 83.5 229 GLU B O 1
ATOM 3384 N N . PRO B 1 230 ? 7.445 5.645 16.562 1 90.75 230 PRO B N 1
ATOM 3385 C CA . PRO B 1 230 ? 7.395 4.363 15.859 1 90.75 230 PRO B CA 1
ATOM 3386 C C . PRO B 1 230 ? 6.012 3.715 15.914 1 90.75 230 PRO B C 1
ATOM 3388 O O . PRO B 1 230 ? 5.664 2.928 15.031 1 90.75 230 PRO B O 1
ATOM 3391 N N . ALA B 1 231 ? 5.242 4.07 16.844 1 91.25 231 ALA B N 1
ATOM 3392 C CA . ALA B 1 231 ? 3.957 3.406 17.047 1 91.25 231 ALA B CA 1
ATOM 3393 C C . ALA B 1 231 ? 3.035 3.627 15.852 1 91.25 231 ALA B C 1
ATOM 3395 O O . ALA B 1 231 ? 2.275 2.734 15.469 1 91.25 231 ALA B O 1
ATOM 3396 N N . GLY B 1 232 ? 3.08 4.809 15.281 1 93 232 GLY B N 1
ATOM 3397 C CA . GLY B 1 232 ? 2.242 5.113 14.141 1 93 232 GLY B CA 1
ATOM 3398 C C . GLY B 1 232 ? 2.533 4.234 12.938 1 93 232 GLY B C 1
ATOM 3399 O O . GLY B 1 232 ? 1.621 3.631 12.367 1 93 232 GLY B O 1
ATOM 3400 N N . VAL B 1 233 ? 3.766 4.098 12.648 1 95.62 233 VAL B N 1
ATOM 3401 C CA . VAL B 1 233 ? 4.133 3.348 11.453 1 95.62 233 VAL B CA 1
ATOM 3402 C C . VAL B 1 233 ? 3.98 1.851 11.719 1 95.62 233 VAL B C 1
ATOM 3404 O O . VAL B 1 233 ? 3.596 1.092 10.828 1 95.62 233 VAL B O 1
ATOM 3407 N N . ILE B 1 234 ? 4.262 1.43 12.898 1 96.44 234 ILE B N 1
ATOM 3408 C CA . ILE B 1 234 ? 4.07 0.027 13.25 1 96.44 234 ILE B CA 1
ATOM 3409 C C . ILE B 1 234 ? 2.594 -0.343 13.117 1 96.44 234 ILE B C 1
ATOM 3411 O O . ILE B 1 234 ? 2.262 -1.438 12.656 1 96.44 234 ILE B O 1
ATOM 3415 N N . SER B 1 235 ? 1.743 0.587 13.5 1 94.75 235 SER B N 1
ATOM 3416 C CA . SER B 1 235 ? 0.312 0.327 13.383 1 94.75 235 SER B CA 1
ATOM 3417 C C . SER B 1 235 ? -0.114 0.222 11.922 1 94.75 235 SER B C 1
ATOM 3419 O O . SER B 1 235 ? -1.026 -0.536 11.586 1 94.75 235 SER B O 1
ATOM 3421 N N . VAL B 1 236 ? 0.525 0.938 11.023 1 96.75 236 VAL B N 1
ATOM 3422 C CA . VAL B 1 236 ? 0.256 0.812 9.594 1 96.75 236 VAL B CA 1
ATOM 3423 C C . VAL B 1 236 ? 0.562 -0.611 9.133 1 96.75 236 VAL B C 1
ATOM 3425 O O . VAL B 1 236 ? -0.276 -1.26 8.5 1 96.75 236 VAL B O 1
ATOM 3428 N N . VAL B 1 237 ? 1.717 -1.1 9.516 1 98.19 237 VAL B N 1
ATOM 3429 C CA . VAL B 1 237 ? 2.154 -2.422 9.078 1 98.19 237 VAL B CA 1
ATOM 3430 C C . VAL B 1 237 ? 1.295 -3.494 9.742 1 98.19 237 VAL B C 1
ATOM 3432 O O . VAL B 1 237 ? 0.951 -4.5 9.109 1 98.19 237 VAL B O 1
ATOM 3435 N N . ALA B 1 238 ? 0.967 -3.26 10.984 1 96.94 238 ALA B N 1
ATOM 3436 C CA . ALA B 1 238 ? 0.113 -4.203 11.703 1 96.94 238 ALA B CA 1
ATOM 3437 C C . ALA B 1 238 ? -1.268 -4.293 11.062 1 96.94 238 ALA B C 1
ATOM 3439 O O . ALA B 1 238 ? -1.829 -5.383 10.93 1 96.94 238 ALA B O 1
ATOM 3440 N N . GLY B 1 239 ? -1.834 -3.146 10.75 1 94.75 239 GLY B N 1
ATOM 3441 C CA . GLY B 1 239 ? -3.104 -3.146 10.039 1 94.75 239 GLY B CA 1
ATOM 3442 C C . GLY B 1 239 ? -3.039 -3.859 8.703 1 94.75 239 GLY B C 1
ATOM 3443 O O . GLY B 1 239 ? -3.938 -4.629 8.359 1 94.75 239 GLY B O 1
ATOM 3444 N N . PHE B 1 240 ? -1.978 -3.598 7.988 1 97.56 240 PHE B N 1
ATOM 3445 C CA . PHE B 1 240 ? -1.761 -4.258 6.707 1 97.56 240 PHE B CA 1
ATOM 3446 C C . PHE B 1 240 ? -1.693 -5.77 6.883 1 97.56 240 PHE B C 1
ATOM 3448 O O . PHE B 1 240 ? -2.35 -6.516 6.148 1 97.56 240 PHE B O 1
ATOM 3455 N N . ALA B 1 241 ? -0.924 -6.195 7.836 1 97.81 241 ALA B N 1
ATOM 3456 C CA . ALA B 1 241 ? -0.752 -7.617 8.125 1 97.81 241 ALA B CA 1
ATOM 3457 C C . ALA B 1 241 ? -2.076 -8.258 8.531 1 97.81 241 ALA B C 1
ATOM 3459 O O . ALA B 1 241 ? -2.391 -9.367 8.102 1 97.81 241 ALA B O 1
ATOM 3460 N N . LEU B 1 242 ? -2.775 -7.57 9.336 1 94.25 242 LEU B N 1
ATOM 3461 C CA . LEU B 1 242 ? -4.055 -8.086 9.812 1 94.25 242 LEU B CA 1
ATOM 3462 C C . LEU B 1 242 ? -5.02 -8.305 8.656 1 94.25 242 LEU B C 1
ATOM 3464 O O . LEU B 1 242 ? -5.613 -9.383 8.531 1 94.25 242 LEU B O 1
ATOM 3468 N N . MET B 1 243 ? -5.203 -7.312 7.824 1 93.19 243 MET B N 1
ATOM 3469 C CA . MET B 1 243 ? -6.137 -7.414 6.707 1 93.19 243 MET B CA 1
ATOM 3470 C C . MET B 1 243 ? -5.688 -8.492 5.723 1 93.19 243 MET B C 1
ATOM 3472 O O . MET B 1 243 ? -6.508 -9.258 5.215 1 93.19 243 MET B O 1
ATOM 3476 N N . MET B 1 244 ? -4.367 -8.539 5.434 1 95.81 244 MET B N 1
ATOM 3477 C CA . MET B 1 244 ? -3.824 -9.586 4.566 1 95.81 244 MET B CA 1
ATOM 3478 C C . MET B 1 244 ? -4.109 -10.969 5.141 1 95.81 244 MET B C 1
ATOM 3480 O O . MET B 1 244 ? -4.566 -11.859 4.422 1 95.81 244 MET B O 1
ATOM 3484 N N . ALA B 1 245 ? -3.832 -11.117 6.426 1 95.31 245 ALA B N 1
ATOM 3485 C CA . ALA B 1 245 ? -4.043 -12.406 7.078 1 95.31 245 ALA B CA 1
ATOM 3486 C C . ALA B 1 245 ? -5.512 -12.82 7.02 1 95.31 245 ALA B C 1
ATOM 3488 O O . ALA B 1 245 ? -5.824 -13.992 6.777 1 95.31 245 ALA B O 1
ATOM 3489 N N . LEU B 1 246 ? -6.387 -11.906 7.262 1 88.62 246 LEU B N 1
ATOM 3490 C CA . LEU B 1 246 ? -7.816 -12.188 7.215 1 88.62 246 LEU B CA 1
ATOM 3491 C C . LEU B 1 246 ? -8.234 -12.641 5.82 1 88.62 246 LEU B C 1
ATOM 3493 O O . LEU B 1 246 ? -9.023 -13.578 5.68 1 88.62 246 LEU B O 1
ATOM 3497 N N . ASP B 1 247 ? -7.719 -12.016 4.832 1 88.94 247 ASP B N 1
ATOM 3498 C CA . ASP B 1 247 ? -8.086 -12.367 3.463 1 88.94 247 ASP B CA 1
ATOM 3499 C C . ASP B 1 247 ? -7.535 -13.734 3.076 1 88.94 247 ASP B C 1
ATOM 3501 O O . ASP B 1 247 ? -8.234 -14.539 2.453 1 88.94 247 ASP B O 1
ATOM 3505 N N . VAL B 1 248 ? -6.316 -14.008 3.471 1 90.31 248 VAL B N 1
ATOM 3506 C CA . VAL B 1 248 ? -5.66 -15.258 3.105 1 90.31 248 VAL B CA 1
ATOM 3507 C C . VAL B 1 248 ? -6.289 -16.422 3.879 1 90.31 248 VAL B C 1
ATOM 3509 O O . VAL B 1 248 ? -6.414 -17.531 3.354 1 90.31 248 VAL B O 1
ATOM 3512 N N . ALA B 1 249 ? -6.684 -16.203 5.09 1 88.06 249 ALA B N 1
ATOM 3513 C CA . ALA B 1 249 ? -7.23 -17.25 5.949 1 88.06 249 ALA B CA 1
ATOM 3514 C C . ALA B 1 249 ? -8.68 -17.562 5.59 1 88.06 249 ALA B C 1
ATOM 3516 O O . ALA B 1 249 ? -9.164 -18.656 5.844 1 88.06 249 ALA B O 1
ATOM 3517 N N . LEU B 1 250 ? -9.406 -16.609 5.121 1 75.5 250 LEU B N 1
ATOM 3518 C CA . LEU B 1 250 ? -10.828 -16.812 4.852 1 75.5 250 LEU B CA 1
ATOM 3519 C C . LEU B 1 250 ? -11.055 -17.156 3.383 1 75.5 250 LEU B C 1
ATOM 3521 O O . LEU B 1 250 ? -11.945 -17.938 3.057 1 75.5 250 LEU B O 1
#

pLDDT: mean 88.73, std 8.8, range [54.44, 98.19]

Sequence (500 aa):
MEQIFLTAAVLLLPMLCTTAGAAGVFLLRRTGEPATRRMLCGMAAGIMLAASVWSLLLPAIERAEQGPLPAWVPPAVGLLLGAVGLLRLETLAGRLLNAGPGRCGRMVLAVTLHNLPEGMVVGLAAALALRGEPDAISGALALALGIGLQNIPEGAAVSLPLAQEGRSKRRAFAAGAASGLVEPLGGLLALALAGWVSAALPWLMSLAAGCMVCVTAQEMIPEAVEADEPAGVISVVAGFALMMALDVALMEQIFLTAAVLLLPMLCTTAGAAGVFLLRRTGEPATRRMLCGMAAGIMLAASVWSLLLPAIERAEQGPLPAWVPPAVGLLLGAVGLLRLETLAGRLLNAGPGRCGRMVLAVTLHNLPEGMVVGLAAALALRGEPDAISGALALALGIGLQNIPEGAAVSLPLAQEGRSKRRAFAAGAASGLVEPLGGLLALALAGWVSAALPWLMSLAAGCMVCVTAQEMIPEAVEADEPAGVISVVAGFALMMALDVAL

Organism: Faecalibacterium duncaniae (strain DSM 17677 / JCM 31915 / A2-165) (NCBI:txid411483)

InterPro domains:
  IPR003689 Zinc/iron permease [PF02535] (108-246)

Solvent-accessible surface area (backbone atoms only — not comparable to full-atom values): 21980 Å² total; per-residue (Å²): 106,70,64,57,53,50,43,49,47,41,34,41,41,34,25,52,26,8,30,57,19,3,49,45,43,74,68,44,84,68,59,68,42,68,65,59,55,17,30,42,23,5,24,27,29,14,19,42,52,33,38,27,41,70,58,18,37,53,54,15,31,59,54,26,58,77,47,94,54,65,35,36,49,44,37,31,53,18,21,47,48,16,30,54,48,46,55,52,49,50,52,52,49,34,62,70,61,74,43,74,49,53,73,66,46,44,50,44,49,50,52,25,57,42,28,27,42,48,14,22,40,41,12,34,34,37,39,42,26,75,71,62,43,83,68,21,55,61,48,25,50,52,41,22,50,48,53,14,60,39,23,21,38,46,7,28,52,41,5,34,58,39,31,51,73,66,43,52,54,67,58,15,26,48,52,13,30,54,32,20,53,38,14,38,53,23,8,52,52,27,38,72,45,27,94,78,38,64,87,38,49,28,35,41,25,8,19,26,25,14,22,46,50,35,46,28,51,61,47,27,32,43,54,11,35,66,81,71,43,69,58,11,42,50,23,20,50,48,19,23,30,49,41,46,30,52,61,66,71,101,106,70,63,57,52,50,44,48,47,40,33,40,39,33,24,51,26,7,30,55,18,3,50,45,43,76,68,44,84,67,58,67,42,68,64,58,54,15,29,42,23,6,24,26,29,14,18,41,51,33,38,29,40,70,58,17,36,51,55,15,32,59,56,26,58,77,47,94,54,66,35,38,49,46,36,31,53,17,22,48,49,16,31,55,48,46,54,51,49,51,53,52,49,34,60,70,61,77,45,75,49,54,75,64,46,43,48,44,50,51,53,26,59,41,28,26,42,49,13,22,41,39,12,34,34,38,38,42,26,74,71,62,44,83,68,21,53,61,48,25,50,50,42,24,48,48,52,14,59,41,23,21,38,46,8,28,52,42,4,34,58,39,30,53,75,66,43,51,54,67,58,14,25,49,52,12,30,53,31,19,54,37,15,39,52,25,9,52,52,26,40,73,44,27,94,78,36,66,88,38,49,27,34,40,25,8,19,26,26,15,23,46,51,36,47,28,51,61,48,26,33,44,55,10,34,66,83,73,44,68,59,12,43,51,23,20,51,48,20,23,28,50,42,46,30,52,60,68,72,102

Foldseek 3Di:
DVLVVLLVCLLCLQLVLLLLLLLCLVVDPCLADLQVLLLLLLLLLLLLLLLLVLLFQVVLLVLLVPDDDHSVVLLVVLLVCLLVVLVVVLVVVCVVVVDVDDLLVSLLSLLLVLLLLLLLLLLLLSLCVVVVPPCSSVSSNSNSVSSNVSSNSSSNSNLSVCVNVPDDSVVSSCSSSVSNVSSSVSSVVNNVCNVPDNVCNSNSSSSSSSSSNNSSVPRRLCSNCVVVDPSSNVSNNVSNVVSNCVSVVD/DVLVVLLVCLLCLQLVLLLLLLLCLVVDPCLQDLQVLLLLLLLLLLLLLLLLVLLFQVVLLVLLVPDDDHSVVLLVVLLVCLLVVLVVVLVVVCVVVVHNDDLLVSLLSLLLVLLLLLLLLLLLLSLCVVVVPPCSSVSSNSNSVSSNVSSNSSSNSNLSVCVNVPDDSVVSSVSSSVSNVSNSVSSVVNNVCNVPDNVCNSNSSSSSSSSSNNSSVPRRLCSNCVVVDPSSNVSNNVSNVVSNCVSVVD

Secondary structure (DSSP, 8-state):
-HHHHHHHHHHHHHHHHHHHHHGGGGT-TTTT-HHHHHHHHHHHHHHHHHHIIIIIIHHHHHHHTTSSS-TTHHHHHHHHHHHHHHHHHHHHHHHHTSS---HHHHHHHHHHHHHHHHHHHHHHHHHHHHTT-TTHHHHHHHHHHHHHHHHHHHHHHHHHHHHHTT--HHHHHHHHHHHHHHHHHHHHHHHHHHHHHGGGHHHHHHHHHHHHHHHIIIIIHHHHTTT--HHHHHHHHHHHHHHHHHHHH-/-HHHHHHHHHHHHHHHHHHHHHTHHHH-TTTT-HHHHHHHHHHHHHHHHHHIIIIIIHHHHHHHTTSSS-TTHHHHHHHHHHHHHHHHHHHHHHHHTSS---HHHHHHHHHHHHHHHHHHHHHHHHHHHHTT-TTHHHHHHHHHHHHHHHHHHHHHHHHHHHHHTT--HHHHHHHHHHHHHHHHHHHHHHHHHHHHHGGGHHHHHHHHHHHHHHHIIIIIHHHHTTT--HHHHHHHHHHHHHHHHHHHH-

Nearest PDB structures (foldseek):
  7z6n-assembly1_A  TM=8.074E-01  e=2.142E-10  Bordetella bronchiseptica
  5tsb-assembly1_A  TM=8.110E-01  e=7.843E-10  Bordetella bronchiseptica RB50
  8u3d-assembly1_A  TM=3.607E-01  e=2.088E+00  Homo sapiens
  6gv1-assembly1_A  TM=2.556E-01  e=1.020E+00  Escherichia coli K-12
  7z6n-assembly1_A  TM=8.065E-01  e=1.126E-10  Bordetella bronchiseptica